Protein AF-A0A409Y4S3-F1 (afdb_monomer)

InterPro domains:
  IPR011989 Armadillo-like helical [G3DSA:1.25.10.10] (495-605)
  IPR016024 Armadillo-type fold [SSF48371] (482-605)

pLDDT: mean 70.08, std 18.21, range [23.53, 96.62]

Secondary structure (DSSP, 8-state):
--PPPPP-BPP-HHHHSHHHHHHHHHHHHHTTHHHHHHHHH----HHHHHHHHHHHHHHHHHHHHHHHHHHHHHH--SSSSS-PPBHHHHHHHHHHHHHHTHHHHHHHHHHHHHHHHS-TTTPPPSSHHHHHHHHHHHHHHHHHGGG----S---S-HHHHHHHHHHHHTHHHHHHHHHHHHHHHHHHHHHH-TTSSBB--TT---EEEETTEEEETT-HHHHHHHHHHHHHHSSTTGGGHHHHHHHHHHHHHHHHHHHH-HHHHHHHHHHHHHHHTS-GGGG---HHHHHHHHHHHHHHHHHTTS------------------------------S-HHHHHHHHHHHHHHHHHHHHHHHHHHHHHHHHHHGGGB-GGGGS--HHHHHHHHHTHHHHHHHHHHHHHHHHHHHHHHHHHHHHHHHHHHHHHHHHHHHHHHT--TT--HHHHHHTT--TTS---S---TT-TT--SHHHHHHHS--HHHHHHHHHHHH------HHHHHHHHHHHHHHHGGGG-SSHHHHHHHHHHHHHTTT-GGGHHHHHHHHHHHHHGGG-SSHHHHHHHHHHHHHHHTSGGGHHHHHHHHHHHHHHTT-TT--

Structure (mmCIF, N/CA/C/O backbone):
data_AF-A0A409Y4S3-F1
#
_entry.id   AF-A0A409Y4S3-F1
#
loop_
_atom_site.group_PDB
_atom_site.id
_atom_site.type_symbol
_atom_site.label_atom_id
_atom_site.label_alt_id
_atom_site.label_comp_id
_atom_site.label_asym_id
_atom_site.label_entity_id
_atom_site.label_seq_id
_atom_site.pdbx_PDB_ins_code
_atom_site.Cartn_x
_atom_site.Cartn_y
_atom_site.Cartn_z
_atom_site.occupancy
_atom_site.B_iso_or_equiv
_atom_site.auth_seq_id
_atom_site.auth_comp_id
_atom_site.auth_asym_id
_atom_site.auth_atom_id
_atom_site.pdbx_PDB_model_num
ATOM 1 N N . MET A 1 1 ? 7.681 -22.645 -48.894 1.00 35.81 1 MET A N 1
ATOM 2 C CA . MET A 1 1 ? 8.563 -22.390 -47.735 1.00 35.81 1 MET A CA 1
ATOM 3 C C . MET A 1 1 ? 7.949 -21.251 -46.939 1.00 35.81 1 MET A C 1
ATOM 5 O O . MET A 1 1 ? 7.991 -20.121 -47.401 1.00 35.81 1 MET A O 1
ATOM 9 N N . ASN A 1 2 ? 7.295 -21.546 -45.814 1.00 39.19 2 ASN A N 1
ATOM 10 C CA . ASN A 1 2 ? 6.763 -20.513 -44.924 1.00 39.19 2 ASN A CA 1
ATOM 11 C C . ASN A 1 2 ? 7.921 -20.021 -44.053 1.00 39.19 2 ASN A C 1
ATOM 13 O O . ASN A 1 2 ? 8.399 -20.776 -43.209 1.00 39.19 2 ASN A O 1
ATOM 17 N N . GLN A 1 3 ? 8.404 -18.802 -44.299 1.00 40.09 3 GLN A N 1
ATOM 18 C CA . GLN A 1 3 ? 9.392 -18.156 -43.438 1.00 40.09 3 GLN A CA 1
ATOM 19 C C . GLN A 1 3 ? 8.814 -18.060 -42.019 1.00 40.09 3 GLN A C 1
ATOM 21 O O . GLN A 1 3 ? 7.764 -17.452 -41.798 1.00 40.09 3 GLN A O 1
ATOM 26 N N . LEU A 1 4 ? 9.471 -18.722 -41.064 1.00 46.25 4 LEU A N 1
ATOM 27 C CA . LEU A 1 4 ? 9.274 -18.463 -39.640 1.00 46.25 4 LEU A CA 1
ATOM 28 C C . LEU A 1 4 ? 9.536 -16.965 -39.406 1.00 46.25 4 LEU A C 1
ATOM 30 O O . LEU A 1 4 ? 10.495 -16.446 -39.975 1.00 46.25 4 LEU A O 1
ATOM 34 N N . PRO A 1 5 ? 8.711 -16.254 -38.619 1.00 50.94 5 PRO A N 1
ATOM 35 C CA . PRO A 1 5 ? 9.008 -14.869 -38.276 1.00 50.94 5 PRO A CA 1
ATOM 36 C C . PRO A 1 5 ? 10.350 -14.844 -37.543 1.00 50.94 5 PRO A C 1
ATOM 38 O O . PRO A 1 5 ? 10.497 -15.498 -36.510 1.00 50.94 5 PRO A O 1
ATOM 41 N N . GLU A 1 6 ? 11.332 -14.152 -38.114 1.00 60.25 6 GLU A N 1
ATOM 42 C CA . GLU A 1 6 ? 12.651 -14.002 -37.508 1.00 60.25 6 GLU A CA 1
ATOM 43 C C . GLU A 1 6 ? 12.510 -13.297 -36.157 1.00 60.25 6 GLU A C 1
ATOM 45 O O . GLU A 1 6 ? 11.963 -12.197 -36.056 1.00 60.25 6 GLU A O 1
ATOM 50 N N . ALA A 1 7 ? 12.989 -13.952 -35.101 1.00 70.31 7 ALA A N 1
ATOM 51 C CA . ALA A 1 7 ? 13.151 -13.327 -33.801 1.00 70.31 7 ALA A CA 1
ATOM 52 C C . ALA A 1 7 ? 14.138 -12.156 -33.934 1.00 70.31 7 ALA A C 1
ATOM 54 O O . ALA A 1 7 ? 15.277 -12.344 -34.353 1.00 70.31 7 ALA A O 1
ATOM 55 N N . CYS A 1 8 ? 13.687 -10.951 -33.590 1.00 81.88 8 CYS A N 1
ATOM 56 C CA . CYS A 1 8 ? 14.401 -9.696 -33.825 1.00 81.88 8 CYS A CA 1
ATOM 57 C C . CYS A 1 8 ? 14.795 -8.949 -32.544 1.00 81.88 8 CYS A C 1
ATOM 59 O O . CYS A 1 8 ? 15.581 -8.005 -32.598 1.00 81.88 8 CYS A O 1
ATOM 61 N N . ILE A 1 9 ? 14.275 -9.369 -31.388 1.00 85.12 9 ILE A N 1
ATOM 62 C CA . ILE A 1 9 ? 14.655 -8.847 -30.074 1.00 85.12 9 ILE A CA 1
ATOM 63 C C . ILE A 1 9 ? 15.713 -9.791 -29.480 1.00 85.12 9 ILE A C 1
ATOM 65 O O . ILE A 1 9 ? 15.405 -10.975 -29.295 1.00 85.12 9 ILE A O 1
ATOM 69 N N . PRO A 1 10 ? 16.934 -9.303 -29.183 1.00 85.06 10 PRO A N 1
ATOM 70 C CA . PRO A 1 10 ? 17.995 -10.130 -28.611 1.00 85.06 10 PRO A CA 1
ATOM 71 C C . PRO A 1 10 ? 17.575 -10.666 -27.240 1.00 85.06 10 PRO A C 1
ATOM 73 O O . PRO A 1 10 ? 16.847 -9.989 -26.528 1.00 85.06 10 PRO A O 1
ATOM 76 N N . ALA A 1 11 ? 18.021 -11.859 -26.856 1.00 83.75 11 ALA A N 1
ATOM 77 C CA . ALA A 1 11 ? 17.741 -12.379 -25.519 1.00 83.75 11 ALA A CA 1
ATOM 78 C C . ALA A 1 11 ? 18.590 -11.656 -24.460 1.00 83.75 11 ALA A C 1
ATOM 80 O O . ALA A 1 11 ? 19.796 -11.485 -24.645 1.00 83.75 11 ALA A O 1
ATOM 81 N N . ASN A 1 12 ? 17.979 -11.268 -23.341 1.00 85.88 12 ASN A N 1
ATOM 82 C CA . ASN A 1 12 ? 18.677 -10.816 -22.140 1.00 85.88 12 ASN A CA 1
ATOM 83 C C . ASN A 1 12 ? 17.963 -11.332 -20.870 1.00 85.88 12 ASN A C 1
ATOM 85 O O . ASN A 1 12 ? 17.307 -10.572 -20.141 1.00 85.88 12 ASN A O 1
ATOM 89 N N . PRO A 1 13 ? 18.111 -12.639 -20.569 1.00 84.00 13 PRO A N 1
ATOM 90 C CA . PRO A 1 13 ? 17.452 -13.271 -19.431 1.00 84.00 13 PRO A CA 1
ATOM 91 C C . PRO A 1 13 ? 17.896 -12.699 -18.078 1.00 84.00 13 PRO A C 1
ATOM 93 O O . PRO A 1 13 ? 17.181 -12.846 -17.092 1.00 84.00 13 PRO A O 1
ATOM 96 N N . ASP A 1 14 ? 19.046 -12.033 -17.990 1.00 82.25 14 ASP A N 1
ATOM 97 C CA . ASP A 1 14 ? 19.515 -11.402 -16.751 1.00 82.25 14 ASP A CA 1
ATOM 98 C C . ASP A 1 14 ? 18.777 -10.102 -16.407 1.00 82.25 14 ASP A C 1
ATOM 100 O O . ASP A 1 14 ? 18.976 -9.556 -15.322 1.00 82.25 14 ASP A O 1
ATOM 104 N N . ILE A 1 15 ? 17.906 -9.622 -17.300 1.00 82.44 15 ILE A N 1
ATOM 105 C CA . ILE A 1 15 ? 17.145 -8.381 -17.130 1.00 82.44 15 ILE A CA 1
ATOM 106 C C . ILE A 1 15 ? 15.640 -8.643 -17.171 1.00 82.44 15 ILE A C 1
ATOM 108 O O . ILE A 1 15 ? 14.934 -8.326 -16.216 1.00 82.44 15 ILE A O 1
ATOM 112 N N . SER A 1 16 ? 15.131 -9.237 -18.252 1.00 85.81 16 SER A N 1
ATOM 113 C CA . SER A 1 16 ? 13.698 -9.539 -18.422 1.00 85.81 16 SER A CA 1
ATOM 114 C C . SER A 1 16 ? 13.309 -10.946 -17.968 1.00 85.81 16 SER A C 1
ATOM 116 O O . SER A 1 16 ? 12.122 -11.313 -17.983 1.00 85.81 16 SER A O 1
ATOM 118 N N . GLY A 1 17 ? 14.288 -11.725 -17.505 1.00 86.75 17 GLY A N 1
ATOM 119 C CA . GLY A 1 17 ? 14.078 -13.074 -17.012 1.00 86.75 17 GLY A CA 1
ATOM 120 C C . GLY A 1 17 ? 13.077 -13.147 -15.868 1.00 86.75 17 GLY A C 1
ATOM 121 O O . GLY A 1 17 ? 12.823 -12.198 -15.118 1.00 86.75 17 GLY A O 1
ATOM 122 N N . ILE A 1 18 ? 12.475 -14.325 -15.737 1.00 88.88 18 ILE A N 1
ATOM 123 C CA . ILE A 1 18 ? 11.407 -14.559 -14.770 1.00 88.88 18 ILE A CA 1
ATOM 124 C C . ILE A 1 18 ? 11.893 -14.396 -13.324 1.00 88.88 18 ILE A C 1
ATOM 126 O O . ILE A 1 18 ? 11.143 -13.883 -12.497 1.00 88.88 18 ILE A O 1
ATOM 130 N N . GLY A 1 19 ? 13.145 -14.761 -13.021 1.00 86.75 19 GLY A N 1
ATOM 131 C CA . GLY A 1 19 ? 13.717 -14.611 -11.681 1.00 86.75 19 GLY A CA 1
ATOM 132 C C . GLY A 1 19 ? 13.828 -13.151 -11.237 1.00 86.75 19 GLY A C 1
ATOM 133 O O . GLY A 1 19 ? 13.405 -12.823 -10.130 1.00 86.75 19 GLY A O 1
ATOM 134 N N . VAL A 1 20 ? 14.306 -12.261 -12.118 1.00 86.62 20 VAL A N 1
ATOM 135 C CA . VAL A 1 20 ? 14.404 -10.815 -11.839 1.00 86.62 20 VAL A CA 1
ATOM 136 C C . VAL A 1 20 ? 13.019 -10.217 -11.617 1.00 86.62 20 VAL A C 1
ATOM 138 O O . VAL A 1 20 ? 12.789 -9.545 -10.614 1.00 86.62 20 VAL A O 1
ATOM 141 N N . ARG A 1 21 ? 12.063 -10.524 -12.500 1.00 90.44 21 ARG A N 1
ATOM 142 C CA . ARG A 1 21 ? 10.682 -10.042 -12.366 1.00 90.44 21 ARG A CA 1
ATOM 143 C C . ARG A 1 21 ? 10.023 -10.503 -11.072 1.00 90.44 21 ARG A C 1
ATOM 145 O O . ARG A 1 21 ? 9.497 -9.673 -10.340 1.00 90.44 21 ARG A O 1
ATOM 152 N N . ILE A 1 22 ? 10.097 -11.798 -10.749 1.00 89.69 22 ILE A N 1
ATOM 153 C CA . ILE A 1 22 ? 9.554 -12.337 -9.492 1.00 89.69 22 ILE A CA 1
ATOM 154 C C . ILE A 1 22 ? 10.196 -11.649 -8.290 1.00 89.69 22 ILE A C 1
ATOM 156 O O . ILE A 1 22 ? 9.475 -11.278 -7.365 1.00 89.69 22 ILE A O 1
ATOM 160 N N . ALA A 1 23 ? 11.521 -11.466 -8.302 1.00 87.81 23 ALA A N 1
ATOM 161 C CA . ALA A 1 23 ? 12.227 -10.805 -7.215 1.00 87.81 23 ALA A CA 1
ATOM 162 C C . ALA A 1 23 ? 11.682 -9.396 -6.982 1.00 87.81 23 ALA A C 1
ATOM 164 O O . ALA A 1 23 ? 11.282 -9.104 -5.861 1.00 87.81 23 ALA A O 1
ATOM 165 N N . ILE A 1 24 ? 11.585 -8.581 -8.036 1.00 88.00 24 ILE A N 1
ATOM 166 C CA . ILE A 1 24 ? 11.121 -7.190 -7.965 1.00 88.00 24 ILE A CA 1
ATOM 167 C C . ILE A 1 24 ? 9.625 -7.113 -7.600 1.00 88.00 24 ILE A C 1
ATOM 169 O O . ILE A 1 24 ? 9.241 -6.300 -6.761 1.00 88.00 24 ILE A O 1
ATOM 173 N N . TYR A 1 25 ? 8.767 -7.973 -8.163 1.00 90.31 25 TYR A N 1
ATOM 174 C CA . TYR A 1 25 ? 7.338 -8.016 -7.812 1.00 90.31 25 TYR A CA 1
ATOM 175 C C . TYR A 1 25 ? 7.118 -8.396 -6.349 1.00 90.31 25 TYR A C 1
ATOM 177 O O . TYR A 1 25 ? 6.343 -7.747 -5.649 1.00 90.31 25 TYR A O 1
ATOM 185 N N . ALA A 1 26 ? 7.803 -9.440 -5.876 1.00 87.69 26 ALA A N 1
ATOM 186 C CA . ALA A 1 26 ? 7.700 -9.876 -4.491 1.00 87.69 26 ALA A CA 1
ATOM 187 C C . ALA A 1 26 ? 8.212 -8.787 -3.547 1.00 87.69 26 ALA A C 1
ATOM 189 O O . ALA A 1 26 ? 7.554 -8.456 -2.571 1.00 87.69 26 ALA A O 1
ATOM 190 N N . GLN A 1 27 ? 9.350 -8.190 -3.870 1.00 85.25 27 GLN A N 1
ATOM 191 C CA . GLN A 1 27 ? 9.952 -7.097 -3.124 1.00 85.25 27 GLN A CA 1
ATOM 192 C C . GLN A 1 27 ? 9.034 -5.871 -2.973 1.00 85.25 27 GLN A C 1
ATOM 194 O O . GLN A 1 27 ? 8.827 -5.405 -1.850 1.00 85.25 27 GLN A O 1
ATOM 199 N N . ASN A 1 28 ? 8.432 -5.397 -4.070 1.00 86.06 28 ASN A N 1
ATOM 200 C CA . ASN A 1 28 ? 7.483 -4.281 -4.028 1.00 86.06 28 ASN A CA 1
ATOM 201 C C . ASN A 1 28 ? 6.193 -4.663 -3.289 1.00 86.06 28 ASN A C 1
ATOM 203 O O . ASN A 1 28 ? 5.679 -3.870 -2.513 1.00 86.06 28 ASN A O 1
ATOM 207 N N . LEU A 1 29 ? 5.710 -5.905 -3.390 1.00 83.81 29 LEU A N 1
ATOM 208 C CA . LEU A 1 29 ? 4.558 -6.331 -2.588 1.00 83.81 29 LEU A CA 1
ATOM 209 C C . LEU A 1 29 ? 4.882 -6.412 -1.084 1.00 83.81 29 LEU A C 1
ATOM 211 O O . LEU A 1 29 ? 4.081 -6.006 -0.243 1.00 83.81 29 LEU A O 1
ATOM 215 N N . LEU A 1 30 ? 6.062 -6.926 -0.731 1.00 81.81 30 LEU A N 1
ATOM 216 C CA . LEU A 1 30 ? 6.504 -7.058 0.656 1.00 81.81 30 LEU A CA 1
ATOM 217 C C . LEU A 1 30 ? 6.728 -5.693 1.323 1.00 81.81 30 LEU A C 1
ATOM 219 O O . LEU A 1 30 ? 6.653 -5.619 2.548 1.00 81.81 30 LEU A O 1
ATOM 223 N N . CYS A 1 31 ? 6.972 -4.615 0.565 1.00 79.06 31 CYS A N 1
ATOM 224 C CA . CYS A 1 31 ? 7.155 -3.265 1.124 1.00 79.06 31 CYS A CA 1
ATOM 225 C C . CYS A 1 31 ? 5.892 -2.693 1.778 1.00 79.06 31 CYS A C 1
ATOM 227 O O . CYS A 1 31 ? 5.966 -1.826 2.648 1.00 79.06 31 CYS A O 1
ATOM 229 N N . PHE A 1 32 ? 4.732 -3.252 1.440 1.00 78.75 32 PHE A N 1
ATOM 230 C CA . PHE A 1 32 ? 3.459 -2.884 2.041 1.00 78.75 32 PHE A CA 1
ATOM 231 C C . PHE A 1 32 ? 3.193 -3.576 3.381 1.00 78.75 32 PHE A C 1
ATOM 233 O O . PHE A 1 32 ? 2.356 -3.110 4.153 1.00 78.75 32 PHE A O 1
ATOM 240 N N . ALA A 1 33 ? 3.889 -4.671 3.690 1.00 73.00 33 ALA A N 1
ATOM 241 C CA . ALA A 1 33 ? 3.590 -5.478 4.866 1.00 73.00 33 ALA A CA 1
ATOM 242 C C . ALA A 1 33 ? 3.772 -4.749 6.208 1.00 73.00 33 ALA A C 1
ATOM 244 O O . ALA A 1 33 ? 2.867 -4.855 7.041 1.00 73.00 33 ALA A O 1
ATOM 245 N N . PRO A 1 34 ? 4.847 -3.966 6.436 1.00 67.88 34 PRO A N 1
ATOM 246 C CA . PRO A 1 34 ? 4.951 -3.180 7.659 1.00 67.88 34 PRO A CA 1
ATOM 247 C C . PRO A 1 34 ? 3.785 -2.198 7.794 1.00 67.88 34 PRO A C 1
ATOM 249 O O . PRO A 1 34 ? 3.237 -2.046 8.875 1.00 67.88 34 PRO A O 1
ATOM 252 N N . VAL A 1 35 ? 3.348 -1.569 6.695 1.00 70.88 35 VAL A N 1
ATOM 253 C CA . VAL A 1 35 ? 2.233 -0.601 6.690 1.00 70.88 35 VAL A CA 1
ATOM 254 C C . VAL A 1 35 ? 0.909 -1.250 7.083 1.00 70.88 35 VAL A C 1
ATOM 256 O O . VAL A 1 35 ? 0.110 -0.633 7.780 1.00 70.88 35 VAL A O 1
ATOM 259 N N . VAL A 1 36 ? 0.676 -2.500 6.679 1.00 67.12 36 VAL A N 1
ATOM 260 C CA . VAL A 1 36 ? -0.498 -3.266 7.126 1.00 67.12 36 VAL A CA 1
ATOM 261 C C . VAL A 1 36 ? -0.454 -3.495 8.639 1.00 67.12 36 VAL A C 1
ATOM 263 O O . VAL A 1 36 ? -1.490 -3.378 9.287 1.00 67.12 36 VAL A O 1
ATOM 266 N N . ALA A 1 37 ? 0.728 -3.756 9.206 1.00 63.66 37 ALA A N 1
ATOM 267 C CA . ALA A 1 37 ? 0.901 -3.863 10.655 1.00 63.66 37 ALA A CA 1
ATOM 268 C C . ALA A 1 37 ? 0.594 -2.528 11.368 1.00 63.66 37 ALA A C 1
ATOM 270 O O . ALA A 1 37 ? -0.224 -2.514 12.283 1.00 63.66 37 ALA A O 1
ATOM 271 N N . HIS A 1 38 ? 1.126 -1.406 10.862 1.00 63.03 38 HIS A N 1
ATOM 272 C CA . HIS A 1 38 ? 0.845 -0.041 11.360 1.00 63.03 38 HIS A CA 1
ATOM 273 C C . HIS A 1 38 ? -0.642 0.339 11.320 1.00 63.03 38 HIS A C 1
ATOM 275 O O . HIS A 1 38 ? -1.156 1.084 12.154 1.00 63.03 38 HIS A O 1
ATOM 281 N N . LEU A 1 39 ? -1.353 -0.084 10.273 1.00 63.53 39 LEU A N 1
ATOM 282 C CA . LEU A 1 39 ? -2.779 0.211 10.135 1.00 63.53 39 LEU A CA 1
ATOM 283 C C . LEU A 1 39 ? -3.625 -0.558 11.157 1.00 63.53 39 LEU A C 1
ATOM 285 O O . LEU A 1 39 ? -4.747 -0.135 11.437 1.00 63.53 39 LEU A O 1
ATOM 289 N N . TRP A 1 40 ? -3.095 -1.653 11.705 1.00 61.53 40 TRP A N 1
ATOM 290 C CA . TRP A 1 40 ? -3.786 -2.504 12.666 1.00 61.53 40 TRP A CA 1
ATOM 291 C C . TRP A 1 40 ? -3.734 -1.948 14.094 1.00 61.53 40 TRP A C 1
ATOM 293 O O . TRP A 1 40 ? -4.755 -1.932 14.777 1.00 61.53 40 TRP A O 1
ATOM 303 N N . ASP A 1 41 ? -2.576 -1.460 14.544 1.00 58.97 41 ASP A N 1
ATOM 304 C CA . ASP A 1 41 ? -2.411 -0.882 15.887 1.00 58.97 41 ASP A CA 1
ATOM 305 C C . ASP A 1 41 ? -2.757 0.622 15.946 1.00 58.97 41 ASP A C 1
ATOM 307 O O . ASP A 1 41 ? -3.030 1.186 17.011 1.00 58.97 41 ASP A O 1
ATOM 311 N N . GLY A 1 42 ? -2.800 1.280 14.781 1.00 56.62 42 GLY A N 1
ATOM 312 C CA . GLY A 1 42 ? -3.144 2.684 14.630 1.00 56.62 42 GLY A CA 1
ATOM 313 C C . GLY A 1 42 ? -2.111 3.640 15.229 1.00 56.62 42 GLY A C 1
ATOM 314 O O . GLY A 1 42 ? -2.434 4.824 15.404 1.00 56.62 42 GLY A O 1
ATOM 315 N N . VAL A 1 43 ? -0.895 3.190 15.556 1.00 56.34 43 VAL A N 1
ATOM 316 C CA . VAL A 1 43 ? 0.160 4.005 16.178 1.00 56.34 43 VAL A CA 1
ATOM 317 C C . VAL A 1 43 ? 1.491 3.766 15.475 1.00 56.34 43 VAL A C 1
ATOM 319 O O . VAL A 1 43 ? 2.119 2.744 15.650 1.00 56.34 43 VAL A O 1
ATOM 322 N N . VAL A 1 44 ? 1.992 4.782 14.768 1.00 58.16 44 VAL A N 1
ATOM 323 C CA . VAL A 1 44 ? 3.309 4.705 14.122 1.00 58.16 44 VAL A CA 1
ATOM 324 C C . VAL A 1 44 ? 4.414 4.791 15.177 1.00 58.16 44 VAL A C 1
ATOM 326 O O . VAL A 1 44 ? 4.717 5.881 15.676 1.00 58.16 44 VAL A O 1
ATOM 329 N N . THR A 1 45 ? 5.044 3.666 15.504 1.00 62.66 45 THR A N 1
ATOM 330 C CA . THR A 1 45 ? 6.203 3.629 16.400 1.00 62.66 45 THR A CA 1
ATOM 331 C C . THR A 1 45 ? 7.510 3.893 15.644 1.00 62.66 45 THR A C 1
ATOM 333 O O . THR A 1 45 ? 7.659 3.633 14.445 1.00 62.66 45 THR A O 1
ATOM 336 N N . SER A 1 46 ? 8.529 4.385 16.355 1.00 65.25 46 SER A N 1
ATOM 337 C CA . SER A 1 46 ? 9.862 4.615 15.776 1.00 65.25 46 SER A CA 1
ATOM 338 C C . SER A 1 46 ? 10.521 3.332 15.255 1.00 65.25 46 SER A C 1
ATOM 340 O O . SER A 1 46 ? 11.323 3.396 14.324 1.00 65.25 46 SER A O 1
ATOM 342 N N . LYS A 1 47 ? 10.196 2.169 15.842 1.00 63.88 47 LYS A N 1
ATOM 343 C CA . LYS A 1 47 ? 10.726 0.865 15.411 1.00 63.88 47 LYS A CA 1
ATOM 344 C C . LYS A 1 47 ? 10.190 0.480 14.039 1.00 63.88 47 LYS A C 1
ATOM 346 O O . LYS A 1 47 ? 10.953 0.051 13.182 1.00 63.88 47 LYS A O 1
ATOM 351 N N . GLU A 1 48 ? 8.906 0.695 13.808 1.00 64.81 48 GLU A N 1
ATOM 352 C CA . GLU A 1 48 ? 8.280 0.334 12.545 1.00 64.81 48 GLU A CA 1
ATOM 353 C C . GLU A 1 48 ? 8.609 1.340 11.429 1.00 64.81 48 GLU A C 1
ATOM 355 O O . GLU A 1 48 ? 8.774 0.950 10.274 1.00 64.81 48 GLU A O 1
ATOM 360 N N . MET A 1 49 ? 8.784 2.628 11.759 1.00 66.81 49 MET A N 1
ATOM 361 C CA . MET A 1 49 ? 9.326 3.617 10.814 1.00 66.81 49 MET A CA 1
ATOM 362 C C . MET A 1 49 ? 10.751 3.244 10.381 1.00 66.81 49 MET A C 1
ATOM 364 O O . MET A 1 49 ? 11.095 3.354 9.205 1.00 66.81 49 MET A O 1
ATOM 368 N N . LYS A 1 50 ? 11.571 2.756 11.322 1.00 71.50 50 LYS A N 1
ATOM 369 C CA . LYS A 1 50 ? 12.906 2.230 11.024 1.00 71.50 50 LYS A CA 1
ATOM 370 C C . LYS A 1 50 ? 12.839 0.969 10.153 1.00 71.50 50 LYS A C 1
ATOM 372 O O . LYS A 1 50 ? 13.588 0.885 9.192 1.00 71.50 50 LYS A O 1
ATOM 377 N N . GLY A 1 51 ? 11.909 0.049 10.417 1.00 70.38 51 GLY A N 1
ATOM 378 C CA . GLY A 1 51 ? 11.701 -1.139 9.577 1.00 70.38 51 GLY A CA 1
ATOM 379 C C . GLY A 1 51 ? 11.348 -0.795 8.124 1.00 70.38 51 GLY A C 1
ATOM 380 O O . GLY A 1 51 ? 11.954 -1.328 7.198 1.00 70.38 51 GLY A O 1
ATOM 381 N N . ILE A 1 52 ? 10.438 0.165 7.913 1.00 71.44 52 ILE A N 1
ATOM 382 C CA . ILE A 1 52 ? 10.098 0.672 6.569 1.00 71.44 52 ILE A CA 1
ATOM 383 C C . ILE A 1 52 ? 11.311 1.318 5.898 1.00 71.44 52 ILE A C 1
ATOM 385 O O . ILE A 1 52 ? 11.529 1.142 4.697 1.00 71.44 52 ILE A O 1
ATOM 389 N N . MET A 1 53 ? 12.100 2.068 6.667 1.00 74.56 53 MET A N 1
ATOM 390 C CA . MET A 1 53 ? 13.314 2.711 6.179 1.00 74.56 53 MET A CA 1
ATOM 391 C C . MET A 1 53 ? 14.340 1.673 5.709 1.00 74.56 53 MET A C 1
ATOM 393 O O . MET A 1 53 ? 14.791 1.754 4.569 1.00 74.56 53 MET A O 1
ATOM 397 N N . ASP A 1 54 ? 14.657 0.685 6.545 1.00 74.88 54 ASP A N 1
ATOM 398 C CA . ASP A 1 54 ? 15.642 -0.359 6.250 1.00 74.88 54 ASP A CA 1
ATOM 399 C C . ASP A 1 54 ? 15.221 -1.179 5.014 1.00 74.88 54 ASP A C 1
ATOM 401 O O . ASP A 1 54 ? 16.027 -1.416 4.109 1.00 74.88 54 ASP A O 1
ATOM 405 N N . GLN A 1 55 ? 13.930 -1.513 4.906 1.00 76.75 55 GLN A N 1
ATOM 406 C CA . GLN A 1 55 ? 13.381 -2.200 3.737 1.00 76.75 55 GLN A CA 1
ATOM 407 C C . GLN A 1 55 ? 13.468 -1.351 2.459 1.00 76.75 55 GLN A C 1
ATOM 409 O O . GLN A 1 55 ? 13.886 -1.849 1.412 1.00 76.75 55 GLN A O 1
ATOM 414 N N . SER A 1 56 ? 13.115 -0.065 2.534 1.00 79.88 56 SER A N 1
ATOM 415 C CA . SER A 1 56 ? 13.175 0.854 1.387 1.00 79.88 56 SER A CA 1
ATOM 416 C C . SER A 1 56 ? 14.614 1.082 0.911 1.00 79.88 56 SER A C 1
ATOM 418 O O . SER A 1 56 ? 14.863 1.170 -0.290 1.00 79.88 56 SER A O 1
ATOM 420 N N . VAL A 1 57 ? 15.584 1.129 1.831 1.00 81.62 57 VAL A N 1
ATOM 421 C CA . VAL A 1 57 ? 17.017 1.204 1.494 1.00 81.62 57 VAL A CA 1
ATOM 422 C C . VAL A 1 57 ? 17.464 -0.049 0.740 1.00 81.62 57 VAL A C 1
ATOM 424 O O . VAL A 1 57 ? 18.152 0.072 -0.276 1.00 81.62 57 VAL A O 1
ATOM 427 N N . GLY A 1 58 ? 17.053 -1.239 1.191 1.00 79.56 58 GLY A N 1
ATOM 428 C CA . GLY A 1 58 ? 17.337 -2.496 0.492 1.00 79.56 58 GLY A CA 1
ATOM 429 C C . GLY A 1 58 ? 16.785 -2.498 -0.936 1.00 79.56 58 GLY A C 1
ATOM 430 O O . GLY A 1 58 ? 17.519 -2.788 -1.882 1.00 79.56 58 GLY A O 1
ATOM 431 N N . MET A 1 59 ? 15.529 -2.074 -1.098 1.00 82.44 59 MET A N 1
ATOM 432 C CA . MET A 1 59 ? 14.863 -1.937 -2.397 1.00 82.44 59 MET A CA 1
ATOM 433 C C . MET A 1 59 ? 15.591 -0.996 -3.352 1.00 82.44 59 MET A C 1
ATOM 435 O O . MET A 1 59 ? 15.923 -1.369 -4.479 1.00 82.44 59 MET A O 1
ATOM 439 N N . LEU A 1 60 ? 15.878 0.219 -2.888 1.00 85.56 60 LEU A N 1
ATOM 440 C CA . LEU A 1 60 ? 16.561 1.227 -3.690 1.00 85.56 60 LEU A CA 1
ATOM 441 C C . LEU A 1 60 ? 17.974 0.779 -4.069 1.00 85.56 60 LEU A C 1
ATOM 443 O O . LEU A 1 60 ? 18.406 1.036 -5.187 1.00 85.56 60 LEU A O 1
ATOM 447 N N . SER A 1 61 ? 18.674 0.060 -3.189 1.00 81.81 61 SER A N 1
ATOM 448 C CA . SER A 1 61 ? 20.020 -0.455 -3.469 1.00 81.81 61 SER A CA 1
ATOM 449 C C . SER A 1 61 ? 20.032 -1.432 -4.649 1.00 81.81 61 SER A C 1
ATOM 451 O O . SER A 1 61 ? 20.880 -1.322 -5.535 1.00 81.81 61 SER A O 1
ATOM 453 N N . ILE A 1 62 ? 19.065 -2.354 -4.704 1.00 82.81 62 ILE A N 1
ATOM 454 C CA . ILE A 1 62 ? 18.913 -3.290 -5.829 1.00 82.81 62 ILE A CA 1
ATOM 455 C C . ILE A 1 62 ? 18.545 -2.525 -7.103 1.00 82.81 62 ILE A C 1
ATOM 457 O O . ILE A 1 62 ? 19.121 -2.762 -8.164 1.00 82.81 62 ILE A O 1
ATOM 461 N N . ALA A 1 63 ? 17.631 -1.562 -6.990 1.00 88.50 63 ALA A N 1
ATOM 462 C CA . ALA A 1 63 ? 17.208 -0.734 -8.112 1.00 88.50 63 ALA A CA 1
ATOM 463 C C . ALA A 1 63 ? 18.379 0.074 -8.713 1.00 88.50 63 ALA A C 1
ATOM 465 O O . ALA A 1 63 ? 18.552 0.105 -9.932 1.00 88.50 63 ALA A O 1
ATOM 466 N N . PHE A 1 64 ? 19.258 0.636 -7.874 1.00 88.56 64 PHE A N 1
ATOM 467 C CA . PHE A 1 64 ? 20.500 1.277 -8.315 1.00 88.56 64 PHE A CA 1
ATOM 468 C C . PHE A 1 64 ? 21.422 0.323 -9.063 1.00 88.56 64 PHE A C 1
ATOM 470 O O . PHE A 1 64 ? 21.953 0.695 -10.109 1.00 88.56 64 PHE A O 1
ATOM 477 N N . ALA A 1 65 ? 21.611 -0.896 -8.552 1.00 85.50 65 ALA A N 1
ATOM 478 C CA . ALA A 1 65 ? 22.451 -1.887 -9.213 1.00 85.50 65 ALA A CA 1
ATOM 479 C C . ALA A 1 65 ? 21.933 -2.203 -10.627 1.00 85.50 65 ALA A C 1
ATOM 481 O O . ALA A 1 65 ? 22.724 -2.273 -11.569 1.00 85.50 65 ALA A O 1
ATOM 482 N N . ILE A 1 66 ? 20.610 -2.302 -10.798 1.00 87.94 66 ILE A N 1
ATOM 483 C CA . ILE A 1 66 ? 19.975 -2.511 -12.106 1.00 87.94 66 ILE A CA 1
ATOM 484 C C . ILE A 1 66 ? 20.225 -1.313 -13.037 1.00 87.94 66 ILE A C 1
ATOM 486 O O . ILE A 1 66 ? 20.627 -1.510 -14.184 1.00 87.94 66 ILE A O 1
ATOM 490 N N . LEU A 1 67 ? 20.056 -0.073 -12.566 1.00 91.88 67 LEU A N 1
ATOM 491 C CA . LEU A 1 67 ? 20.300 1.121 -13.388 1.00 91.88 67 LEU A CA 1
ATOM 492 C C . LEU A 1 67 ? 21.778 1.302 -13.765 1.00 91.88 67 LEU A C 1
ATOM 494 O O . LEU A 1 67 ? 22.090 1.661 -14.898 1.00 91.88 67 LEU A O 1
ATOM 498 N N . ILE A 1 68 ? 22.706 1.020 -12.850 1.00 88.56 68 ILE A N 1
ATOM 499 C CA . ILE A 1 68 ? 24.146 1.061 -13.145 1.00 88.56 68 ILE A CA 1
ATOM 500 C C . ILE A 1 68 ? 24.495 -0.017 -14.177 1.00 88.56 68 ILE A C 1
ATOM 502 O O . ILE A 1 68 ? 25.168 0.271 -15.166 1.00 88.56 68 ILE A O 1
ATOM 506 N N . SER A 1 69 ? 23.979 -1.236 -13.996 1.00 85.94 69 SER A N 1
ATOM 507 C CA . SER A 1 69 ? 24.143 -2.332 -14.957 1.00 85.94 69 SER A CA 1
ATOM 508 C C . SER A 1 69 ? 23.594 -1.963 -16.339 1.00 85.94 69 SER A C 1
ATOM 510 O O . SER A 1 69 ? 24.236 -2.225 -17.353 1.00 85.94 69 SER A O 1
ATOM 512 N N . THR A 1 70 ? 22.462 -1.256 -16.381 1.00 88.62 70 THR A N 1
ATOM 513 C CA . THR A 1 70 ? 21.852 -0.727 -17.612 1.00 88.62 70 THR A CA 1
ATOM 514 C C . THR A 1 70 ? 22.800 0.210 -18.351 1.00 88.62 70 THR A C 1
ATOM 516 O O . THR A 1 70 ? 22.992 0.058 -19.554 1.00 88.62 70 THR A O 1
ATOM 519 N N . ILE A 1 71 ? 23.434 1.150 -17.643 1.00 88.81 71 ILE A N 1
ATOM 520 C CA . ILE A 1 71 ? 24.399 2.084 -18.240 1.00 88.81 71 ILE A CA 1
ATOM 521 C C . ILE A 1 71 ? 25.612 1.329 -18.784 1.00 88.81 71 ILE A C 1
ATOM 523 O O . ILE A 1 71 ? 26.021 1.566 -19.921 1.00 88.81 71 ILE A O 1
ATOM 527 N N . ILE A 1 72 ? 26.168 0.401 -18.003 1.00 85.50 72 ILE A N 1
ATOM 528 C CA . ILE A 1 72 ? 27.345 -0.380 -18.407 1.00 85.50 72 ILE A CA 1
ATOM 529 C C . ILE A 1 72 ? 27.028 -1.218 -19.654 1.00 85.50 72 ILE A C 1
ATOM 531 O O . ILE A 1 72 ? 27.779 -1.177 -20.624 1.00 85.50 72 ILE A O 1
ATOM 535 N N . GLN A 1 73 ? 25.894 -1.920 -19.677 1.00 84.94 73 GLN A N 1
ATOM 536 C CA . GLN A 1 73 ? 25.504 -2.771 -20.808 1.00 84.94 73 GLN A CA 1
ATOM 537 C C . GLN A 1 73 ? 25.063 -1.980 -22.049 1.00 84.94 73 GLN A C 1
ATOM 539 O O . GLN A 1 73 ? 25.214 -2.466 -23.169 1.00 84.94 73 GLN A O 1
ATOM 544 N N . ALA A 1 74 ? 24.517 -0.772 -21.877 1.00 84.31 74 ALA A N 1
ATOM 545 C CA . ALA A 1 74 ? 24.149 0.100 -22.992 1.00 84.31 74 ALA A CA 1
ATOM 546 C C . ALA A 1 74 ? 25.366 0.823 -23.602 1.00 84.31 74 ALA A C 1
ATOM 548 O O . ALA A 1 74 ? 25.363 1.107 -24.798 1.00 84.31 74 ALA A O 1
ATOM 549 N N . THR A 1 75 ? 26.408 1.113 -22.810 1.00 82.69 75 THR A N 1
ATOM 550 C CA . THR A 1 75 ? 27.647 1.767 -23.283 1.00 82.69 75 THR A CA 1
ATOM 551 C C . THR A 1 75 ? 28.706 0.779 -23.778 1.00 82.69 75 THR A C 1
ATOM 553 O O . THR A 1 75 ? 29.416 1.078 -24.734 1.00 82.69 75 THR A O 1
ATOM 556 N N . GLY A 1 76 ? 28.798 -0.414 -23.184 1.00 70.25 76 GLY A N 1
ATOM 557 C CA . GLY A 1 76 ? 29.806 -1.442 -23.473 1.00 70.25 76 GLY A CA 1
ATOM 558 C C . GLY A 1 76 ? 29.625 -2.213 -24.785 1.00 70.25 76 GLY A C 1
ATOM 559 O O . GLY A 1 76 ? 30.109 -3.335 -24.898 1.00 70.25 76 GLY A O 1
ATOM 560 N N . SER A 1 77 ? 28.948 -1.646 -25.787 1.00 55.75 77 SER A N 1
ATOM 561 C CA . SER A 1 77 ? 28.590 -2.310 -27.052 1.00 55.75 77 SER A CA 1
ATOM 562 C C . SER A 1 77 ? 29.780 -2.647 -27.984 1.00 55.75 77 SER A C 1
ATOM 564 O O . SER A 1 77 ? 29.565 -2.892 -29.171 1.00 55.75 77 SER A O 1
ATOM 566 N N . SER A 1 78 ? 31.025 -2.699 -27.493 1.00 46.88 78 SER A N 1
ATOM 567 C CA . SER A 1 78 ? 32.195 -3.110 -28.281 1.00 46.88 78 SER A CA 1
ATOM 568 C C . SER A 1 78 ? 32.914 -4.341 -27.696 1.00 46.88 78 SER A C 1
ATOM 570 O O . SER A 1 78 ? 33.709 -4.236 -26.767 1.00 46.88 78 SER A O 1
ATOM 572 N N . ASN A 1 79 ? 32.691 -5.482 -28.358 1.00 46.59 79 ASN A N 1
ATOM 573 C CA . ASN A 1 79 ? 33.665 -6.537 -28.691 1.00 46.59 79 ASN A CA 1
ATOM 574 C C . ASN A 1 79 ? 34.089 -7.661 -27.725 1.00 46.59 79 ASN A C 1
ATOM 576 O O . ASN A 1 79 ? 34.855 -8.502 -28.190 1.00 46.59 79 ASN A O 1
ATOM 580 N N . THR A 1 80 ? 33.601 -7.813 -26.488 1.00 46.59 80 THR A N 1
ATOM 581 C CA . THR A 1 80 ? 34.127 -8.930 -25.648 1.00 46.59 80 THR A CA 1
ATOM 582 C C . THR A 1 80 ? 33.124 -9.823 -24.927 1.00 46.59 80 THR A C 1
ATOM 584 O O . THR A 1 80 ? 33.495 -10.930 -24.548 1.00 46.59 80 THR A O 1
ATOM 587 N N . THR A 1 81 ? 31.850 -9.452 -24.817 1.00 43.09 81 THR A N 1
ATOM 588 C CA . THR A 1 81 ? 30.810 -10.342 -24.269 1.00 43.09 81 THR A CA 1
ATOM 589 C C . THR A 1 81 ? 29.520 -10.123 -25.048 1.00 43.09 81 THR A C 1
ATOM 591 O O . THR A 1 81 ? 28.928 -9.050 -24.970 1.00 43.09 81 THR A O 1
ATOM 594 N N . GLY A 1 82 ? 29.126 -11.092 -25.875 1.00 46.53 82 GLY A N 1
ATOM 595 C CA . GLY A 1 82 ? 27.962 -10.971 -26.753 1.00 46.53 82 GLY A CA 1
ATOM 596 C C . GLY A 1 82 ? 26.682 -10.630 -25.983 1.00 46.53 82 GLY A C 1
ATOM 597 O O . GLY A 1 82 ? 26.258 -11.407 -25.136 1.00 46.53 82 GLY A O 1
ATOM 598 N N . GLY A 1 83 ? 26.081 -9.479 -26.308 1.00 55.97 83 GLY A N 1
ATOM 599 C CA . GLY A 1 83 ? 24.744 -9.073 -25.860 1.00 55.97 83 GLY A CA 1
ATOM 600 C C . GLY A 1 83 ? 24.682 -7.673 -25.240 1.00 55.97 83 GLY A C 1
ATOM 601 O O . GLY A 1 83 ? 24.503 -7.544 -24.036 1.00 55.97 83 GLY A O 1
ATOM 602 N N . GLY A 1 84 ? 24.810 -6.607 -26.040 1.00 71.31 84 GLY A N 1
ATOM 603 C CA . GLY A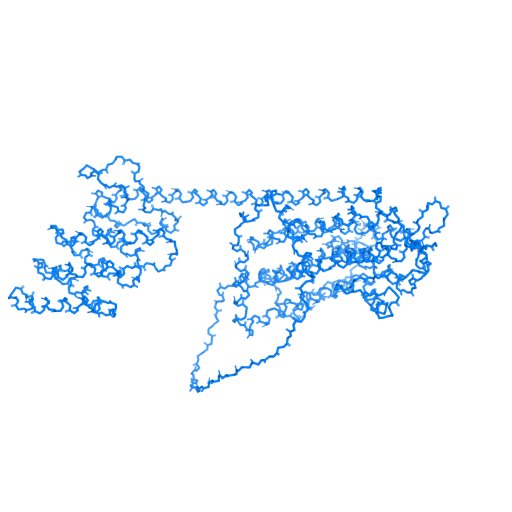 1 84 ? 24.535 -5.244 -25.560 1.00 71.31 84 GLY A CA 1
ATOM 604 C C . GLY A 1 84 ? 23.041 -5.017 -25.280 1.00 71.31 84 GLY A C 1
ATOM 605 O O . GLY A 1 84 ? 22.175 -5.659 -25.883 1.00 71.31 84 GLY A O 1
ATOM 606 N N . LEU A 1 85 ? 22.721 -4.085 -24.380 1.00 86.06 85 LEU A N 1
ATOM 607 C CA . LEU A 1 85 ? 21.340 -3.814 -23.967 1.00 86.06 85 LEU A CA 1
ATOM 608 C C . LEU A 1 85 ? 20.519 -3.173 -25.096 1.00 86.06 85 LEU A C 1
ATOM 610 O O . LEU A 1 85 ? 20.872 -2.101 -25.573 1.00 86.06 85 LEU A O 1
ATOM 614 N N . SER A 1 86 ? 19.393 -3.767 -25.494 1.00 88.62 86 SER A N 1
ATOM 615 C CA . SER A 1 86 ? 18.510 -3.146 -26.498 1.00 88.62 86 SER A CA 1
ATOM 616 C C . SER A 1 86 ? 17.614 -2.068 -25.879 1.00 88.62 86 SER A C 1
ATOM 618 O O . SER A 1 86 ? 17.240 -2.181 -24.708 1.00 88.62 86 SER A O 1
ATOM 620 N N . SER A 1 87 ? 17.094 -1.155 -26.698 1.00 89.50 87 SER A N 1
ATOM 621 C CA . SER A 1 87 ? 16.066 -0.182 -26.290 1.00 89.50 87 SER A CA 1
ATOM 622 C C . SER A 1 87 ? 14.799 -0.805 -25.671 1.00 89.50 87 SER A C 1
ATOM 624 O O . SER A 1 87 ? 14.221 -0.222 -24.755 1.00 89.50 87 SER A O 1
ATOM 626 N N . PHE A 1 88 ? 14.409 -2.019 -26.085 1.00 90.19 88 PHE A N 1
ATOM 627 C CA . PHE A 1 88 ? 13.294 -2.772 -25.487 1.00 90.19 88 PHE A CA 1
ATOM 628 C C . PHE A 1 88 ? 13.550 -3.155 -24.017 1.00 90.19 88 PHE A C 1
ATOM 630 O O . PHE A 1 88 ? 12.747 -2.831 -23.144 1.00 90.19 88 PHE A O 1
ATOM 637 N N . HIS A 1 89 ? 14.685 -3.797 -23.727 1.00 90.25 89 HIS A N 1
ATOM 638 C CA . HIS A 1 89 ? 15.090 -4.148 -22.359 1.00 90.25 89 HIS A CA 1
ATOM 639 C C . HIS A 1 89 ? 15.256 -2.915 -21.464 1.00 90.25 89 HIS A C 1
ATOM 641 O O . HIS A 1 89 ? 14.851 -2.943 -20.305 1.00 90.25 89 HIS A O 1
ATOM 647 N N . ALA A 1 90 ? 15.789 -1.815 -22.001 1.00 92.00 90 ALA A N 1
ATOM 648 C CA . ALA A 1 90 ? 15.908 -0.562 -21.260 1.00 92.00 90 ALA A CA 1
ATOM 649 C C . ALA A 1 90 ? 14.543 0.015 -20.855 1.00 92.00 90 ALA A C 1
ATOM 651 O O . ALA A 1 90 ? 14.395 0.498 -19.736 1.00 92.00 90 ALA A O 1
ATOM 652 N N . ALA A 1 91 ? 13.532 -0.078 -21.723 1.00 92.12 91 ALA A N 1
ATOM 653 C CA . ALA A 1 91 ? 12.173 0.340 -21.385 1.00 92.12 91 ALA A CA 1
ATOM 654 C C . ALA A 1 91 ? 11.575 -0.506 -20.249 1.00 92.12 91 ALA A C 1
ATOM 656 O O . ALA A 1 91 ? 11.025 0.054 -19.306 1.00 92.12 91 ALA A O 1
ATOM 657 N N . ILE A 1 92 ? 11.772 -1.830 -20.278 1.00 91.88 92 ILE A N 1
ATOM 658 C CA . ILE A 1 92 ? 11.348 -2.720 -19.182 1.00 91.88 92 ILE A CA 1
ATOM 659 C C . ILE A 1 92 ? 12.035 -2.335 -17.870 1.00 91.88 92 ILE A C 1
ATOM 661 O O . ILE A 1 92 ? 11.384 -2.281 -16.830 1.00 91.88 92 ILE A O 1
ATOM 665 N N . ILE A 1 93 ? 13.339 -2.052 -17.903 1.00 93.06 93 ILE A N 1
ATOM 666 C CA . ILE A 1 93 ? 14.073 -1.609 -16.713 1.00 93.06 93 ILE A CA 1
ATOM 667 C C . ILE A 1 93 ? 13.489 -0.308 -16.167 1.00 93.06 93 ILE A C 1
ATOM 669 O O . ILE A 1 93 ? 13.294 -0.200 -14.961 1.00 93.06 93 ILE A O 1
ATOM 673 N N . LEU A 1 94 ? 13.177 0.662 -17.030 1.00 93.50 94 LEU A N 1
ATOM 674 C CA . LEU A 1 94 ? 12.553 1.912 -16.603 1.00 93.50 94 LEU A CA 1
ATOM 675 C C . LEU A 1 94 ? 11.179 1.673 -15.955 1.00 93.50 94 LEU A C 1
ATOM 677 O O . LEU A 1 94 ? 10.899 2.277 -14.921 1.00 93.50 94 LEU A O 1
ATOM 681 N N . ASP A 1 95 ? 10.356 0.769 -16.490 1.00 91.12 95 ASP A N 1
ATOM 682 C CA . ASP A 1 95 ? 9.069 0.399 -15.881 1.00 91.12 95 ASP A CA 1
ATOM 683 C C . ASP A 1 95 ? 9.257 -0.290 -14.515 1.00 91.12 95 ASP A C 1
ATOM 685 O O . ASP A 1 95 ? 8.584 0.042 -13.538 1.00 91.12 95 ASP A O 1
ATOM 689 N N . LEU A 1 96 ? 10.229 -1.201 -14.398 1.00 91.06 96 LEU A N 1
ATOM 690 C CA . LEU A 1 96 ? 10.577 -1.845 -13.125 1.00 91.06 96 LEU A CA 1
ATOM 691 C C . LEU A 1 96 ? 11.127 -0.835 -12.101 1.00 91.06 96 LEU A C 1
ATOM 693 O O . LEU A 1 96 ? 10.824 -0.926 -10.911 1.00 91.06 96 LEU A O 1
ATOM 697 N N . SER A 1 97 ? 11.898 0.158 -12.549 1.00 91.88 97 SER A N 1
ATOM 698 C CA . SER A 1 97 ? 12.428 1.232 -11.705 1.00 91.88 97 SER A CA 1
ATOM 699 C C . SER A 1 97 ? 11.345 2.187 -11.202 1.00 91.88 97 SER A C 1
ATOM 701 O O . SER A 1 97 ? 11.481 2.699 -10.090 1.00 91.88 97 SER A O 1
ATOM 703 N N . TRP A 1 98 ? 10.261 2.399 -11.958 1.00 89.88 98 TRP A N 1
ATOM 704 C CA . TRP A 1 98 ? 9.085 3.133 -11.473 1.00 89.88 98 TRP A CA 1
ATOM 705 C C . TRP A 1 98 ? 8.459 2.446 -10.267 1.00 89.88 98 TRP A C 1
ATOM 707 O O . TRP A 1 98 ? 8.225 3.091 -9.246 1.00 89.88 98 TRP A O 1
ATOM 717 N N . MET A 1 99 ? 8.272 1.134 -10.371 1.00 87.62 99 MET A N 1
ATOM 718 C CA . MET A 1 99 ? 7.718 0.313 -9.300 1.00 87.62 99 MET A CA 1
ATOM 719 C C . MET A 1 99 ? 8.630 0.317 -8.061 1.00 87.62 99 MET A C 1
ATOM 721 O O . MET A 1 99 ? 8.157 0.489 -6.950 1.00 87.62 99 MET A O 1
ATOM 725 N N . ASN A 1 100 ? 9.957 0.270 -8.227 1.00 87.69 100 ASN A N 1
ATOM 726 C CA . ASN A 1 100 ? 10.893 0.350 -7.092 1.00 87.69 100 ASN A CA 1
ATOM 727 C C . ASN A 1 100 ? 10.793 1.667 -6.293 1.00 87.69 100 ASN A C 1
ATOM 729 O O . ASN A 1 100 ? 11.096 1.699 -5.095 1.00 87.69 100 ASN A O 1
ATOM 733 N N . ASN A 1 101 ? 10.353 2.758 -6.932 1.00 86.75 101 ASN A N 1
ATOM 734 C CA . ASN A 1 101 ? 10.179 4.056 -6.281 1.00 86.75 101 ASN A CA 1
ATOM 735 C C . ASN A 1 101 ? 8.897 4.153 -5.432 1.00 86.75 101 ASN A C 1
ATOM 737 O O . ASN A 1 101 ? 8.797 5.080 -4.622 1.00 86.75 101 ASN A O 1
ATOM 741 N N . THR A 1 102 ? 7.943 3.219 -5.543 1.00 83.06 102 THR A N 1
ATOM 742 C CA . THR A 1 102 ? 6.702 3.271 -4.745 1.00 83.06 102 THR A CA 1
ATOM 743 C C . THR A 1 102 ? 6.964 3.086 -3.251 1.00 83.06 102 THR A C 1
ATOM 745 O O . THR A 1 102 ? 6.293 3.712 -2.430 1.00 83.06 102 THR A O 1
ATOM 748 N N . SER A 1 103 ? 8.038 2.382 -2.878 1.00 79.56 103 SER A N 1
ATOM 749 C CA . SER A 1 103 ? 8.543 2.319 -1.496 1.00 79.56 103 SER A CA 1
ATOM 750 C C . SER A 1 103 ? 8.849 3.706 -0.898 1.00 79.56 103 SER A C 1
ATOM 752 O O . SER A 1 103 ? 8.499 3.999 0.247 1.00 79.56 103 SER A O 1
ATOM 754 N N . THR A 1 104 ? 9.416 4.621 -1.693 1.00 83.00 104 THR A N 1
ATOM 755 C CA . THR A 1 104 ? 9.668 6.012 -1.270 1.00 83.00 104 THR A CA 1
ATOM 756 C C . THR A 1 104 ? 8.357 6.792 -1.124 1.00 83.00 104 THR A C 1
ATOM 758 O O . THR A 1 104 ? 8.234 7.670 -0.270 1.00 83.00 104 THR A O 1
ATOM 761 N N . TRP A 1 105 ? 7.337 6.457 -1.914 1.00 86.88 105 TRP A N 1
ATOM 762 C CA . TRP A 1 105 ? 6.017 7.084 -1.829 1.00 86.88 105 TRP A CA 1
ATOM 763 C C . TRP A 1 105 ? 5.236 6.662 -0.584 1.00 86.88 105 TRP A C 1
ATOM 765 O O . TRP A 1 105 ? 4.573 7.499 0.031 1.00 86.88 105 TRP A O 1
ATOM 775 N N . ILE A 1 106 ? 5.381 5.407 -0.149 1.00 84.25 106 ILE A N 1
ATOM 776 C CA . ILE A 1 106 ? 4.872 4.941 1.149 1.00 84.25 106 ILE A CA 1
ATOM 777 C C . ILE A 1 106 ? 5.447 5.798 2.282 1.00 84.25 106 ILE A C 1
ATOM 779 O O . ILE A 1 106 ? 4.711 6.224 3.176 1.00 84.25 106 ILE A O 1
ATOM 783 N N . TRP A 1 107 ? 6.744 6.116 2.223 1.00 81.31 107 TRP A N 1
ATOM 784 C CA . TRP A 1 107 ? 7.366 6.999 3.207 1.00 81.31 107 TRP A CA 1
ATOM 785 C C . TRP A 1 107 ? 6.715 8.391 3.217 1.00 81.31 107 TRP A C 1
ATOM 787 O O . TRP A 1 107 ? 6.437 8.909 4.29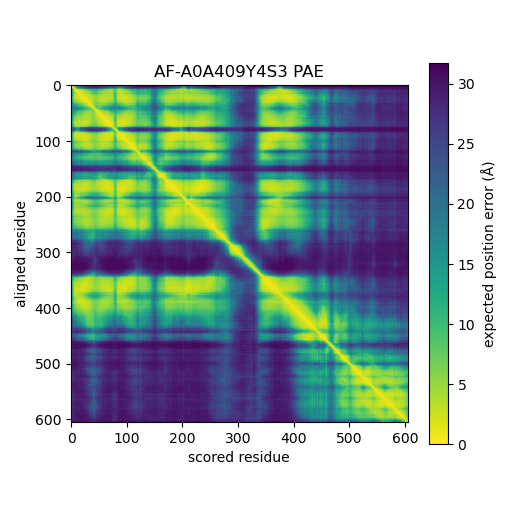6 1.00 81.31 107 TRP A O 1
ATOM 797 N N . PHE A 1 108 ? 6.391 8.983 2.058 1.00 83.94 108 PHE A N 1
ATOM 798 C CA . PHE A 1 108 ? 5.672 10.268 2.010 1.00 83.94 108 PHE A CA 1
ATOM 799 C C . PHE A 1 108 ? 4.285 10.190 2.645 1.00 83.94 108 PHE A C 1
ATOM 801 O O . PHE A 1 108 ? 3.926 11.065 3.436 1.00 83.94 108 PHE A O 1
ATOM 808 N N . LEU A 1 109 ? 3.529 9.135 2.339 1.00 84.00 109 LEU A N 1
ATOM 809 C CA . LEU A 1 109 ? 2.199 8.906 2.899 1.00 84.00 109 LEU A CA 1
ATOM 810 C C . LEU A 1 109 ? 2.243 8.866 4.437 1.00 84.00 109 LEU A C 1
ATOM 812 O O . LEU A 1 109 ? 1.471 9.556 5.110 1.00 84.00 109 LEU A O 1
ATOM 816 N N . LEU A 1 110 ? 3.188 8.103 4.992 1.00 79.31 110 LEU A N 1
ATOM 817 C CA . LEU A 1 110 ? 3.367 7.967 6.437 1.00 79.31 110 LEU A CA 1
ATOM 818 C C . LEU A 1 110 ? 3.965 9.217 7.080 1.00 79.31 110 LEU A C 1
ATOM 820 O O . LEU A 1 110 ? 3.583 9.569 8.196 1.00 79.31 110 LEU A O 1
ATOM 824 N N . HIS A 1 111 ? 4.861 9.919 6.388 1.00 78.75 111 HIS A N 1
ATOM 825 C CA . HIS A 1 111 ? 5.423 11.180 6.860 1.00 78.75 111 HIS A CA 1
ATOM 826 C C . HIS A 1 111 ? 4.333 12.243 7.019 1.00 78.75 111 HIS A C 1
ATOM 828 O O . HIS A 1 111 ? 4.248 12.893 8.065 1.00 78.75 111 HIS A O 1
ATOM 834 N N . ILE A 1 112 ? 3.468 12.384 6.008 1.00 80.75 112 ILE A N 1
ATOM 835 C CA . ILE A 1 112 ? 2.321 13.296 6.048 1.00 80.75 112 ILE A CA 1
ATOM 836 C C . ILE A 1 112 ? 1.394 12.912 7.203 1.00 80.75 112 ILE A C 1
ATOM 838 O O . ILE A 1 112 ? 1.044 13.765 8.017 1.00 80.75 112 ILE A O 1
ATOM 842 N N . HIS A 1 113 ? 1.064 11.626 7.341 1.00 78.38 113 HIS A N 1
ATOM 843 C CA . HIS A 1 113 ? 0.229 11.144 8.441 1.00 78.38 113 HIS A CA 1
ATOM 844 C C . HIS A 1 113 ? 0.833 11.433 9.826 1.00 78.38 113 HIS A C 1
ATOM 846 O O . HIS A 1 113 ? 0.156 11.985 10.695 1.00 78.38 113 HIS A O 1
ATOM 852 N N . SER A 1 114 ? 2.114 11.114 10.029 1.00 75.00 114 SER A N 1
ATOM 853 C CA . SER A 1 114 ? 2.821 11.310 11.299 1.00 75.00 114 SER A CA 1
ATOM 854 C C . SER A 1 114 ? 2.858 12.787 11.708 1.00 75.00 114 SER A C 1
ATOM 856 O O . SER A 1 114 ? 2.539 13.131 12.848 1.00 75.00 114 SER A O 1
ATOM 858 N N . ARG A 1 115 ? 3.156 13.690 10.764 1.00 75.75 115 ARG A N 1
ATOM 859 C CA . ARG A 1 115 ? 3.168 15.145 11.003 1.00 75.75 115 ARG A CA 1
ATOM 860 C C . ARG A 1 115 ? 1.776 15.729 11.240 1.00 75.75 115 ARG A C 1
ATOM 862 O O . ARG A 1 115 ? 1.651 16.691 11.998 1.00 75.75 115 ARG A O 1
ATOM 869 N N . SER A 1 116 ? 0.739 15.142 10.650 1.00 74.50 116 SER A N 1
ATOM 870 C CA . SER A 1 116 ? -0.649 15.539 10.906 1.00 74.50 116 SER A CA 1
ATOM 871 C C . SER A 1 116 ? -1.182 15.030 12.255 1.00 74.50 116 SER A C 1
ATOM 873 O O . SER A 1 116 ? -2.097 15.642 12.803 1.00 74.50 116 SER A O 1
ATOM 875 N N . LYS A 1 117 ? -0.615 13.950 12.821 1.00 69.50 117 LYS A N 1
ATOM 876 C CA . LYS A 1 117 ? -1.044 13.347 14.103 1.00 69.50 117 LYS A CA 1
ATOM 877 C C . LYS A 1 117 ? -0.208 13.771 15.322 1.00 69.50 117 LYS A C 1
ATOM 879 O O . LYS A 1 117 ? -0.626 13.510 16.445 1.00 69.50 117 LYS A O 1
ATOM 884 N N . GLY A 1 118 ? 0.944 14.415 15.121 1.00 60.88 118 GLY A N 1
ATOM 885 C CA . GLY A 1 118 ? 1.873 14.777 16.200 1.00 60.88 118 GLY A CA 1
ATOM 886 C C . GLY A 1 118 ? 1.252 15.570 17.364 1.00 60.88 118 GLY A C 1
ATOM 887 O O . GLY A 1 118 ? 0.163 16.148 17.237 1.00 60.88 118 GLY A O 1
ATOM 888 N N . ASP A 1 119 ? 1.969 15.603 18.495 1.00 57.53 119 ASP A N 1
ATOM 889 C CA . ASP A 1 119 ? 1.635 16.420 19.674 1.00 57.53 119 ASP A CA 1
ATOM 890 C C . ASP A 1 119 ? 1.375 17.880 19.280 1.00 57.53 119 ASP A C 1
ATOM 892 O O . ASP A 1 119 ? 1.904 18.353 18.270 1.00 57.53 119 ASP A O 1
ATOM 896 N N . GLU A 1 120 ? 0.594 18.617 20.076 1.00 52.84 120 GLU A N 1
ATOM 897 C CA . GLU A 1 120 ? 0.151 19.985 19.751 1.00 52.84 120 GLU A CA 1
ATOM 898 C C . GLU A 1 120 ? 1.291 20.935 19.329 1.00 52.84 120 GLU A C 1
ATOM 900 O O . GLU A 1 120 ? 1.070 21.809 18.495 1.00 52.84 120 GLU A O 1
ATOM 905 N N . GLY A 1 121 ? 2.527 20.715 19.801 1.00 57.16 121 GLY A N 1
ATOM 906 C CA . GLY A 1 121 ? 3.712 21.491 19.406 1.00 57.16 121 GLY A CA 1
ATOM 907 C C . GLY A 1 121 ? 4.379 21.110 18.070 1.00 57.16 121 GLY A C 1
ATOM 908 O O . GLY A 1 121 ? 5.190 21.878 17.561 1.00 57.16 121 GLY A O 1
ATOM 909 N N . ARG A 1 122 ? 4.080 19.940 17.485 1.00 62.78 122 ARG A N 1
ATOM 910 C CA . ARG A 1 122 ? 4.658 19.447 16.207 1.00 62.78 122 ARG A CA 1
ATOM 911 C C . ARG A 1 122 ? 3.620 19.170 15.114 1.00 62.78 122 ARG A C 1
ATOM 913 O O . ARG A 1 122 ? 4.002 18.807 13.999 1.00 62.78 122 ARG A O 1
ATOM 920 N N . ARG A 1 123 ? 2.331 19.332 15.423 1.00 74.75 123 ARG A N 1
ATOM 921 C CA . ARG A 1 123 ? 1.216 19.067 14.511 1.00 74.75 123 ARG A CA 1
ATOM 922 C C . ARG A 1 123 ? 1.133 20.103 13.392 1.00 74.75 123 ARG A C 1
ATOM 924 O O . ARG A 1 123 ? 1.065 21.303 13.647 1.00 74.75 123 ARG A O 1
ATOM 931 N N . VAL A 1 124 ? 1.040 19.633 12.152 1.00 79.00 124 VAL A N 1
ATOM 932 C CA . VAL A 1 124 ? 0.788 20.488 10.981 1.00 79.00 124 VAL A CA 1
ATOM 933 C C . VAL A 1 124 ? -0.678 20.355 10.581 1.00 79.00 124 VAL A C 1
ATOM 935 O O . VAL A 1 124 ? -1.175 19.247 10.384 1.00 79.00 124 VAL A O 1
ATOM 938 N N . ARG A 1 125 ? -1.401 21.476 10.476 1.00 78.12 125 ARG A N 1
ATOM 939 C CA . ARG A 1 125 ? -2.800 21.460 10.020 1.00 78.12 125 ARG A CA 1
ATOM 940 C C . ARG A 1 125 ? -2.863 21.052 8.538 1.00 78.12 125 ARG A C 1
ATOM 942 O O . ARG A 1 125 ? -1.943 21.382 7.789 1.00 78.12 125 ARG A O 1
ATOM 949 N N . PRO A 1 126 ? -3.942 20.391 8.078 1.00 80.62 126 PRO A N 1
ATOM 950 C CA . PRO A 1 126 ? -4.101 19.948 6.689 1.00 80.62 126 PRO A CA 1
ATOM 951 C C . PRO A 1 126 ? -4.458 21.115 5.750 1.00 80.62 126 PRO A C 1
ATOM 953 O O . PRO A 1 126 ? -5.467 21.088 5.055 1.00 80.62 126 PRO A O 1
ATOM 956 N N . ASN A 1 127 ? -3.631 22.161 5.749 1.00 83.38 127 ASN A N 1
ATOM 957 C CA . ASN A 1 127 ? -3.797 23.376 4.965 1.00 83.38 127 ASN A CA 1
ATOM 958 C C . ASN A 1 127 ? -2.512 23.654 4.180 1.00 83.38 127 ASN A C 1
ATOM 960 O O . ASN A 1 127 ? -1.411 23.552 4.726 1.00 83.38 127 ASN A O 1
ATOM 964 N N . TRP A 1 128 ? -2.647 24.121 2.936 1.00 82.62 128 TRP A N 1
ATOM 965 C CA . TRP A 1 128 ? -1.504 24.479 2.087 1.00 82.62 128 TRP A CA 1
ATOM 966 C C . TRP A 1 128 ? -0.547 25.477 2.749 1.00 82.62 128 TRP A C 1
ATOM 968 O O . TRP A 1 128 ? 0.665 25.294 2.695 1.00 82.62 128 TRP A O 1
ATOM 978 N N . LYS A 1 129 ? -1.072 26.504 3.432 1.00 83.94 129 LYS A N 1
ATOM 979 C CA . LYS A 1 129 ? -0.254 27.550 4.074 1.00 83.94 129 LYS A CA 1
ATOM 980 C C . LYS A 1 129 ? 0.707 26.996 5.131 1.00 83.94 129 LYS A C 1
ATOM 982 O O . LYS A 1 129 ? 1.836 27.469 5.224 1.00 83.94 129 LYS A O 1
ATOM 987 N N . ASP A 1 130 ? 0.266 26.020 5.919 1.00 82.25 130 ASP A N 1
ATOM 988 C CA . ASP A 1 130 ? 1.069 25.470 7.015 1.00 82.25 130 ASP A CA 1
ATOM 989 C C . ASP A 1 130 ? 2.091 24.456 6.491 1.00 82.25 130 ASP A C 1
ATOM 991 O O . ASP A 1 130 ? 3.251 24.482 6.898 1.00 82.25 130 ASP A O 1
ATOM 995 N N . TRP A 1 131 ? 1.711 23.649 5.499 1.00 83.19 131 TRP A N 1
ATOM 996 C CA . TRP A 1 131 ? 2.630 22.725 4.836 1.00 83.19 131 TRP A CA 1
ATOM 997 C C . TRP A 1 131 ? 3.713 23.424 4.010 1.00 83.19 131 TRP A C 1
ATOM 999 O O . TRP A 1 131 ? 4.867 23.001 4.045 1.00 83.19 131 TRP A O 1
ATOM 1009 N N . ILE A 1 132 ? 3.390 24.531 3.335 1.00 82.06 132 ILE A N 1
ATOM 1010 C CA . ILE A 1 132 ? 4.386 25.339 2.614 1.00 82.06 132 ILE A CA 1
ATOM 1011 C C . ILE A 1 132 ? 5.445 25.885 3.581 1.00 82.06 132 ILE A C 1
ATOM 1013 O O . ILE A 1 132 ? 6.632 25.847 3.265 1.00 82.06 132 ILE A O 1
ATOM 1017 N N . LYS A 1 133 ? 5.058 26.332 4.786 1.00 80.44 133 LYS A N 1
ATOM 1018 C CA . LYS A 1 133 ? 6.021 26.787 5.809 1.00 80.44 133 LYS A CA 1
ATOM 1019 C C . LYS A 1 133 ? 6.968 25.668 6.243 1.00 80.44 133 LYS A C 1
ATOM 1021 O O . LYS A 1 133 ? 8.168 25.899 6.355 1.00 80.44 133 LYS A O 1
ATOM 1026 N N . VAL A 1 134 ? 6.434 24.465 6.455 1.00 74.88 134 VAL A N 1
ATOM 1027 C CA . VAL A 1 134 ? 7.222 23.279 6.831 1.00 74.88 134 VAL A CA 1
ATOM 1028 C C . VAL A 1 134 ? 8.189 22.878 5.719 1.00 74.88 134 VAL A C 1
ATOM 1030 O O . VAL A 1 134 ? 9.322 22.509 6.004 1.00 74.88 134 VAL A O 1
ATOM 1033 N N . LEU A 1 135 ? 7.771 22.985 4.456 1.00 71.19 135 LEU A N 1
ATOM 1034 C CA . LEU A 1 135 ? 8.617 22.670 3.304 1.00 71.19 135 LEU A CA 1
ATOM 1035 C C . LEU A 1 135 ? 9.726 23.715 3.090 1.00 71.19 135 LEU A C 1
ATOM 1037 O O . LEU A 1 135 ? 10.819 23.380 2.644 1.00 71.19 135 LEU A O 1
ATOM 1041 N N . HIS A 1 136 ? 9.451 24.981 3.407 1.00 69.88 136 HIS A N 1
ATOM 1042 C CA . HIS A 1 136 ? 10.379 26.088 3.177 1.00 69.88 136 HIS A CA 1
ATOM 1043 C C . HIS A 1 136 ? 11.414 26.258 4.306 1.00 69.88 136 HIS A C 1
ATOM 1045 O O . HIS A 1 136 ? 12.463 26.870 4.089 1.00 69.88 136 HIS A O 1
ATOM 1051 N N . SER A 1 137 ? 11.164 25.710 5.503 1.00 67.00 137 SER A N 1
ATOM 1052 C CA . SER A 1 137 ? 12.070 25.862 6.653 1.00 67.00 137 SER A CA 1
ATOM 1053 C C . SER A 1 137 ? 13.465 25.248 6.435 1.00 67.00 137 SER A C 1
ATOM 1055 O O . SER A 1 137 ? 14.444 25.939 6.710 1.00 67.00 137 SER A O 1
ATOM 1057 N N . PRO A 1 138 ? 13.626 24.035 5.860 1.00 64.31 138 PRO A N 1
ATOM 1058 C CA . PRO A 1 138 ? 14.950 23.457 5.623 1.00 64.31 138 PRO A CA 1
ATOM 1059 C C . PRO A 1 138 ? 15.748 24.242 4.574 1.00 64.31 138 PRO A C 1
ATOM 1061 O O . PRO A 1 138 ? 16.965 24.371 4.685 1.00 64.31 138 PRO A O 1
ATOM 1064 N N . LEU A 1 139 ? 15.060 24.809 3.575 1.00 61.91 139 LEU A N 1
ATOM 1065 C CA . LEU A 1 139 ? 15.652 25.697 2.570 1.00 61.91 139 LEU A CA 1
ATOM 1066 C C . LEU A 1 139 ? 16.137 27.014 3.194 1.00 61.91 139 LEU A C 1
ATOM 1068 O O . LEU A 1 139 ? 17.211 27.515 2.852 1.00 61.91 139 LEU A O 1
ATOM 1072 N N . GLN A 1 140 ? 15.375 27.567 4.139 1.00 64.56 140 GLN A N 1
ATOM 1073 C CA . GLN A 1 140 ? 15.781 28.754 4.894 1.00 64.56 140 GLN A CA 1
ATOM 1074 C C . GLN A 1 140 ? 16.980 28.483 5.802 1.00 64.56 140 GLN A C 1
ATOM 1076 O O . GLN A 1 140 ? 17.882 29.313 5.866 1.00 64.56 140 GLN A O 1
ATOM 1081 N N . ASP A 1 141 ? 17.036 27.325 6.457 1.00 61.34 141 ASP A N 1
ATOM 1082 C CA . ASP A 1 141 ? 18.166 26.955 7.314 1.00 61.34 141 ASP A CA 1
ATOM 1083 C C . ASP A 1 141 ? 19.440 26.698 6.495 1.00 61.34 141 ASP A C 1
ATOM 1085 O O . ASP A 1 141 ? 20.529 27.141 6.872 1.00 61.34 141 ASP A O 1
ATOM 1089 N N . PHE A 1 142 ? 19.303 26.066 5.323 1.00 59.91 142 PHE A N 1
ATOM 1090 C CA . PHE A 1 142 ? 20.402 25.873 4.376 1.00 59.91 142 PHE A CA 1
ATOM 1091 C C . PHE A 1 142 ? 20.973 27.210 3.871 1.00 59.91 142 PHE A C 1
ATOM 1093 O O . PHE A 1 142 ? 22.191 27.370 3.787 1.00 59.91 142 PHE A O 1
ATOM 1100 N N . THR A 1 143 ? 20.112 28.197 3.596 1.00 59.16 143 THR A N 1
ATOM 1101 C CA . THR A 1 143 ? 20.519 29.528 3.106 1.00 59.16 143 THR A CA 1
ATOM 1102 C C . THR A 1 143 ? 21.016 30.467 4.215 1.00 59.16 143 THR A C 1
ATOM 1104 O O . THR A 1 143 ? 21.953 31.232 3.987 1.00 59.16 143 THR A O 1
ATOM 1107 N N . ARG A 1 144 ? 20.474 30.397 5.443 1.00 55.34 144 ARG A N 1
ATOM 1108 C CA . ARG A 1 144 ? 20.940 31.198 6.600 1.00 55.34 144 ARG A CA 1
ATOM 1109 C C . ARG A 1 144 ? 22.308 30.777 7.126 1.00 55.34 144 ARG A C 1
ATOM 1111 O O . ARG A 1 144 ? 23.042 31.618 7.646 1.00 55.34 144 ARG A O 1
ATOM 1118 N N . GLY A 1 145 ? 22.669 29.503 6.992 1.00 51.53 145 GLY A N 1
ATOM 1119 C CA . GLY A 1 145 ? 23.909 28.945 7.533 1.00 51.53 145 GLY A CA 1
ATOM 1120 C C . GLY A 1 145 ? 25.210 29.467 6.904 1.00 51.53 145 GLY A C 1
ATOM 1121 O O . GLY A 1 145 ? 26.280 29.014 7.306 1.00 51.53 145 GLY A O 1
ATOM 1122 N N . TYR A 1 146 ? 25.168 30.376 5.927 1.00 47.84 146 TYR A N 1
ATOM 1123 C CA . TYR A 1 146 ? 26.364 30.974 5.312 1.00 47.84 146 TYR A CA 1
ATOM 1124 C C . TYR A 1 146 ? 27.070 32.019 6.200 1.00 47.84 146 TYR A C 1
ATOM 1126 O O . TYR A 1 146 ? 28.149 32.485 5.847 1.00 47.84 146 TYR A O 1
ATOM 1134 N N . LYS A 1 147 ? 26.480 32.400 7.344 1.00 48.66 147 LYS A N 1
ATOM 1135 C CA . LYS A 1 147 ? 26.986 33.487 8.205 1.00 48.66 147 LYS A CA 1
ATOM 1136 C C . LYS A 1 147 ? 27.841 33.070 9.409 1.00 48.66 147 LYS A C 1
ATOM 1138 O O . LYS A 1 147 ? 28.319 33.955 10.109 1.00 48.66 147 LYS A O 1
ATOM 1143 N N . THR A 1 148 ? 28.068 31.783 9.671 1.00 46.38 148 THR A N 1
ATOM 1144 C CA . THR A 1 148 ? 28.891 31.341 10.814 1.00 46.38 148 THR A CA 1
ATOM 1145 C C . THR A 1 148 ? 30.241 30.780 10.371 1.00 46.38 148 THR A C 1
ATOM 1147 O O . THR A 1 148 ? 30.315 29.781 9.659 1.00 46.38 148 THR A O 1
ATOM 1150 N N . GLN A 1 149 ? 31.308 31.455 10.808 1.00 40.31 149 GLN A N 1
ATOM 1151 C CA . GLN A 1 149 ? 32.710 31.059 10.656 1.00 40.31 149 GLN A CA 1
ATOM 1152 C C . GLN A 1 149 ? 32.963 29.708 11.359 1.00 40.31 149 GLN A C 1
ATOM 1154 O O . GLN A 1 149 ? 32.523 29.543 12.499 1.00 40.31 149 GLN A O 1
ATOM 1159 N N . PRO A 1 150 ? 33.654 28.741 10.730 1.00 42.22 150 PRO A N 1
ATOM 1160 C CA . PRO A 1 150 ? 33.981 27.477 11.379 1.00 42.22 150 PRO A CA 1
ATOM 1161 C C . PRO A 1 150 ? 35.131 27.663 12.380 1.00 42.22 150 PRO A C 1
ATOM 1163 O O . PRO A 1 150 ? 36.201 28.157 12.024 1.00 42.22 150 PRO A O 1
ATOM 1166 N N . SER A 1 151 ? 34.929 27.242 13.631 1.00 37.88 151 SER A N 1
ATOM 1167 C CA . SER A 1 151 ? 36.006 27.087 14.609 1.00 37.88 151 SER A CA 1
ATOM 1168 C C . SER A 1 151 ? 36.693 25.733 14.416 1.00 37.88 151 SER A C 1
ATOM 1170 O O . SER A 1 151 ? 36.082 24.693 14.637 1.00 37.88 151 SER A O 1
ATOM 1172 N N . PHE A 1 152 ? 37.947 25.815 13.974 1.00 37.09 152 PHE A N 1
ATOM 1173 C CA . PHE A 1 152 ? 39.083 24.900 14.138 1.00 37.09 152 PHE A CA 1
ATOM 1174 C C . PHE A 1 152 ? 38.818 23.390 14.329 1.00 37.09 152 PHE A C 1
ATOM 1176 O O . PHE A 1 152 ? 38.369 22.959 15.387 1.00 37.09 152 PHE A O 1
ATOM 1183 N N . GLY A 1 153 ? 39.288 22.591 13.359 1.00 49.12 153 GLY A N 1
ATOM 1184 C CA . GLY A 1 153 ? 39.815 21.254 13.652 1.00 49.12 153 GLY A CA 1
ATOM 1185 C C . GLY A 1 153 ? 39.144 20.043 13.003 1.00 49.12 153 GLY A C 1
ATOM 1186 O O . GLY A 1 153 ? 39.018 19.042 13.683 1.00 49.12 153 GLY A O 1
ATOM 1187 N N . GLU A 1 154 ? 38.757 20.080 11.724 1.00 46.81 154 GLU A N 1
ATOM 1188 C CA . GLU A 1 154 ? 38.615 18.874 10.882 1.00 46.81 154 GLU A CA 1
ATOM 1189 C C . GLU A 1 154 ? 38.618 19.299 9.399 1.00 46.81 154 GLU A C 1
ATOM 1191 O O . GLU A 1 154 ? 37.856 20.174 8.993 1.00 46.81 154 GLU A O 1
ATOM 1196 N N . ASN A 1 155 ? 39.510 18.724 8.583 1.00 51.72 155 ASN A N 1
ATOM 1197 C CA . ASN A 1 155 ? 39.747 19.074 7.168 1.00 51.72 155 ASN A CA 1
ATOM 1198 C C . ASN A 1 155 ? 38.627 18.591 6.217 1.00 51.72 155 ASN A C 1
ATOM 1200 O O . ASN A 1 155 ? 38.893 18.094 5.123 1.00 51.72 155 ASN A O 1
ATOM 1204 N N . VAL A 1 156 ? 37.361 18.717 6.613 1.00 59.88 156 VAL A N 1
ATOM 1205 C CA . VAL A 1 156 ? 36.214 18.390 5.760 1.00 59.88 156 VAL A CA 1
ATOM 1206 C C . VAL A 1 156 ? 35.548 19.694 5.342 1.00 59.88 156 VAL A C 1
ATOM 1208 O O . VAL A 1 156 ? 35.229 20.534 6.179 1.00 59.88 156 VAL A O 1
ATOM 1211 N N . ASN A 1 157 ? 35.354 19.895 4.034 1.00 74.56 157 ASN A N 1
ATOM 1212 C CA . ASN A 1 157 ? 34.689 21.091 3.514 1.00 74.56 157 ASN A CA 1
ATOM 1213 C C . ASN A 1 157 ? 33.329 21.267 4.237 1.00 74.56 157 ASN A C 1
ATOM 1215 O O . ASN A 1 157 ? 32.499 20.355 4.159 1.00 74.56 157 ASN A O 1
ATOM 1219 N N . PRO A 1 158 ? 33.063 22.410 4.905 1.00 68.62 158 PRO A N 1
ATOM 1220 C CA . PRO A 1 158 ? 31.832 22.638 5.669 1.00 68.62 158 PRO A CA 1
ATOM 1221 C C . PRO A 1 158 ? 30.557 22.406 4.849 1.00 68.62 158 PRO A C 1
ATOM 1223 O O . PRO A 1 158 ? 29.524 21.993 5.380 1.00 68.62 158 PRO A O 1
ATOM 1226 N N . PHE A 1 159 ? 30.636 22.637 3.535 1.00 66.56 159 PHE A N 1
ATOM 1227 C CA . PHE A 1 159 ? 29.571 22.329 2.589 1.00 66.56 159 PHE A CA 1
ATOM 1228 C C . PHE A 1 159 ? 29.338 20.819 2.450 1.00 66.56 159 PHE A C 1
ATOM 1230 O O . PHE A 1 159 ? 28.200 20.368 2.562 1.00 66.56 159 PHE A O 1
ATOM 1237 N N . LEU A 1 160 ? 30.402 20.030 2.265 1.00 66.69 160 LEU A N 1
ATOM 1238 C CA . LEU A 1 160 ? 30.316 18.570 2.157 1.00 66.69 160 LEU A CA 1
ATOM 1239 C C . LEU A 1 160 ? 29.831 17.941 3.461 1.00 66.69 160 LEU A C 1
ATOM 1241 O O . LEU A 1 160 ? 29.024 17.023 3.418 1.00 66.69 160 LEU A O 1
ATOM 1245 N N . GLN A 1 161 ? 30.247 18.465 4.614 1.00 68.19 161 GLN A N 1
ATOM 1246 C CA . GLN A 1 161 ? 29.789 17.967 5.910 1.00 68.19 161 GLN A CA 1
ATOM 1247 C C . GLN A 1 161 ? 28.301 18.274 6.145 1.00 68.19 161 GLN A C 1
ATOM 1249 O O . GLN A 1 161 ? 27.566 17.434 6.659 1.00 68.19 161 GLN A O 1
ATOM 1254 N N . ARG A 1 162 ? 27.804 19.437 5.699 1.00 65.31 162 ARG A N 1
ATOM 1255 C CA . ARG A 1 162 ? 26.362 19.743 5.711 1.00 65.31 162 ARG A CA 1
ATOM 1256 C C . ARG A 1 162 ? 25.576 18.900 4.716 1.00 65.31 162 ARG A C 1
ATOM 1258 O O . ARG A 1 162 ? 24.507 18.416 5.075 1.00 65.31 162 ARG A O 1
ATOM 1265 N N . LEU A 1 163 ? 26.099 18.703 3.508 1.00 64.12 163 LEU A N 1
ATOM 1266 C CA . LEU A 1 163 ? 25.491 17.840 2.499 1.00 64.12 163 LEU A CA 1
ATOM 1267 C C . LEU A 1 163 ? 25.408 16.398 3.008 1.00 64.12 163 LEU A C 1
ATOM 1269 O O . LEU A 1 163 ? 24.353 15.783 2.923 1.00 64.12 163 LEU A O 1
ATOM 1273 N N . TRP A 1 164 ? 26.483 15.901 3.621 1.00 65.62 164 TRP A N 1
ATOM 1274 C CA . TRP A 1 164 ? 26.543 14.593 4.265 1.00 65.62 164 TRP A CA 1
ATOM 1275 C C . TRP A 1 164 ? 25.547 14.476 5.420 1.00 65.62 164 TRP A C 1
ATOM 1277 O O . TRP A 1 164 ? 24.811 13.496 5.504 1.00 65.62 164 TRP A O 1
ATOM 1287 N N . ASN A 1 165 ? 25.448 15.491 6.279 1.00 65.62 165 ASN A N 1
ATOM 1288 C CA . ASN A 1 165 ? 24.475 15.521 7.372 1.00 65.62 165 ASN A CA 1
ATOM 1289 C C . ASN A 1 165 ? 23.024 15.576 6.865 1.00 65.62 165 ASN A C 1
ATOM 1291 O O . ASN A 1 165 ? 22.143 14.975 7.473 1.00 65.62 165 ASN A O 1
ATOM 1295 N N . LEU A 1 166 ? 22.752 16.266 5.755 1.00 61.81 166 LEU A N 1
ATOM 1296 C CA . LEU A 1 166 ? 21.427 16.295 5.129 1.00 61.81 166 LEU A CA 1
ATOM 1297 C C . LEU A 1 166 ? 21.094 14.942 4.478 1.00 61.81 166 LEU A C 1
ATOM 1299 O O . LEU A 1 166 ? 19.996 14.418 4.665 1.00 61.81 166 LEU A O 1
ATOM 1303 N N . ALA A 1 167 ? 22.069 14.367 3.768 1.00 63.53 167 ALA A N 1
ATOM 1304 C CA . ALA A 1 167 ? 21.966 13.094 3.068 1.00 63.53 167 ALA A CA 1
ATOM 1305 C C . ALA A 1 167 ? 21.747 11.917 4.031 1.00 63.53 167 ALA A C 1
ATOM 1307 O O . ALA A 1 167 ? 20.870 11.085 3.797 1.00 63.53 167 ALA A O 1
ATOM 1308 N N . SER A 1 168 ? 22.505 11.881 5.131 1.00 61.41 168 SER A N 1
ATOM 1309 C CA . SER A 1 168 ? 22.436 10.838 6.164 1.00 61.41 168 SER A CA 1
ATOM 1310 C C . SER A 1 168 ? 21.200 10.951 7.057 1.00 61.41 168 SER A C 1
ATOM 1312 O O . SER A 1 168 ? 20.689 9.930 7.511 1.00 61.41 168 SER A O 1
ATOM 1314 N N . ARG A 1 169 ? 20.665 12.163 7.278 1.00 65.94 169 ARG A N 1
ATOM 1315 C CA . ARG A 1 169 ? 19.449 12.366 8.088 1.00 65.94 169 ARG A CA 1
ATOM 1316 C C . ARG A 1 169 ? 18.190 11.767 7.465 1.00 65.94 169 ARG A C 1
ATOM 1318 O O . ARG A 1 169 ? 17.312 11.348 8.208 1.00 65.94 169 ARG A O 1
ATOM 1325 N N . ASN A 1 170 ? 18.095 11.733 6.135 1.00 73.69 170 ASN A N 1
ATOM 1326 C CA . ASN A 1 170 ? 16.947 11.182 5.408 1.00 73.69 170 ASN A CA 1
ATOM 1327 C C . ASN A 1 170 ? 17.419 10.256 4.280 1.00 73.69 170 ASN A C 1
ATOM 1329 O O . ASN A 1 170 ? 17.158 10.512 3.105 1.00 73.69 170 ASN A O 1
ATOM 1333 N N . LEU A 1 171 ? 18.128 9.183 4.642 1.00 79.88 171 LEU A N 1
ATOM 1334 C CA . LEU A 1 171 ? 18.784 8.284 3.689 1.00 79.88 171 LEU A CA 1
ATOM 1335 C C . LEU A 1 171 ? 17.836 7.763 2.594 1.00 79.88 171 LEU A C 1
ATOM 1337 O O . LEU A 1 171 ? 18.203 7.778 1.425 1.00 79.88 171 LEU A O 1
ATOM 1341 N N . VAL A 1 172 ? 16.603 7.380 2.946 1.00 82.56 172 VAL A N 1
ATOM 1342 C CA . VAL A 1 172 ? 15.589 6.903 1.981 1.00 82.56 172 VAL A CA 1
ATOM 1343 C C . VAL A 1 172 ? 15.241 7.966 0.945 1.00 82.56 172 VAL A C 1
ATOM 1345 O O . VAL A 1 172 ? 15.177 7.661 -0.240 1.00 82.56 172 VAL A O 1
ATOM 1348 N N . LEU A 1 173 ? 15.064 9.222 1.363 1.00 83.56 173 LEU A N 1
ATOM 1349 C CA . LEU A 1 173 ? 14.755 10.315 0.441 1.00 83.56 173 LEU A CA 1
ATOM 1350 C C . LEU A 1 173 ? 15.940 10.643 -0.458 1.00 83.56 173 LEU A C 1
ATOM 1352 O O . LEU A 1 173 ? 15.765 10.854 -1.654 1.00 83.56 173 LEU A O 1
ATOM 1356 N N . THR A 1 174 ? 17.146 10.659 0.101 1.00 84.94 174 THR A N 1
ATOM 1357 C CA . THR A 1 174 ? 18.364 10.910 -0.669 1.00 84.94 174 THR A CA 1
ATOM 1358 C C . THR A 1 174 ? 18.576 9.821 -1.717 1.00 84.94 174 THR A C 1
ATOM 1360 O O . THR A 1 174 ? 18.784 10.130 -2.888 1.00 84.94 174 THR A O 1
ATOM 1363 N N . LEU A 1 175 ? 18.470 8.549 -1.319 1.00 87.56 175 LEU A N 1
ATOM 1364 C CA . LEU A 1 175 ? 18.593 7.413 -2.229 1.00 87.56 175 LEU A CA 1
ATOM 1365 C C . LEU A 1 175 ? 17.468 7.404 -3.269 1.00 87.56 175 LEU A C 1
ATOM 1367 O O . LEU A 1 175 ? 17.757 7.262 -4.451 1.00 87.56 175 LEU A O 1
ATOM 1371 N N . GLY A 1 176 ? 16.216 7.633 -2.866 1.00 89.38 176 GLY A N 1
ATOM 1372 C CA . GLY A 1 176 ? 15.074 7.700 -3.782 1.00 89.38 176 GLY A CA 1
ATOM 1373 C C . GLY A 1 176 ? 15.214 8.829 -4.803 1.00 89.38 176 GLY A C 1
ATOM 1374 O O . GLY A 1 176 ? 15.012 8.624 -5.996 1.00 89.38 176 GLY A O 1
ATOM 1375 N N . SER A 1 177 ? 15.661 10.006 -4.361 1.00 91.31 177 SER A N 1
ATOM 1376 C CA . SER A 1 177 ? 15.963 11.139 -5.235 1.00 91.31 177 SER A CA 1
ATOM 1377 C C . SER A 1 177 ? 17.089 10.827 -6.217 1.00 91.31 177 SER A C 1
ATOM 1379 O O . SER A 1 177 ? 16.978 11.155 -7.395 1.00 91.31 177 SER A O 1
ATOM 1381 N N . LEU A 1 178 ? 18.203 10.269 -5.747 1.00 91.94 178 LEU A N 1
ATOM 1382 C CA . LEU A 1 178 ? 19.335 9.937 -6.610 1.00 91.94 178 LEU A CA 1
ATOM 1383 C C . LEU A 1 178 ? 18.948 8.850 -7.623 1.00 91.94 178 LEU A C 1
ATOM 1385 O O . LEU A 1 178 ? 19.351 8.924 -8.783 1.00 91.94 178 LEU A O 1
ATOM 1389 N N . HIS A 1 179 ? 18.120 7.888 -7.211 1.00 93.38 179 HIS A N 1
ATOM 1390 C CA . HIS A 1 179 ? 17.618 6.823 -8.070 1.00 93.38 179 HIS A CA 1
ATOM 1391 C C . HIS A 1 179 ? 16.700 7.388 -9.156 1.00 93.38 179 HIS A C 1
ATOM 1393 O O . HIS A 1 179 ? 16.923 7.118 -10.333 1.00 93.38 179 HIS A O 1
ATOM 1399 N N . LEU A 1 180 ? 15.735 8.242 -8.791 1.00 93.69 180 LEU A N 1
ATOM 1400 C CA . LEU A 1 180 ? 14.868 8.951 -9.740 1.00 93.69 180 LEU A CA 1
ATOM 1401 C C . LEU A 1 180 ? 15.670 9.781 -10.747 1.00 93.69 180 LEU A C 1
ATOM 1403 O O . LEU A 1 180 ? 15.355 9.767 -11.933 1.00 93.69 180 LEU A O 1
ATOM 1407 N N . SER A 1 181 ? 16.726 10.462 -10.304 1.00 94.94 181 SER A N 1
ATOM 1408 C CA . SER A 1 181 ? 17.607 11.226 -11.190 1.00 94.94 181 SER A CA 1
ATOM 1409 C C . SER A 1 181 ? 18.363 10.339 -12.173 1.00 94.94 181 SER A C 1
ATOM 1411 O O . SER A 1 181 ? 18.409 10.644 -13.363 1.00 94.94 181 SER A O 1
ATOM 1413 N N . LEU A 1 182 ? 18.934 9.230 -11.695 1.00 95.44 182 LEU A N 1
ATOM 1414 C CA . LEU A 1 182 ? 19.649 8.273 -12.539 1.00 95.44 182 LEU A CA 1
ATOM 1415 C C . LEU A 1 182 ? 18.707 7.625 -13.560 1.00 95.44 182 LEU A C 1
ATOM 1417 O O . LEU A 1 182 ? 19.011 7.548 -14.749 1.00 95.44 182 LEU A O 1
ATOM 1421 N N . MET A 1 183 ? 17.529 7.221 -13.093 1.00 95.69 183 MET A N 1
ATOM 1422 C CA . MET A 1 183 ? 16.450 6.686 -13.907 1.00 95.69 183 MET A CA 1
ATOM 1423 C C . MET A 1 183 ? 16.011 7.687 -14.979 1.00 95.69 183 MET A C 1
ATOM 1425 O O . MET A 1 183 ? 15.859 7.320 -16.142 1.00 95.69 183 MET A O 1
ATOM 1429 N N . ALA A 1 184 ? 15.849 8.957 -14.609 1.00 96.56 184 ALA A N 1
ATOM 1430 C CA . ALA A 1 184 ? 15.487 10.020 -15.530 1.00 96.56 184 ALA A CA 1
ATOM 1431 C C . ALA A 1 184 ? 16.580 10.311 -16.559 1.00 96.56 184 ALA A C 1
ATOM 1433 O O . ALA A 1 184 ? 16.264 10.514 -17.727 1.00 96.56 184 ALA A O 1
ATOM 1434 N N . ALA A 1 185 ? 17.855 10.264 -16.173 1.00 96.62 185 ALA A N 1
ATOM 1435 C CA . ALA A 1 185 ? 18.962 10.395 -17.114 1.00 96.62 185 ALA A CA 1
ATOM 1436 C C . ALA A 1 185 ? 18.954 9.265 -18.162 1.00 96.62 185 ALA A C 1
ATOM 1438 O O . ALA A 1 185 ? 19.070 9.536 -19.357 1.00 96.62 185 ALA A O 1
ATOM 1439 N N . ILE A 1 186 ? 18.739 8.015 -17.735 1.00 95.19 186 ILE A N 1
ATOM 1440 C CA . ILE A 1 186 ? 18.598 6.865 -18.645 1.00 95.19 186 ILE A CA 1
ATOM 1441 C C . ILE A 1 186 ? 17.350 7.016 -19.522 1.00 95.19 186 ILE A C 1
ATOM 1443 O O . ILE A 1 186 ? 17.415 6.773 -20.725 1.00 95.19 186 ILE A O 1
ATOM 1447 N N . GLY A 1 187 ? 16.229 7.466 -18.953 1.00 95.56 187 GLY A N 1
ATOM 1448 C CA . GLY A 1 187 ? 15.000 7.748 -19.691 1.00 95.56 187 GLY A CA 1
ATOM 1449 C C . GLY A 1 187 ? 15.200 8.808 -20.775 1.00 95.56 187 GLY A C 1
ATOM 1450 O O . GLY A 1 187 ? 14.834 8.588 -21.927 1.00 95.56 187 GLY A O 1
ATOM 1451 N N . LEU A 1 188 ? 15.842 9.930 -20.451 1.00 96.19 188 LEU A N 1
ATOM 1452 C CA . LEU A 1 188 ? 16.189 10.964 -21.428 1.00 96.19 188 LEU A CA 1
ATOM 1453 C C . LEU A 1 188 ? 17.121 10.423 -22.513 1.00 96.19 188 LEU A C 1
ATOM 1455 O O . LEU A 1 188 ? 16.909 10.713 -23.689 1.00 96.19 188 LEU A O 1
ATOM 1459 N N . TRP A 1 189 ? 18.112 9.609 -22.147 1.00 94.38 189 TRP A N 1
ATOM 1460 C CA . TRP A 1 189 ? 19.016 8.984 -23.109 1.00 94.38 189 TRP A CA 1
ATOM 1461 C C . TRP A 1 189 ? 18.270 8.048 -24.073 1.00 94.38 189 TRP A C 1
ATOM 1463 O O . TRP A 1 189 ? 18.411 8.189 -25.289 1.00 94.38 189 TRP A O 1
ATOM 1473 N N . LEU A 1 190 ? 17.417 7.164 -23.549 1.00 93.38 190 LEU A N 1
ATOM 1474 C CA . LEU A 1 190 ? 16.597 6.241 -24.335 1.00 93.38 190 LEU A CA 1
ATOM 1475 C C . LEU A 1 190 ? 15.636 6.982 -25.270 1.00 93.38 190 LEU A C 1
ATOM 1477 O O . LEU A 1 190 ? 15.593 6.709 -26.467 1.00 93.38 190 LEU A O 1
ATOM 1481 N N . TRP A 1 191 ? 14.864 7.931 -24.741 1.00 94.31 191 TRP A N 1
ATOM 1482 C CA . TRP A 1 191 ? 13.798 8.594 -25.494 1.00 94.31 191 TRP A CA 1
ATOM 1483 C C . TRP A 1 191 ? 14.297 9.740 -26.384 1.00 94.31 191 TRP A C 1
ATOM 1485 O O . TRP A 1 191 ? 13.589 10.148 -27.309 1.00 94.31 191 TRP A O 1
ATOM 1495 N N . SER A 1 192 ? 15.523 10.232 -26.178 1.00 93.94 192 SER A N 1
ATOM 1496 C CA . SER A 1 192 ? 16.160 11.193 -27.086 1.00 93.94 192 SER A CA 1
ATOM 1497 C C . SER A 1 192 ? 16.396 10.577 -28.462 1.00 93.94 192 SER A C 1
ATOM 1499 O O . SER A 1 192 ? 16.065 11.203 -29.466 1.00 93.94 192 SER A O 1
ATOM 1501 N N . ASN A 1 193 ? 16.870 9.331 -28.535 1.00 88.31 193 ASN A N 1
ATOM 1502 C CA . ASN A 1 193 ? 16.966 8.593 -29.792 1.00 88.31 193 ASN A CA 1
ATOM 1503 C C . ASN A 1 193 ? 16.845 7.075 -29.550 1.00 88.31 193 ASN A C 1
ATOM 1505 O O . ASN A 1 193 ? 17.859 6.394 -29.379 1.00 88.31 193 ASN A O 1
ATOM 1509 N N . PRO A 1 194 ? 15.616 6.521 -29.581 1.00 86.62 194 PRO A N 1
ATOM 1510 C CA . PRO A 1 194 ? 15.390 5.118 -29.234 1.00 86.62 194 PRO A CA 1
ATOM 1511 C C . PRO A 1 194 ? 16.068 4.122 -30.180 1.00 86.62 194 PRO A C 1
ATOM 1513 O O . PRO A 1 194 ? 16.376 3.003 -29.777 1.00 86.62 194 PRO A O 1
ATOM 1516 N N . SER A 1 195 ? 16.308 4.516 -31.435 1.00 83.00 195 SER A N 1
ATOM 1517 C CA . SER A 1 195 ? 16.986 3.671 -32.424 1.00 83.00 195 SER A CA 1
ATOM 1518 C C . SER A 1 195 ? 18.490 3.560 -32.205 1.00 83.00 195 SER A C 1
ATOM 1520 O O . SER A 1 195 ? 19.062 2.553 -32.595 1.00 83.00 195 SER A O 1
ATOM 1522 N N . SER A 1 196 ? 19.134 4.558 -31.592 1.00 82.50 196 SER A N 1
ATOM 1523 C CA . SER A 1 196 ? 20.583 4.539 -31.335 1.00 82.50 196 SER A CA 1
ATOM 1524 C C . SER A 1 196 ? 20.940 4.081 -29.921 1.00 82.50 196 SER A C 1
ATOM 1526 O O . SER A 1 196 ? 22.104 4.149 -29.535 1.00 82.50 196 SER A O 1
ATOM 1528 N N . PHE A 1 197 ? 19.950 3.706 -29.110 1.00 85.50 197 PHE A N 1
ATOM 1529 C CA . PHE A 1 197 ? 20.185 3.282 -27.739 1.00 85.50 197 PHE A CA 1
ATOM 1530 C C . PHE A 1 197 ? 20.657 1.826 -27.704 1.00 85.50 197 PHE A C 1
ATOM 1532 O O . PHE A 1 197 ? 19.895 0.919 -28.047 1.00 85.50 197 PHE A O 1
ATOM 1539 N N . GLY A 1 198 ? 21.894 1.617 -27.244 1.00 82.75 198 GLY A N 1
ATOM 1540 C CA . GLY A 1 198 ? 22.492 0.295 -27.079 1.00 82.75 198 GLY A CA 1
ATOM 1541 C C . GLY A 1 198 ? 22.446 -0.534 -28.367 1.00 82.75 198 GLY A C 1
ATOM 1542 O O . GLY A 1 198 ? 22.940 -0.087 -29.402 1.00 82.75 198 GLY A O 1
ATOM 1543 N N . THR A 1 199 ? 21.863 -1.736 -28.321 1.00 82.50 199 THR A N 1
ATOM 1544 C CA . THR A 1 199 ? 21.728 -2.594 -29.510 1.00 82.50 199 THR A CA 1
ATOM 1545 C C . THR A 1 199 ? 20.514 -2.226 -30.365 1.00 82.50 199 THR A C 1
ATOM 1547 O O . THR A 1 199 ? 19.367 -2.203 -29.909 1.00 82.50 199 THR A O 1
ATOM 1550 N N . THR A 1 200 ? 20.776 -1.962 -31.646 1.00 75.75 200 THR A N 1
ATOM 1551 C CA . THR A 1 200 ? 19.773 -1.609 -32.657 1.00 75.75 200 THR A CA 1
ATOM 1552 C C . THR A 1 200 ? 18.853 -2.790 -32.968 1.00 75.75 200 THR A C 1
ATOM 1554 O O . THR A 1 200 ? 19.316 -3.866 -33.348 1.00 75.75 200 THR A O 1
ATOM 1557 N N . LEU A 1 201 ? 17.541 -2.573 -32.874 1.00 78.62 201 LEU A N 1
ATOM 1558 C CA . LEU A 1 201 ? 16.524 -3.544 -33.278 1.00 78.62 201 LEU A CA 1
ATOM 1559 C C . LEU A 1 201 ? 16.262 -3.425 -34.790 1.00 78.62 201 LEU A C 1
ATOM 1561 O O . LEU A 1 201 ? 15.514 -2.552 -35.232 1.00 78.62 201 LEU A O 1
ATOM 1565 N N . ASN A 1 202 ? 16.877 -4.290 -35.598 1.00 66.94 202 ASN A N 1
ATOM 1566 C CA . ASN A 1 202 ? 16.684 -4.281 -37.052 1.00 66.94 202 ASN A CA 1
ATOM 1567 C C . ASN A 1 202 ? 15.267 -4.769 -37.415 1.00 66.94 202 ASN A C 1
ATOM 1569 O O . ASN A 1 202 ? 14.870 -5.867 -37.035 1.00 66.94 202 ASN A O 1
ATOM 1573 N N . HIS A 1 203 ? 14.502 -3.948 -38.149 1.00 68.50 203 HIS A N 1
ATOM 1574 C CA . HIS A 1 203 ? 13.163 -4.261 -38.692 1.00 68.50 203 HIS A CA 1
ATOM 1575 C C . HIS A 1 203 ? 12.093 -4.716 -37.674 1.00 68.50 203 HIS A C 1
ATOM 1577 O O . HIS A 1 203 ? 11.096 -5.334 -38.044 1.00 68.50 203 HIS A O 1
ATOM 1583 N N . CYS A 1 204 ? 12.257 -4.358 -36.398 1.00 76.25 204 CYS A N 1
ATOM 1584 C CA . CYS A 1 204 ? 11.412 -4.807 -35.293 1.00 76.25 204 CYS A CA 1
ATOM 1585 C C . CYS A 1 204 ? 10.823 -3.599 -34.556 1.00 76.25 204 CYS A C 1
ATOM 1587 O O . CYS A 1 204 ? 11.570 -2.796 -33.997 1.00 76.25 204 CYS A O 1
ATOM 1589 N N . VAL A 1 205 ? 9.494 -3.460 -34.522 1.00 82.31 205 VAL A N 1
ATOM 1590 C CA . VAL A 1 205 ? 8.827 -2.429 -33.707 1.00 82.31 205 VAL A CA 1
ATOM 1591 C C . VAL A 1 205 ? 8.164 -3.113 -32.512 1.00 82.31 205 VAL A C 1
ATOM 1593 O O . VAL A 1 205 ? 7.083 -3.684 -32.673 1.00 82.31 205 VAL A O 1
ATOM 1596 N N . PRO A 1 206 ? 8.789 -3.098 -31.321 1.00 86.19 206 PRO A N 1
ATOM 1597 C CA . PRO A 1 206 ? 8.171 -3.683 -30.145 1.00 86.19 206 PRO A CA 1
ATOM 1598 C C . PRO A 1 206 ? 6.932 -2.884 -29.721 1.00 86.19 206 PRO A C 1
ATOM 1600 O O . PRO A 1 206 ? 6.816 -1.684 -29.981 1.00 86.19 206 PRO A O 1
ATOM 1603 N N . SER A 1 207 ? 6.000 -3.552 -29.045 1.00 89.50 207 SER A N 1
ATOM 1604 C CA . SER A 1 207 ? 4.839 -2.907 -28.421 1.00 89.50 207 SER A CA 1
ATOM 1605 C C . SER A 1 207 ? 5.039 -2.813 -26.914 1.00 89.50 207 SER A C 1
ATOM 1607 O O . SER A 1 207 ? 5.200 -3.837 -26.258 1.00 89.50 207 SER A O 1
ATOM 1609 N N . LEU A 1 208 ? 4.952 -1.615 -26.350 1.00 90.69 208 LEU A N 1
ATOM 1610 C CA . LEU A 1 208 ? 4.825 -1.417 -24.907 1.00 90.69 208 LEU A CA 1
ATOM 1611 C C . LEU A 1 208 ? 3.355 -1.484 -24.492 1.00 90.69 208 LEU A C 1
ATOM 1613 O O . LEU A 1 208 ? 2.457 -1.373 -25.331 1.00 90.69 208 LEU A O 1
ATOM 1617 N N . SER A 1 209 ? 3.111 -1.701 -23.207 1.00 91.19 209 SER A N 1
ATOM 1618 C CA . SER A 1 209 ? 1.777 -1.663 -22.615 1.00 91.19 209 SER A CA 1
ATOM 1619 C C . SER A 1 209 ? 1.703 -0.505 -21.637 1.00 91.19 209 SER A C 1
ATOM 1621 O O . SER A 1 209 ? 2.587 -0.367 -20.802 1.00 91.19 209 SER A O 1
ATOM 1623 N N . VAL A 1 210 ? 0.669 0.322 -21.763 1.00 87.50 210 VAL A N 1
ATOM 1624 C CA . VAL A 1 210 ? 0.404 1.437 -20.851 1.00 87.50 210 VAL A CA 1
ATOM 1625 C C . VAL A 1 210 ? -1.064 1.368 -20.460 1.00 87.50 210 VAL A C 1
ATOM 1627 O O . VAL A 1 210 ? -1.942 1.459 -21.322 1.00 87.50 210 VAL A O 1
ATOM 1630 N N . VAL A 1 211 ? -1.336 1.159 -19.172 1.00 88.44 211 VAL A N 1
ATOM 1631 C CA . VAL A 1 211 ? -2.681 0.953 -18.610 1.00 88.44 211 VAL A CA 1
ATOM 1632 C C . VAL A 1 211 ? -3.431 -0.155 -19.369 1.00 88.44 211 VAL A C 1
ATOM 1634 O O . VAL A 1 211 ? -4.574 -0.017 -19.805 1.00 88.44 211 VAL A O 1
ATOM 1637 N N . GLY A 1 212 ? -2.738 -1.263 -19.621 1.00 84.00 212 GLY A N 1
ATOM 1638 C CA . GLY A 1 212 ? -3.221 -2.427 -20.358 1.00 84.00 212 GLY A CA 1
ATOM 1639 C C . GLY A 1 212 ? -3.317 -2.247 -21.878 1.00 84.00 212 GLY A C 1
ATOM 1640 O O . GLY A 1 212 ? -3.424 -3.243 -22.603 1.00 84.00 212 GLY A O 1
ATOM 1641 N N . GLY A 1 213 ? -3.242 -1.024 -22.407 1.00 87.44 213 GLY A N 1
ATOM 1642 C CA . GLY A 1 213 ? -3.335 -0.730 -23.841 1.00 87.44 213 GLY A CA 1
ATOM 1643 C C . GLY A 1 213 ? -2.007 -0.951 -24.578 1.00 87.44 213 GLY A C 1
ATOM 1644 O O . GLY A 1 213 ? -0.964 -0.617 -24.024 1.00 87.44 213 GLY A O 1
ATOM 1645 N N . PRO A 1 214 ? -1.987 -1.535 -25.794 1.00 91.19 214 PRO A N 1
ATOM 1646 C CA . PRO A 1 214 ? -0.762 -1.663 -26.582 1.00 91.19 214 PRO A CA 1
ATOM 1647 C C . PRO A 1 214 ? -0.402 -0.331 -27.250 1.00 91.19 214 PRO A C 1
ATOM 1649 O O . PRO A 1 214 ? -1.229 0.266 -27.938 1.00 91.19 214 PRO A O 1
ATOM 1652 N N . LEU A 1 215 ? 0.844 0.106 -27.092 1.00 90.06 215 LEU A N 1
ATOM 1653 C CA . LEU A 1 215 ? 1.410 1.264 -27.777 1.00 90.06 215 LEU A CA 1
ATOM 1654 C C . LEU A 1 215 ? 2.688 0.855 -28.519 1.00 90.06 215 LEU A C 1
ATOM 1656 O O . LEU A 1 215 ? 3.565 0.228 -27.918 1.00 90.06 215 LEU A O 1
ATOM 1660 N N . PRO A 1 216 ? 2.834 1.194 -29.812 1.00 88.12 216 PRO A N 1
ATOM 1661 C CA . PRO A 1 216 ? 4.066 0.909 -30.531 1.00 88.12 216 PRO A CA 1
ATOM 1662 C C . PRO A 1 216 ? 5.206 1.751 -29.951 1.00 88.12 216 PRO A C 1
ATOM 1664 O O . PRO A 1 216 ? 5.030 2.931 -29.655 1.00 88.12 216 PRO A O 1
ATOM 1667 N N . PHE A 1 217 ? 6.394 1.162 -29.826 1.00 85.69 217 PHE A N 1
ATOM 1668 C CA . PHE A 1 217 ? 7.575 1.836 -29.276 1.00 85.69 217 PHE A CA 1
ATOM 1669 C C . PHE A 1 217 ? 7.991 3.081 -30.079 1.00 85.69 217 PHE A C 1
ATOM 1671 O O . PHE A 1 217 ? 8.569 4.019 -29.538 1.00 85.69 217 PHE A O 1
ATOM 1678 N N . SER A 1 218 ? 7.645 3.120 -31.369 1.00 84.75 218 SER A N 1
ATOM 1679 C CA . SER A 1 218 ? 7.863 4.258 -32.267 1.00 84.75 218 SER A CA 1
ATOM 1680 C C . SER A 1 218 ? 6.831 5.386 -32.122 1.00 84.75 218 SER A C 1
ATOM 1682 O O . SER A 1 218 ? 6.929 6.385 -32.836 1.00 84.75 218 SER A O 1
ATOM 1684 N N . ALA A 1 219 ? 5.838 5.258 -31.232 1.00 89.56 219 ALA A N 1
ATOM 1685 C CA . ALA A 1 219 ? 4.789 6.258 -31.073 1.00 89.56 219 ALA A CA 1
ATOM 1686 C C . ALA A 1 219 ? 5.374 7.630 -30.669 1.00 89.56 219 ALA A C 1
ATOM 1688 O O . ALA A 1 219 ? 5.987 7.750 -29.603 1.00 89.56 219 ALA A O 1
ATOM 1689 N N . PRO A 1 220 ? 5.132 8.702 -31.450 1.00 89.44 220 PRO A N 1
ATOM 1690 C CA . PRO A 1 220 ? 5.672 10.025 -31.141 1.00 89.44 220 PRO A CA 1
ATOM 1691 C C . PRO A 1 220 ? 5.099 10.591 -29.837 1.00 89.44 220 PRO A C 1
ATOM 1693 O O . PRO A 1 220 ? 5.828 11.216 -29.072 1.00 89.44 220 PRO A O 1
ATOM 1696 N N . GLY A 1 221 ? 3.823 10.312 -29.538 1.00 90.44 221 GLY A N 1
ATOM 1697 C CA . GLY A 1 221 ? 3.190 10.729 -28.284 1.00 90.44 221 GLY A CA 1
ATOM 1698 C C . GLY A 1 221 ? 3.865 10.131 -27.049 1.00 90.44 221 GLY A C 1
ATOM 1699 O O . GLY A 1 221 ? 4.109 10.849 -26.084 1.00 90.44 221 GLY A O 1
ATOM 1700 N N . LEU A 1 222 ? 4.244 8.849 -27.109 1.00 90.06 222 LEU A N 1
ATOM 1701 C CA . LEU A 1 222 ? 4.956 8.177 -26.021 1.00 90.06 222 LEU A CA 1
ATOM 1702 C C . LEU A 1 222 ? 6.334 8.807 -25.794 1.00 90.06 222 LEU A C 1
ATOM 1704 O O . LEU A 1 222 ? 6.695 9.108 -24.662 1.00 90.06 222 LEU A O 1
ATOM 1708 N N . ARG A 1 223 ? 7.076 9.076 -26.873 1.00 92.19 223 ARG A N 1
ATOM 1709 C CA . ARG A 1 223 ? 8.396 9.715 -26.797 1.00 92.19 223 ARG A CA 1
ATOM 1710 C C . ARG A 1 223 ? 8.325 11.117 -26.192 1.00 92.19 223 ARG A C 1
ATOM 1712 O O . ARG A 1 223 ? 9.108 11.427 -25.299 1.00 92.19 223 ARG A O 1
ATOM 1719 N N . ILE A 1 224 ? 7.397 11.954 -26.662 1.00 93.62 224 ILE A N 1
ATOM 1720 C CA . ILE A 1 224 ? 7.216 13.323 -26.153 1.00 93.62 224 ILE A CA 1
ATOM 1721 C C . ILE A 1 224 ? 6.841 13.288 -24.669 1.00 93.62 224 ILE A C 1
ATOM 1723 O O . ILE A 1 224 ? 7.454 13.995 -23.870 1.00 93.62 224 ILE A O 1
ATOM 1727 N N . PHE A 1 225 ? 5.882 12.437 -24.294 1.00 93.81 225 PHE A N 1
ATOM 1728 C CA . PHE A 1 225 ? 5.463 12.278 -22.904 1.00 93.81 225 PHE A CA 1
ATOM 1729 C C . PHE A 1 225 ? 6.633 11.864 -22.004 1.00 93.81 225 PHE A C 1
ATOM 1731 O O . PHE A 1 225 ? 6.893 12.522 -20.997 1.00 93.81 225 PHE A O 1
ATOM 1738 N N . SER A 1 226 ? 7.383 10.834 -22.399 1.00 93.94 226 SER A N 1
ATOM 1739 C CA . SER A 1 226 ? 8.542 10.359 -21.646 1.00 93.94 226 SER A CA 1
ATOM 1740 C C . SER A 1 226 ? 9.623 11.432 -21.500 1.00 93.94 226 SER A C 1
ATOM 1742 O O . SER A 1 226 ? 10.141 11.622 -20.405 1.00 93.94 226 SER A O 1
ATOM 1744 N N . LEU A 1 227 ? 9.942 12.183 -22.561 1.00 96.19 227 LEU A N 1
ATOM 1745 C CA . LEU A 1 227 ? 10.939 13.260 -22.503 1.00 96.19 227 LEU A CA 1
ATOM 1746 C C . LEU A 1 227 ? 10.533 14.381 -21.541 1.00 96.19 227 LEU A C 1
ATOM 1748 O O . LEU A 1 227 ? 11.365 14.827 -20.751 1.00 96.19 227 LEU A O 1
ATOM 1752 N N . ILE A 1 228 ? 9.270 14.817 -21.573 1.00 94.88 228 ILE A N 1
ATOM 1753 C CA . ILE A 1 228 ? 8.753 15.827 -20.636 1.00 94.88 228 ILE A CA 1
ATOM 1754 C C . ILE A 1 228 ? 8.863 15.302 -19.206 1.00 94.88 228 ILE A C 1
ATOM 1756 O O . ILE A 1 228 ? 9.420 15.966 -18.333 1.00 94.88 228 ILE A O 1
ATOM 1760 N N . MET A 1 229 ? 8.363 14.091 -18.981 1.00 93.31 229 MET A N 1
ATOM 1761 C CA . MET A 1 229 ? 8.290 13.493 -17.660 1.00 93.31 229 MET A CA 1
ATOM 1762 C C . MET A 1 229 ? 9.690 13.287 -17.054 1.00 93.31 229 MET A C 1
ATOM 1764 O O . MET A 1 229 ? 9.942 13.742 -15.940 1.00 93.31 229 MET A O 1
ATOM 1768 N N . TYR A 1 230 ? 10.641 12.709 -17.795 1.00 95.69 230 TYR A N 1
ATOM 1769 C CA . TYR A 1 230 ? 12.002 12.513 -17.291 1.00 95.69 230 TYR A CA 1
ATOM 1770 C C . TYR A 1 230 ? 12.780 13.829 -17.137 1.00 95.69 230 TYR A C 1
ATOM 1772 O O . TYR A 1 230 ? 13.581 13.952 -16.211 1.00 95.69 230 TYR A O 1
ATOM 1780 N N . SER A 1 231 ? 12.504 14.854 -17.951 1.00 95.50 231 SER A N 1
ATOM 1781 C CA . SER A 1 231 ? 13.106 16.186 -17.762 1.00 95.50 231 SER A CA 1
ATOM 1782 C C . SER A 1 231 ? 12.721 16.807 -16.415 1.00 95.50 231 SER A C 1
ATOM 1784 O O . SER A 1 231 ? 13.548 17.460 -15.781 1.00 95.50 231 SER A O 1
ATOM 1786 N N . LEU A 1 232 ? 11.494 16.568 -15.937 1.00 91.75 232 LEU A N 1
ATOM 1787 C CA . LEU A 1 232 ? 11.028 17.048 -14.629 1.00 91.75 232 LEU A CA 1
ATOM 1788 C C . LEU A 1 232 ? 11.689 16.319 -13.446 1.00 91.75 232 LEU A C 1
ATOM 1790 O O . LEU A 1 232 ? 11.697 16.845 -12.334 1.00 91.75 232 LEU A O 1
ATOM 1794 N N . LEU A 1 233 ? 12.240 15.121 -13.667 1.00 92.94 233 LEU A N 1
ATOM 1795 C CA . LEU A 1 233 ? 12.725 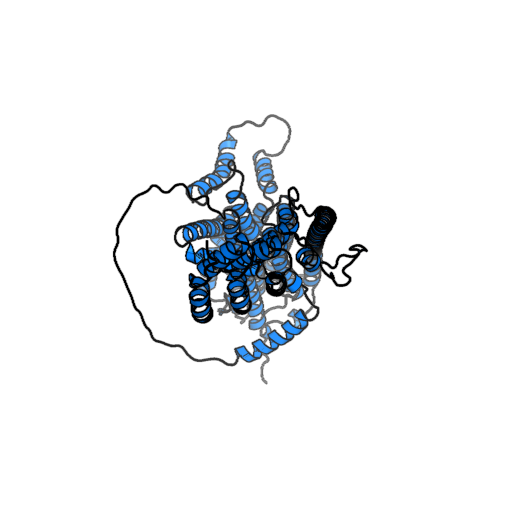14.229 -12.605 1.00 92.94 233 LEU A CA 1
ATOM 1796 C C . LEU A 1 233 ? 14.248 14.062 -12.562 1.00 92.94 233 LEU A C 1
ATOM 1798 O O . LEU A 1 233 ? 14.772 13.425 -11.646 1.00 92.94 233 LEU A O 1
ATOM 1802 N N . VAL A 1 234 ? 14.975 14.635 -13.522 1.00 95.00 234 VAL A N 1
ATOM 1803 C CA . VAL A 1 234 ? 16.433 14.477 -13.603 1.00 95.00 234 VAL A CA 1
ATOM 1804 C C . VAL A 1 234 ? 17.164 15.189 -12.466 1.00 95.00 234 VAL A C 1
ATOM 1806 O O . VAL A 1 234 ? 18.186 14.695 -11.995 1.00 95.00 234 VAL A O 1
ATOM 1809 N N . ILE A 1 235 ? 16.636 16.310 -11.965 1.00 90.69 235 ILE A N 1
ATOM 1810 C CA . ILE A 1 235 ? 17.315 17.109 -10.939 1.00 90.69 235 ILE A CA 1
ATOM 1811 C C . ILE A 1 235 ? 17.069 16.504 -9.544 1.00 90.69 235 ILE A C 1
ATOM 1813 O O . ILE A 1 235 ? 15.916 16.485 -9.095 1.00 90.69 235 ILE A O 1
ATOM 1817 N N . PRO A 1 236 ? 18.122 16.052 -8.828 1.00 87.94 236 PRO A N 1
ATOM 1818 C CA . PRO A 1 236 ? 17.970 15.496 -7.488 1.00 87.94 236 PRO A CA 1
ATOM 1819 C C . PRO A 1 236 ? 17.324 16.500 -6.523 1.00 87.94 236 PRO A C 1
ATOM 1821 O O . PRO A 1 236 ? 17.598 17.700 -6.566 1.00 87.94 236 PRO A O 1
ATOM 1824 N N . GLY A 1 237 ? 16.456 16.016 -5.640 1.00 82.00 237 GLY A N 1
ATOM 1825 C CA . GLY A 1 237 ? 15.721 16.785 -4.642 1.00 82.00 237 GLY A CA 1
ATOM 1826 C C . GLY A 1 237 ? 14.461 17.423 -5.219 1.00 82.00 237 GLY A C 1
ATOM 1827 O O . GLY A 1 237 ? 13.379 17.242 -4.664 1.00 82.00 237 GLY A O 1
ATOM 1828 N N . ILE A 1 238 ? 14.574 18.105 -6.365 1.00 85.81 238 ILE A N 1
ATOM 1829 C CA . ILE A 1 238 ? 13.416 18.666 -7.084 1.00 85.81 238 ILE A CA 1
ATOM 1830 C C . ILE A 1 238 ? 12.491 17.545 -7.566 1.00 85.81 238 ILE A C 1
ATOM 1832 O O . ILE A 1 238 ? 11.272 17.674 -7.490 1.00 85.81 238 ILE A O 1
ATOM 1836 N N . ASN A 1 239 ? 13.054 16.412 -7.977 1.00 89.12 239 ASN A N 1
ATOM 1837 C CA . ASN A 1 239 ? 12.296 15.252 -8.439 1.00 89.12 239 ASN A CA 1
ATOM 1838 C C . ASN A 1 239 ? 11.402 14.579 -7.379 1.00 89.12 239 ASN A C 1
ATOM 1840 O O . ASN A 1 239 ? 10.514 13.807 -7.734 1.00 89.12 239 ASN A O 1
ATOM 1844 N N . LEU A 1 240 ? 11.576 14.902 -6.093 1.00 88.00 240 LEU A N 1
ATOM 1845 C CA . LEU A 1 240 ? 10.689 14.462 -5.013 1.00 88.00 240 LEU A CA 1
ATOM 1846 C C . LEU A 1 240 ? 9.494 15.399 -4.794 1.00 88.00 240 LEU A C 1
ATOM 1848 O O . LEU A 1 240 ? 8.528 15.020 -4.131 1.00 88.00 240 LEU A O 1
ATOM 1852 N N . VAL A 1 241 ? 9.533 16.612 -5.349 1.00 85.31 241 VAL A N 1
ATOM 1853 C CA . VAL A 1 241 ? 8.473 17.611 -5.175 1.00 85.31 241 VAL A CA 1
ATOM 1854 C C . VAL A 1 241 ? 7.152 17.155 -5.809 1.00 85.31 241 VAL A C 1
ATOM 1856 O O . VAL A 1 241 ? 6.144 17.202 -5.103 1.00 85.31 241 VAL A O 1
ATOM 1859 N N . PRO A 1 242 ? 7.104 16.659 -7.066 1.00 86.50 242 PRO A N 1
ATOM 1860 C CA . PRO A 1 242 ? 5.850 16.201 -7.665 1.00 86.50 242 PRO A CA 1
ATOM 1861 C C . PRO A 1 242 ? 5.121 15.106 -6.862 1.00 86.50 242 PRO A C 1
ATOM 1863 O O . PRO A 1 242 ? 3.948 15.317 -6.538 1.00 86.50 242 PRO A O 1
ATOM 1866 N N . PRO A 1 243 ? 5.758 13.976 -6.472 1.00 84.44 243 PRO A N 1
ATOM 1867 C CA . PRO A 1 243 ? 5.064 12.950 -5.695 1.00 84.44 243 PRO A CA 1
ATOM 1868 C C . PRO A 1 243 ? 4.662 13.454 -4.304 1.00 84.44 243 PRO A C 1
ATOM 1870 O O . PRO A 1 243 ? 3.567 13.147 -3.837 1.00 84.44 243 PRO A O 1
ATOM 1873 N N . PHE A 1 244 ? 5.484 14.282 -3.652 1.00 85.75 244 PHE A N 1
ATOM 1874 C CA . PHE A 1 244 ? 5.126 14.855 -2.354 1.00 85.75 244 PHE A CA 1
ATOM 1875 C C . PHE A 1 244 ? 3.896 15.773 -2.439 1.00 85.75 244 PHE A C 1
ATOM 1877 O O . PHE A 1 244 ? 2.972 15.645 -1.634 1.00 85.75 244 PHE A O 1
ATOM 1884 N N . ILE A 1 245 ? 3.846 16.661 -3.441 1.00 86.56 245 ILE A N 1
ATOM 1885 C CA . ILE A 1 245 ? 2.691 17.532 -3.710 1.00 86.56 245 ILE A CA 1
ATOM 1886 C C . ILE A 1 245 ? 1.440 16.698 -3.983 1.00 86.56 245 ILE A C 1
ATOM 1888 O O . ILE A 1 245 ? 0.372 17.046 -3.484 1.00 86.56 245 ILE A O 1
ATOM 1892 N N . PHE A 1 246 ? 1.560 15.596 -4.725 1.00 87.56 246 PHE A N 1
ATOM 1893 C CA . PHE A 1 246 ? 0.440 14.700 -5.007 1.00 87.56 246 PHE A CA 1
ATOM 1894 C C . PHE A 1 246 ? -0.166 14.105 -3.726 1.00 87.56 246 PHE A C 1
ATOM 1896 O O . PHE A 1 246 ? -1.370 14.241 -3.500 1.00 87.56 246 PHE A O 1
ATOM 1903 N N . PHE A 1 247 ? 0.646 13.509 -2.844 1.00 86.44 247 PHE A N 1
ATOM 1904 C CA . PHE A 1 247 ? 0.135 12.946 -1.584 1.00 86.44 247 PHE A CA 1
ATOM 1905 C C . PHE A 1 247 ? -0.373 14.020 -0.622 1.00 86.44 247 PHE A C 1
ATOM 1907 O O . PHE A 1 247 ? -1.342 13.790 0.105 1.00 86.44 247 PHE A O 1
ATOM 1914 N N . LEU A 1 248 ? 0.240 15.205 -0.632 1.00 86.44 248 LEU A N 1
ATOM 1915 C CA . LEU A 1 248 ? -0.227 16.335 0.158 1.00 86.44 248 LEU A CA 1
ATOM 1916 C C . LEU A 1 248 ? -1.583 16.849 -0.340 1.00 86.44 248 LEU A C 1
ATOM 1918 O O . LEU A 1 248 ? -2.483 17.080 0.466 1.00 86.44 248 LEU A O 1
ATOM 1922 N N . PHE A 1 249 ? -1.753 16.985 -1.655 1.00 87.69 249 PHE A N 1
ATOM 1923 C CA . PHE A 1 249 ? -3.032 17.332 -2.265 1.00 87.69 249 PHE A CA 1
ATOM 1924 C C . PHE A 1 249 ? -4.093 16.295 -1.898 1.00 87.69 249 PHE A C 1
ATOM 1926 O O . PHE A 1 249 ? -5.133 16.670 -1.368 1.00 87.69 249 PHE A O 1
ATOM 1933 N N . LEU A 1 250 ? -3.794 15.000 -2.056 1.00 84.50 250 LEU A N 1
ATOM 1934 C CA . LEU A 1 250 ? -4.691 13.913 -1.661 1.00 84.50 250 LEU A CA 1
ATOM 1935 C C . LEU A 1 250 ? -5.112 14.030 -0.185 1.00 84.50 250 LEU A C 1
ATOM 1937 O O . LEU A 1 250 ? -6.288 13.870 0.136 1.00 84.50 250 LEU A O 1
ATOM 1941 N N . HIS A 1 251 ? -4.176 14.361 0.711 1.00 84.62 251 HIS A N 1
ATOM 1942 C CA . HIS A 1 251 ? -4.455 14.557 2.135 1.00 84.62 251 HIS A CA 1
ATOM 1943 C C . HIS A 1 251 ? -5.381 15.746 2.401 1.00 84.62 251 HIS A C 1
ATOM 1945 O O . HIS A 1 251 ? -6.318 15.646 3.196 1.00 84.62 251 HIS A O 1
ATOM 1951 N N . ILE A 1 252 ? -5.115 16.884 1.761 1.00 85.75 252 ILE A N 1
ATOM 1952 C CA . ILE A 1 252 ? -5.905 18.106 1.933 1.00 85.75 252 ILE A CA 1
ATOM 1953 C C . ILE A 1 252 ? -7.305 17.903 1.348 1.00 85.75 252 ILE A C 1
ATOM 1955 O O . ILE A 1 252 ? -8.287 18.147 2.044 1.00 85.75 252 ILE A O 1
ATOM 1959 N N . SER A 1 253 ? -7.404 17.380 0.125 1.00 84.00 253 SER A N 1
ATOM 1960 C CA . SER A 1 253 ? -8.672 17.077 -0.542 1.00 84.00 253 SER A CA 1
ATOM 1961 C C . SER A 1 253 ? -9.509 16.074 0.243 1.00 84.00 253 SER A C 1
ATOM 1963 O O . SER A 1 253 ? -10.710 16.269 0.381 1.00 84.00 253 SER A O 1
ATOM 1965 N N . TYR A 1 254 ? -8.893 15.038 0.819 1.00 81.88 254 TYR A N 1
ATOM 1966 C CA . TYR A 1 254 ? -9.600 14.094 1.685 1.00 81.88 254 TYR A CA 1
ATOM 1967 C C . TYR A 1 254 ? -10.195 14.781 2.926 1.00 81.88 254 TYR A C 1
ATOM 1969 O O . TYR A 1 254 ? -11.350 14.543 3.280 1.00 81.88 254 TYR A O 1
ATOM 1977 N N . ASN A 1 255 ? -9.430 15.658 3.583 1.00 79.81 255 ASN A N 1
ATOM 1978 C CA . ASN A 1 255 ? -9.916 16.388 4.755 1.00 79.81 255 ASN A CA 1
ATOM 1979 C C . ASN A 1 255 ? -10.999 17.417 4.407 1.00 79.81 255 ASN A C 1
ATOM 1981 O O . ASN A 1 255 ? -11.914 17.618 5.203 1.00 79.81 255 ASN A O 1
ATOM 1985 N N . ASP A 1 256 ? -10.904 18.065 3.247 1.00 81.94 256 ASP A N 1
ATOM 1986 C CA . ASP A 1 256 ? -11.928 18.988 2.754 1.00 81.94 256 ASP A CA 1
ATOM 1987 C C . ASP A 1 256 ? -13.230 18.244 2.422 1.00 81.94 256 ASP A C 1
ATOM 1989 O O . ASP A 1 256 ? -14.301 18.595 2.918 1.00 81.94 256 ASP A O 1
ATOM 1993 N N . LEU A 1 257 ? -13.122 17.120 1.709 1.00 80.19 257 LEU A N 1
ATOM 1994 C CA . LEU A 1 257 ? -14.251 16.248 1.394 1.00 80.19 257 LEU A CA 1
ATOM 1995 C C . LEU A 1 257 ? -14.944 15.728 2.661 1.00 80.19 257 LEU A C 1
ATOM 1997 O O . LEU A 1 257 ? -16.171 15.690 2.717 1.00 80.19 257 LEU A O 1
ATOM 2001 N N . ARG A 1 258 ? -14.174 15.396 3.707 1.00 73.25 258 ARG A N 1
ATOM 2002 C CA . ARG A 1 258 ? -14.715 14.995 5.016 1.00 73.25 258 ARG A CA 1
ATOM 2003 C C . ARG A 1 258 ? -15.538 16.093 5.676 1.00 73.25 258 ARG A C 1
ATOM 2005 O O . ARG A 1 258 ? -16.573 15.787 6.262 1.00 73.25 258 ARG A O 1
ATOM 2012 N N . LYS A 1 259 ? -15.079 17.344 5.617 1.00 76.56 259 LYS A N 1
ATOM 2013 C CA . LYS A 1 259 ? -15.798 18.480 6.209 1.00 76.56 259 LYS A CA 1
ATOM 2014 C C . LYS A 1 259 ? -17.084 18.787 5.448 1.00 76.56 259 LYS A C 1
ATOM 2016 O O . LYS A 1 259 ? -18.104 19.044 6.075 1.00 76.56 259 LYS A O 1
ATOM 2021 N N . ASN A 1 260 ? -17.028 18.725 4.120 1.00 80.00 260 ASN A N 1
ATOM 2022 C CA . ASN A 1 260 ? -18.126 19.152 3.257 1.00 80.00 260 ASN A CA 1
ATOM 2023 C C . ASN A 1 260 ? -19.178 18.047 3.031 1.00 80.00 260 ASN A C 1
ATOM 2025 O O . ASN A 1 260 ? -20.347 18.352 2.815 1.00 80.00 260 ASN A O 1
ATOM 2029 N N . HIS A 1 261 ? -18.798 16.764 3.119 1.00 78.12 261 HIS A N 1
ATOM 2030 C CA . HIS A 1 261 ? -19.688 15.621 2.862 1.00 78.12 261 HIS A CA 1
ATOM 2031 C C . HIS A 1 261 ? -19.568 14.509 3.929 1.00 78.12 261 HIS A C 1
ATOM 2033 O O . HIS A 1 261 ? -19.095 13.401 3.639 1.00 78.12 261 HIS A O 1
ATOM 2039 N N . PRO A 1 262 ? -20.057 14.737 5.164 1.00 71.50 262 PRO A N 1
ATOM 2040 C CA . PRO A 1 262 ? -19.920 13.785 6.272 1.00 71.50 262 PRO A CA 1
ATOM 2041 C C . PRO A 1 262 ? -20.590 12.426 6.001 1.00 71.50 262 PRO A C 1
ATOM 2043 O O . PRO A 1 262 ? -20.048 11.384 6.374 1.00 71.50 262 PRO A O 1
ATOM 2046 N N . HIS A 1 263 ? -21.719 12.400 5.283 1.00 71.19 263 HIS A N 1
ATOM 2047 C CA . HIS A 1 263 ? -22.416 11.157 4.924 1.00 71.19 263 HIS A CA 1
ATOM 2048 C C . HIS A 1 263 ? -21.618 10.275 3.950 1.00 71.19 263 HIS A C 1
ATOM 2050 O O . HIS A 1 263 ? -21.630 9.049 4.072 1.00 71.19 263 HIS A O 1
ATOM 2056 N N . PHE A 1 264 ? -20.890 10.880 3.007 1.00 70.75 264 PHE A N 1
ATOM 2057 C CA . PHE A 1 264 ? -20.024 10.152 2.076 1.00 70.75 264 PHE A CA 1
ATOM 2058 C C . PHE A 1 264 ? -18.840 9.515 2.815 1.00 70.75 264 PHE A C 1
ATOM 2060 O O . PHE A 1 264 ? -18.562 8.325 2.656 1.00 70.75 264 PHE A O 1
ATOM 2067 N N . CYS A 1 265 ? -18.196 10.274 3.704 1.00 65.38 265 CYS A N 1
ATOM 2068 C CA . CYS A 1 265 ? -17.085 9.772 4.509 1.00 65.38 265 CYS A CA 1
ATOM 2069 C C . CYS A 1 265 ? -17.514 8.726 5.546 1.00 65.38 265 CYS A C 1
ATOM 2071 O O . CYS A 1 265 ? -16.752 7.798 5.801 1.00 65.38 265 CYS A O 1
ATOM 2073 N N . SER A 1 266 ? -18.732 8.812 6.090 1.00 65.06 266 SER A N 1
ATOM 2074 C CA . SER A 1 266 ? -19.294 7.772 6.962 1.00 65.06 266 SER A CA 1
ATOM 2075 C C . SER A 1 266 ? -19.431 6.430 6.230 1.00 65.06 266 SER A C 1
ATOM 2077 O O . SER A 1 266 ? -19.004 5.401 6.752 1.00 65.06 266 SER A O 1
ATOM 2079 N N . ARG A 1 267 ? -19.899 6.432 4.971 1.00 68.94 267 ARG A N 1
ATOM 2080 C CA . ARG A 1 267 ? -19.952 5.215 4.138 1.00 68.94 267 ARG A CA 1
ATOM 2081 C C . ARG A 1 267 ? -18.566 4.637 3.853 1.00 68.94 267 ARG A C 1
ATOM 2083 O O . ARG A 1 267 ? -18.380 3.429 3.967 1.00 68.94 267 ARG A O 1
ATOM 2090 N N . ILE A 1 268 ? -17.585 5.484 3.538 1.00 64.56 268 ILE A N 1
ATOM 2091 C CA . ILE A 1 268 ? -16.190 5.046 3.366 1.00 64.56 268 ILE A CA 1
ATOM 2092 C C . ILE A 1 268 ? -15.641 4.455 4.671 1.00 64.56 268 ILE A C 1
ATOM 2094 O O . ILE A 1 268 ? -15.023 3.395 4.646 1.00 64.56 268 ILE A O 1
ATOM 2098 N N . SER A 1 269 ? -15.907 5.087 5.814 1.00 60.03 269 SER A N 1
ATOM 2099 C CA . SER A 1 269 ? -15.484 4.590 7.124 1.00 60.03 269 SER A CA 1
ATOM 2100 C C . SER A 1 269 ? -16.122 3.244 7.480 1.00 60.03 269 SER A C 1
ATOM 2102 O O . SER A 1 269 ? -15.458 2.406 8.082 1.00 60.03 269 SER A O 1
ATOM 2104 N N . LEU A 1 270 ? -17.378 3.004 7.092 1.00 62.50 270 LEU A N 1
ATOM 2105 C CA . LEU A 1 270 ? -18.052 1.712 7.263 1.00 62.50 270 LEU A CA 1
ATOM 2106 C C . LEU A 1 270 ? -17.425 0.617 6.395 1.00 62.50 270 LEU A C 1
ATOM 2108 O O . LEU A 1 270 ? -17.197 -0.488 6.882 1.00 62.50 270 LEU A O 1
ATOM 2112 N N . ILE A 1 271 ? -17.078 0.926 5.142 1.00 63.12 271 ILE A N 1
ATOM 2113 C CA . ILE A 1 271 ? -16.346 0.004 4.257 1.00 63.12 271 ILE A CA 1
ATOM 2114 C C . ILE A 1 271 ? -14.964 -0.308 4.846 1.00 63.12 271 ILE A C 1
ATOM 2116 O O . ILE A 1 271 ? -14.567 -1.466 4.916 1.00 63.12 271 ILE A O 1
ATOM 2120 N N . ILE A 1 272 ? -14.250 0.710 5.328 1.00 58.81 272 ILE A N 1
ATOM 2121 C CA . ILE A 1 272 ? -12.932 0.564 5.957 1.00 58.81 272 ILE A CA 1
ATOM 2122 C C . ILE A 1 272 ? -13.015 -0.268 7.242 1.00 58.81 272 ILE A C 1
ATOM 2124 O O . ILE A 1 272 ? -12.215 -1.180 7.424 1.00 58.81 272 ILE A O 1
ATOM 2128 N N . SER A 1 273 ? -13.999 -0.003 8.103 1.00 55.34 273 SER A N 1
ATOM 2129 C CA . SER A 1 273 ? -14.258 -0.795 9.310 1.00 55.34 273 SER A CA 1
ATOM 2130 C C . SER A 1 273 ? -14.605 -2.242 8.957 1.00 55.34 273 SER A C 1
ATOM 2132 O O . SER A 1 273 ? -14.115 -3.170 9.590 1.00 55.34 273 SER A O 1
ATOM 2134 N N . SER A 1 274 ? -15.356 -2.463 7.875 1.00 57.25 274 SER A N 1
ATOM 2135 C CA . SER A 1 274 ? -15.660 -3.805 7.359 1.00 57.25 274 SER A CA 1
ATOM 2136 C C . SER A 1 274 ? -14.415 -4.535 6.840 1.00 57.25 274 SER A C 1
ATOM 2138 O O . SER A 1 274 ? -14.335 -5.748 6.965 1.00 57.25 274 SER A O 1
ATOM 2140 N N . ILE A 1 275 ? -13.431 -3.816 6.286 1.00 52.91 275 ILE A N 1
ATOM 2141 C CA . ILE A 1 275 ? -12.145 -4.380 5.839 1.00 52.91 275 ILE A CA 1
ATOM 2142 C C . ILE A 1 275 ? -11.227 -4.682 7.035 1.00 52.91 275 ILE A C 1
ATOM 2144 O O . ILE A 1 275 ? -10.612 -5.744 7.080 1.00 52.91 275 ILE A O 1
ATOM 2148 N N . LEU A 1 276 ? -11.147 -3.772 8.011 1.00 51.41 276 LEU A N 1
ATOM 2149 C CA . LEU A 1 276 ? -10.332 -3.922 9.226 1.00 51.41 276 LEU A CA 1
ATOM 2150 C C . LEU A 1 276 ? -10.903 -4.959 10.206 1.00 51.41 276 LEU A C 1
ATOM 2152 O O . LEU A 1 276 ? -10.149 -5.577 10.948 1.00 51.41 276 LEU A O 1
ATOM 2156 N N . SER A 1 277 ? -12.222 -5.169 10.201 1.00 49.75 277 SER A N 1
ATOM 2157 C CA . SER A 1 277 ? -12.904 -6.163 11.041 1.00 49.75 277 SER A CA 1
ATOM 2158 C C . SER A 1 277 ? -12.834 -7.584 10.491 1.00 49.75 277 SER A C 1
ATOM 2160 O O . SER A 1 277 ? -13.275 -8.501 11.181 1.00 49.75 277 SER A O 1
ATOM 2162 N N . ILE A 1 278 ? -12.258 -7.803 9.299 1.00 50.72 278 ILE A N 1
ATOM 2163 C CA . ILE A 1 278 ? -11.983 -9.152 8.794 1.00 50.72 278 ILE A CA 1
ATOM 2164 C C . ILE A 1 278 ? -10.971 -9.801 9.749 1.00 50.72 278 ILE A C 1
ATOM 2166 O O . ILE A 1 278 ? -9.804 -9.399 9.769 1.00 50.72 278 ILE A O 1
ATOM 2170 N N . PRO A 1 279 ? -11.368 -10.812 10.545 1.00 42.12 279 PRO A N 1
ATOM 2171 C CA . PRO A 1 279 ? -10.449 -11.436 11.476 1.00 42.12 279 PRO A CA 1
ATOM 2172 C C . PRO A 1 279 ? -9.318 -12.103 10.691 1.00 42.12 279 PRO A C 1
ATOM 2174 O O . PRO A 1 279 ? -9.540 -12.797 9.695 1.00 42.12 279 PRO A O 1
ATOM 2177 N N . MET A 1 280 ? -8.087 -11.934 11.179 1.00 39.94 280 MET A N 1
ATOM 2178 C CA . MET A 1 280 ? -6.846 -12.478 10.604 1.00 39.94 280 MET A CA 1
ATOM 2179 C C . MET A 1 280 ? -6.891 -14.010 10.370 1.00 39.94 280 MET A C 1
ATOM 2181 O O . MET A 1 280 ? -6.048 -14.570 9.672 1.00 39.94 280 MET A O 1
ATOM 2185 N N . THR A 1 281 ? -7.903 -14.706 10.905 1.00 40.78 281 THR A N 1
ATOM 2186 C CA . THR A 1 281 ? -8.225 -16.113 10.626 1.00 40.78 281 THR A CA 1
ATOM 2187 C C . THR A 1 281 ? -8.535 -16.387 9.149 1.00 40.78 281 THR A C 1
ATOM 2189 O O . THR A 1 281 ? -8.235 -17.487 8.682 1.00 40.78 281 THR A O 1
ATOM 2192 N N . LEU A 1 282 ? -9.039 -15.402 8.394 1.00 38.88 282 LEU A N 1
ATOM 2193 C CA . LEU A 1 282 ? -9.224 -15.482 6.935 1.00 38.88 282 LEU A CA 1
ATOM 2194 C C . LEU A 1 282 ? -7.906 -15.348 6.145 1.00 38.88 282 LEU A C 1
ATOM 2196 O O . LEU A 1 282 ? -7.844 -15.777 4.995 1.00 38.88 282 LEU A O 1
ATOM 2200 N N . TRP A 1 283 ? -6.835 -14.850 6.777 1.00 39.00 283 TRP A N 1
ATOM 2201 C CA . TRP A 1 283 ? -5.457 -14.838 6.259 1.00 39.00 283 TRP A CA 1
ATOM 2202 C C . TRP A 1 283 ? -4.607 -16.009 6.781 1.00 39.00 283 TRP A C 1
ATOM 2204 O O . TRP A 1 283 ? -3.380 -16.010 6.670 1.00 39.00 283 TRP A O 1
ATOM 2214 N N . ARG A 1 284 ? -5.241 -17.082 7.278 1.00 37.03 284 ARG A N 1
ATOM 2215 C CA . ARG A 1 284 ? -4.620 -18.410 7.217 1.00 37.03 284 ARG A CA 1
ATOM 2216 C C . ARG A 1 284 ? -4.478 -18.765 5.741 1.00 37.03 284 ARG A C 1
ATOM 2218 O O . ARG A 1 284 ? -5.384 -19.388 5.206 1.00 37.03 284 ARG A O 1
ATOM 2225 N N . LEU A 1 285 ? -3.387 -18.372 5.076 1.00 38.28 285 LEU A N 1
ATOM 2226 C CA . LEU A 1 285 ? -3.053 -18.865 3.736 1.00 38.28 285 LEU A CA 1
ATOM 2227 C C . LEU A 1 285 ? -3.029 -20.400 3.796 1.00 38.28 285 LEU A C 1
ATOM 2229 O O . LEU A 1 285 ? -2.077 -20.975 4.331 1.00 38.28 285 LEU A O 1
ATOM 2233 N N . PRO A 1 286 ? -4.050 -21.106 3.280 1.00 41.47 286 PRO A N 1
ATOM 2234 C CA . PRO A 1 286 ? -3.985 -22.545 3.194 1.00 41.47 286 PRO A CA 1
ATOM 2235 C C . PRO A 1 286 ? -3.132 -22.850 1.959 1.00 41.47 286 PRO A C 1
ATOM 2237 O O . PRO A 1 286 ? -3.209 -22.138 0.953 1.00 41.47 286 PRO A O 1
ATOM 2240 N N . ARG A 1 287 ? -2.410 -23.973 1.948 1.00 44.69 287 ARG A N 1
ATOM 2241 C CA . ARG A 1 287 ? -1.836 -24.555 0.711 1.00 44.69 287 ARG A CA 1
ATOM 2242 C C . ARG A 1 287 ? -2.836 -24.572 -0.470 1.00 44.69 287 ARG A C 1
ATOM 2244 O O . ARG A 1 287 ? -2.434 -24.560 -1.628 1.00 44.69 287 ARG A O 1
ATOM 2251 N N . ASN A 1 288 ? -4.136 -24.513 -0.176 1.00 39.84 288 ASN A N 1
ATOM 2252 C CA . ASN A 1 288 ? -5.247 -24.499 -1.122 1.00 39.84 288 ASN A CA 1
ATOM 2253 C C . ASN A 1 288 ? -5.494 -23.147 -1.831 1.00 39.84 288 ASN A C 1
ATOM 2255 O O . ASN A 1 288 ? -6.168 -23.150 -2.860 1.00 39.84 288 ASN A O 1
ATOM 2259 N N . PHE A 1 289 ? -4.974 -22.005 -1.349 1.00 42.91 289 PHE A N 1
ATOM 2260 C CA . PHE A 1 289 ? -5.152 -20.702 -2.025 1.00 42.91 289 PHE A CA 1
ATOM 2261 C C . PHE A 1 289 ? -4.409 -20.659 -3.364 1.00 42.91 289 PHE A C 1
ATOM 2263 O O . PHE A 1 289 ? -4.993 -20.282 -4.375 1.00 42.91 289 PHE A O 1
ATOM 2270 N N . PHE A 1 290 ? -3.175 -21.169 -3.417 1.00 41.06 290 PHE A N 1
ATOM 2271 C CA . PHE A 1 290 ? -2.425 -21.294 -4.672 1.00 41.06 290 PHE A CA 1
ATOM 2272 C C . PHE A 1 290 ? -3.090 -22.265 -5.666 1.00 41.06 290 PHE A C 1
ATOM 2274 O O . PHE A 1 290 ? -3.063 -22.027 -6.873 1.00 41.06 290 PHE A O 1
ATOM 2281 N N . ALA A 1 291 ? -3.764 -23.314 -5.181 1.00 43.56 291 ALA A N 1
ATOM 2282 C CA . ALA A 1 291 ? -4.522 -24.243 -6.025 1.00 43.56 291 ALA A CA 1
ATOM 2283 C C . ALA A 1 291 ? -5.834 -23.629 -6.559 1.00 43.56 291 ALA A C 1
ATOM 2285 O O . ALA A 1 291 ? -6.155 -23.786 -7.739 1.00 43.56 291 ALA A O 1
ATOM 2286 N N . LYS A 1 292 ? -6.569 -22.873 -5.728 1.00 41.72 292 LYS A N 1
ATOM 2287 C CA . LYS A 1 292 ? -7.785 -22.150 -6.143 1.00 41.72 292 LYS A CA 1
ATOM 2288 C C . LYS A 1 292 ? -7.484 -20.956 -7.044 1.00 41.72 292 LYS A C 1
ATOM 2290 O O . LYS A 1 292 ? -8.240 -20.733 -7.979 1.00 41.72 292 LYS A O 1
ATOM 2295 N N . LEU A 1 293 ? -6.376 -20.243 -6.841 1.00 34.84 293 LEU A N 1
ATOM 2296 C CA . LEU A 1 293 ? -5.934 -19.164 -7.729 1.00 34.84 293 LEU A CA 1
ATOM 2297 C C . LEU A 1 293 ? -5.578 -19.709 -9.123 1.00 34.84 293 LEU A C 1
ATOM 2299 O O . LEU A 1 293 ? -5.950 -19.114 -10.129 1.00 34.84 293 LEU A O 1
ATOM 2303 N N . ARG A 1 294 ? -4.965 -20.899 -9.202 1.00 42.38 294 ARG A N 1
ATOM 2304 C CA . ARG A 1 294 ? -4.705 -21.608 -10.470 1.00 42.38 294 ARG A CA 1
ATOM 2305 C C . ARG A 1 294 ? -5.997 -21.988 -11.212 1.00 42.38 294 ARG A C 1
ATOM 2307 O O . ARG A 1 294 ? -6.047 -21.881 -12.436 1.00 42.38 294 ARG A O 1
ATOM 2314 N N . SER A 1 295 ? -7.034 -22.380 -10.468 1.00 47.19 295 SER A N 1
ATOM 2315 C CA . SER A 1 295 ? -8.384 -22.681 -10.979 1.00 47.19 295 SER A CA 1
ATOM 2316 C C . SER A 1 295 ? -9.164 -21.413 -11.382 1.00 47.19 295 SER A C 1
ATOM 2318 O O . SER A 1 295 ? -9.789 -21.357 -12.438 1.00 47.19 295 SER A O 1
ATOM 2320 N N . ALA A 1 296 ? -9.049 -20.331 -10.609 1.00 37.09 296 ALA A N 1
ATOM 2321 C CA . ALA A 1 296 ? -9.686 -19.049 -10.903 1.00 37.09 296 ALA A CA 1
ATOM 2322 C C . ALA A 1 296 ? -9.059 -18.357 -12.125 1.00 37.09 296 ALA A C 1
ATOM 2324 O O . ALA A 1 296 ? -9.777 -17.811 -12.957 1.00 37.09 296 ALA A O 1
ATOM 2325 N N . ILE A 1 297 ? -7.735 -18.448 -12.298 1.00 37.91 297 ILE A N 1
ATOM 2326 C CA . ILE A 1 297 ? -7.032 -17.946 -13.491 1.00 37.91 297 ILE A CA 1
ATOM 2327 C C . ILE A 1 297 ? -7.450 -18.726 -14.750 1.00 37.91 297 ILE A C 1
ATOM 2329 O O . ILE A 1 297 ? -7.538 -18.143 -15.831 1.00 37.91 297 ILE A O 1
ATOM 2333 N N . THR A 1 298 ? -7.774 -20.019 -14.626 1.00 43.72 298 THR A N 1
ATOM 2334 C CA . THR A 1 298 ? -8.313 -20.814 -15.743 1.00 43.72 298 THR A CA 1
ATOM 2335 C C . THR A 1 298 ? -9.781 -20.488 -16.037 1.00 43.72 298 THR A C 1
ATOM 2337 O O . THR A 1 298 ? -10.139 -20.405 -17.205 1.00 43.72 298 THR A O 1
ATOM 2340 N N . GLN A 1 299 ? -10.600 -20.168 -15.028 1.00 40.06 299 GLN A N 1
ATOM 2341 C CA . GLN A 1 299 ? -11.992 -19.723 -15.214 1.00 40.06 299 GLN A CA 1
ATOM 2342 C C . GLN A 1 299 ? -12.131 -18.291 -15.766 1.00 40.06 299 GLN A C 1
ATOM 2344 O O . GLN A 1 299 ? -13.055 -18.004 -16.528 1.00 40.06 299 GLN A O 1
ATOM 2349 N N . ILE A 1 300 ? -11.227 -17.379 -15.394 1.00 35.03 300 ILE A N 1
ATOM 2350 C CA . ILE A 1 300 ? -11.211 -15.996 -15.901 1.00 35.03 300 ILE A CA 1
ATOM 2351 C C . ILE A 1 300 ? -10.781 -15.972 -17.373 1.00 35.03 300 ILE A C 1
ATOM 2353 O O . ILE A 1 300 ? -11.349 -15.215 -18.158 1.00 35.03 300 ILE A O 1
ATOM 2357 N N . ARG A 1 301 ? -9.860 -16.858 -17.778 1.00 39.72 301 ARG A N 1
ATOM 2358 C CA . ARG A 1 301 ? -9.480 -17.052 -19.187 1.00 39.72 301 ARG A CA 1
ATOM 2359 C C . ARG A 1 301 ? -10.686 -17.384 -20.077 1.00 39.72 301 ARG A C 1
ATOM 2361 O O . ARG A 1 301 ? -10.751 -16.890 -21.199 1.00 39.72 301 ARG A O 1
ATOM 2368 N N . ASP A 1 302 ? -11.655 -18.134 -19.556 1.00 37.12 302 ASP A N 1
ATOM 2369 C CA . ASP A 1 302 ? -12.811 -18.595 -20.331 1.00 37.12 302 ASP A CA 1
ATOM 2370 C C . ASP A 1 302 ? -13.989 -17.595 -20.283 1.00 37.12 302 ASP A C 1
ATOM 2372 O O . ASP A 1 302 ? -14.746 -17.477 -21.245 1.00 37.12 302 ASP A O 1
ATOM 2376 N N . LYS A 1 303 ? -14.105 -16.783 -19.217 1.00 38.09 303 LYS A N 1
ATOM 2377 C CA . LYS A 1 303 ? -15.113 -15.703 -19.121 1.00 38.09 303 LYS A CA 1
ATOM 2378 C C . LYS A 1 303 ? -14.738 -14.429 -19.883 1.00 38.09 303 LYS A C 1
ATOM 2380 O O . LYS A 1 303 ? -15.629 -13.713 -20.334 1.00 38.09 303 LYS A O 1
ATOM 2385 N N . VAL A 1 304 ? -13.448 -14.155 -20.080 1.00 32.38 304 VAL A N 1
ATOM 2386 C CA . VAL A 1 304 ? -12.976 -12.968 -20.822 1.00 32.38 304 VAL A CA 1
ATOM 2387 C C . VAL A 1 304 ? -13.185 -13.100 -22.342 1.00 32.38 304 VAL A C 1
ATOM 2389 O O . VAL A 1 304 ? -13.238 -12.090 -23.040 1.00 32.38 304 VAL A O 1
ATOM 2392 N N . PHE A 1 305 ? -13.435 -14.306 -22.867 1.00 34.06 305 PHE A N 1
ATOM 2393 C CA . PHE A 1 305 ? -13.790 -14.506 -24.281 1.00 34.06 305 PHE A CA 1
ATOM 2394 C C . PHE A 1 305 ? -15.292 -14.387 -24.597 1.00 34.06 305 PHE A C 1
ATOM 2396 O O . PHE A 1 305 ? -15.666 -14.401 -25.770 1.00 34.06 305 PHE A O 1
ATOM 2403 N N . ALA A 1 306 ? -16.161 -14.206 -23.597 1.00 34.53 306 ALA A N 1
ATOM 2404 C CA . ALA A 1 306 ? -17.609 -14.235 -23.792 1.00 34.53 306 ALA A CA 1
ATOM 2405 C C . ALA A 1 306 ? -18.343 -13.063 -23.117 1.00 34.53 306 ALA A C 1
ATOM 2407 O O . ALA A 1 306 ? -19.155 -13.278 -22.223 1.00 34.53 306 ALA A O 1
ATOM 2408 N N . ARG A 1 307 ? -18.105 -11.820 -23.564 1.00 29.16 307 ARG A N 1
ATOM 2409 C CA . ARG A 1 307 ? -19.149 -10.766 -23.623 1.00 29.16 307 ARG A CA 1
ATOM 2410 C C . ARG A 1 307 ? -18.659 -9.497 -24.330 1.00 29.16 307 ARG A C 1
ATOM 2412 O O . ARG A 1 307 ? -18.106 -8.586 -23.726 1.00 29.16 307 ARG A O 1
ATOM 2419 N N . ARG A 1 308 ? -18.930 -9.430 -25.637 1.00 30.94 308 ARG A N 1
ATOM 2420 C CA . ARG A 1 308 ? -19.196 -8.179 -26.372 1.00 30.94 308 ARG A CA 1
ATOM 2421 C C . ARG A 1 308 ? -20.716 -7.939 -26.377 1.00 30.94 308 ARG A C 1
ATOM 2423 O O . ARG A 1 308 ? -21.448 -8.909 -26.560 1.00 30.94 308 ARG A O 1
ATOM 2430 N N . ARG A 1 309 ? -21.118 -6.653 -26.344 1.00 28.16 309 ARG A N 1
ATOM 2431 C CA . ARG A 1 309 ? -22.485 -6.046 -26.384 1.00 28.16 309 ARG A CA 1
ATOM 2432 C C . ARG A 1 309 ? -23.169 -5.972 -25.006 1.00 28.16 309 ARG A C 1
ATOM 2434 O O . ARG A 1 309 ? -23.105 -6.948 -24.274 1.00 28.16 309 ARG A O 1
ATOM 2441 N N . SER A 1 310 ? -23.840 -4.904 -24.563 1.00 25.36 310 SER A N 1
ATOM 2442 C CA . SER A 1 310 ? -24.238 -3.575 -25.084 1.00 25.36 310 SER A CA 1
ATOM 2443 C C . SER A 1 310 ? -24.833 -2.762 -23.899 1.00 25.36 310 SER A C 1
ATOM 2445 O O . SER A 1 310 ? -25.148 -3.347 -22.867 1.00 25.36 310 SER A O 1
ATOM 2447 N N . VAL A 1 311 ? -24.981 -1.440 -24.042 1.00 26.36 311 VAL A N 1
ATOM 2448 C CA . VAL A 1 311 ? -25.444 -0.412 -23.060 1.00 26.36 311 VAL A CA 1
ATOM 2449 C C . VAL A 1 311 ? -26.560 0.427 -23.764 1.00 26.36 311 VAL A C 1
ATOM 2451 O O . VAL A 1 311 ? -26.550 0.377 -24.998 1.00 26.36 311 VAL A O 1
ATOM 2454 N N . PRO A 1 312 ? -27.339 1.359 -23.143 1.00 40.16 312 PRO A N 1
ATOM 2455 C CA . PRO A 1 312 ? -28.450 1.388 -22.132 1.00 40.16 312 PRO A CA 1
ATOM 2456 C C . PRO A 1 312 ? -29.738 2.060 -22.763 1.00 40.16 312 PRO A C 1
ATOM 2458 O O . PRO A 1 312 ? -29.927 1.759 -23.942 1.00 40.16 312 PRO A O 1
ATOM 2461 N N . PRO A 1 313 ? -30.562 3.014 -22.198 1.00 42.47 313 PRO A N 1
ATOM 2462 C CA . PRO A 1 313 ? -30.883 3.544 -20.825 1.00 42.47 313 PRO A CA 1
ATOM 2463 C C . PRO A 1 313 ? -32.392 3.891 -20.530 1.00 42.47 313 PRO A C 1
ATOM 2465 O O . PRO A 1 313 ? -33.236 3.703 -21.401 1.00 42.47 313 PRO A O 1
ATOM 2468 N N . SER A 1 314 ? -32.703 4.428 -19.322 1.00 25.72 314 SER A N 1
ATOM 2469 C CA . SER A 1 314 ? -33.691 5.507 -18.927 1.00 25.72 314 SER A CA 1
ATOM 2470 C C . SER A 1 314 ? -34.200 5.287 -17.471 1.00 25.72 314 SER A C 1
ATOM 2472 O O . SER A 1 314 ? -34.452 4.144 -17.103 1.00 25.72 314 SER A O 1
ATOM 2474 N N . ASP A 1 315 ? -34.037 6.206 -16.501 1.00 26.23 315 ASP A N 1
ATOM 2475 C CA . ASP A 1 315 ? -34.743 7.468 -16.117 1.00 26.23 315 ASP A CA 1
ATOM 2476 C C . ASP A 1 315 ? -35.780 7.262 -14.984 1.00 26.23 315 ASP A C 1
ATOM 2478 O O . ASP A 1 315 ? -36.664 6.425 -15.128 1.00 26.23 315 ASP A O 1
ATOM 2482 N N . LEU A 1 316 ? -35.686 8.030 -13.877 1.00 28.44 316 LEU A N 1
ATOM 2483 C CA . LEU A 1 316 ? -36.763 8.903 -13.349 1.00 28.44 316 LEU A CA 1
ATOM 2484 C C . LEU A 1 316 ? -36.374 9.649 -12.048 1.00 28.44 316 LEU A C 1
ATOM 2486 O O . LEU A 1 316 ? -35.871 9.063 -11.090 1.00 28.44 316 LEU A O 1
ATOM 2490 N N . GLU A 1 317 ? -36.683 10.948 -12.036 1.00 25.31 317 GLU A N 1
ATOM 2491 C CA . GLU A 1 317 ? -36.677 11.893 -10.908 1.00 25.31 317 GLU A CA 1
ATOM 2492 C C . GLU A 1 317 ? -37.936 11.796 -10.020 1.00 25.31 317 GLU A C 1
ATOM 2494 O O . GLU A 1 317 ? -38.953 11.251 -10.444 1.00 25.31 317 GLU A O 1
ATOM 2499 N N . THR A 1 318 ? -37.866 12.394 -8.817 1.00 28.45 318 THR A N 1
ATOM 2500 C CA . THR A 1 318 ? -38.869 13.229 -8.078 1.00 28.45 318 THR A CA 1
ATOM 2501 C C . THR A 1 318 ? -38.482 13.210 -6.579 1.00 28.45 318 THR A C 1
ATOM 2503 O O . THR A 1 318 ? -38.162 12.153 -6.055 1.00 28.45 318 THR A O 1
ATOM 2506 N N . GLY A 1 319 ? -38.385 14.269 -5.764 1.00 23.53 319 GLY A N 1
ATOM 2507 C CA . GLY A 1 319 ? -38.771 15.679 -5.829 1.00 23.53 319 GLY A CA 1
ATOM 2508 C C . GLY A 1 319 ? -39.760 15.995 -4.696 1.00 23.53 319 GLY A C 1
ATOM 2509 O O . GLY A 1 319 ? -40.928 15.715 -4.893 1.00 23.53 319 GLY A O 1
ATOM 2510 N N . TYR A 1 320 ? -39.339 16.562 -3.549 1.00 24.16 320 TYR A N 1
ATOM 2511 C CA . TYR A 1 320 ? -40.227 17.285 -2.607 1.00 24.16 320 TYR A CA 1
ATOM 2512 C C . TYR A 1 320 ? -39.446 18.257 -1.693 1.00 24.16 320 TYR A C 1
ATOM 2514 O O . TYR A 1 320 ? -38.518 17.867 -0.988 1.00 24.16 320 TYR A O 1
ATOM 2522 N N . HIS A 1 321 ? -39.856 19.529 -1.718 1.00 24.41 321 HIS A N 1
ATOM 2523 C CA . HIS A 1 321 ? -39.416 20.644 -0.869 1.00 24.41 321 HIS A CA 1
ATOM 2524 C C . HIS A 1 321 ? -40.533 21.015 0.122 1.00 24.41 321 HIS A C 1
ATOM 2526 O O . HIS A 1 321 ? -41.687 21.105 -0.292 1.00 24.41 321 HIS A O 1
ATOM 2532 N N . SER A 1 322 ? -40.188 21.370 1.369 1.00 25.73 322 SER A N 1
ATOM 2533 C CA . SER A 1 322 ? -41.012 22.254 2.217 1.00 25.73 322 SER A CA 1
ATOM 2534 C C . SER A 1 322 ? -40.224 22.879 3.388 1.00 25.73 322 SER A C 1
ATOM 2536 O O . SER A 1 322 ? -39.842 22.187 4.323 1.00 25.73 322 SER A O 1
ATOM 2538 N N . ASN A 1 323 ? -39.994 24.191 3.268 1.00 25.94 323 ASN A N 1
ATOM 2539 C CA . ASN A 1 323 ? -40.089 25.313 4.226 1.00 25.94 323 ASN A CA 1
ATOM 2540 C C . ASN A 1 323 ? -39.591 25.243 5.698 1.00 25.94 323 ASN A C 1
ATOM 2542 O O . ASN A 1 323 ? -39.965 24.389 6.491 1.00 25.94 323 ASN A O 1
ATOM 2546 N N . LEU A 1 324 ? -38.818 26.293 6.022 1.00 24.23 324 LEU A N 1
ATOM 2547 C CA . LEU A 1 324 ? -38.156 26.753 7.263 1.00 24.23 324 LEU A CA 1
ATOM 2548 C C . LEU A 1 324 ? -39.118 27.105 8.438 1.00 24.23 324 LEU A C 1
ATOM 2550 O O . LEU A 1 324 ? -40.294 27.352 8.173 1.00 24.23 324 LEU A O 1
ATOM 2554 N N . PRO A 1 325 ? -38.642 27.240 9.707 1.00 27.00 325 PRO A N 1
ATOM 2555 C CA . PRO A 1 325 ? -37.991 28.489 10.141 1.00 27.00 325 PRO A CA 1
ATOM 2556 C C . PRO A 1 325 ? -36.785 28.365 11.093 1.00 27.00 325 PRO A C 1
ATOM 2558 O O . PRO A 1 325 ? -36.600 27.420 11.852 1.00 27.00 325 PRO A O 1
ATOM 2561 N N . SER A 1 326 ? -35.976 29.418 11.021 1.00 26.94 326 SER A N 1
ATOM 2562 C CA . SER A 1 326 ? -34.767 29.739 11.772 1.00 26.94 326 SER A CA 1
ATOM 2563 C C . SER A 1 326 ? -34.987 29.908 13.278 1.00 26.94 326 SER A C 1
ATOM 2565 O O . SER A 1 326 ? -35.801 30.735 13.688 1.00 26.94 326 SER A O 1
ATOM 2567 N N . HIS A 1 327 ? -34.146 29.264 14.088 1.00 28.08 327 HIS A N 1
ATOM 2568 C CA . HIS A 1 327 ? -33.820 29.736 15.432 1.00 28.08 327 HIS A CA 1
ATOM 2569 C C . HIS A 1 327 ? -32.316 29.579 15.664 1.00 28.08 327 HIS A C 1
ATOM 2571 O O . HIS A 1 327 ? -31.760 28.496 15.495 1.00 28.08 327 HIS A O 1
ATOM 2577 N N . GLY A 1 328 ? -31.656 30.694 15.973 1.00 30.94 328 GLY A N 1
ATOM 2578 C CA . GLY A 1 328 ? -30.234 30.735 16.276 1.00 30.94 328 GLY A CA 1
ATOM 2579 C C . GLY A 1 328 ? -29.952 30.242 17.688 1.00 30.94 328 GLY A C 1
ATOM 2580 O O . GLY A 1 328 ? -30.620 30.658 18.631 1.00 30.94 328 GLY A O 1
ATOM 2581 N N . THR A 1 329 ? -28.924 29.411 17.807 1.00 27.50 329 THR A N 1
ATOM 2582 C CA . THR A 1 329 ? -28.117 29.224 19.012 1.00 27.50 329 THR A CA 1
ATOM 2583 C C . THR A 1 329 ? -26.710 28.831 18.568 1.00 27.50 329 THR A C 1
ATOM 2585 O O . THR A 1 329 ? -26.529 28.014 17.665 1.00 27.50 329 THR A O 1
ATOM 2588 N N . ASP A 1 330 ? -25.717 29.495 19.157 1.00 26.73 330 ASP A N 1
ATOM 2589 C CA . ASP A 1 330 ? -24.289 29.303 18.912 1.00 26.73 330 ASP A CA 1
ATOM 2590 C C . ASP A 1 330 ? -23.887 27.818 18.879 1.00 26.73 330 ASP A C 1
ATOM 2592 O O . ASP A 1 330 ? -24.247 27.066 19.793 1.00 26.73 330 ASP A O 1
ATOM 2596 N N . PRO A 1 331 ? -23.083 27.368 17.897 1.00 29.77 331 PRO A N 1
ATOM 2597 C CA . PRO A 1 331 ? -22.507 26.040 17.960 1.00 29.77 331 PRO A CA 1
ATOM 2598 C C . PRO A 1 331 ? -21.432 26.027 19.050 1.00 29.77 331 PRO A C 1
ATOM 2600 O O . PRO A 1 331 ? -20.303 26.485 18.858 1.00 29.77 331 PRO A O 1
ATOM 2603 N N . GLN A 1 332 ? -21.777 25.443 20.199 1.00 28.53 332 GLN A N 1
ATOM 2604 C CA . GLN A 1 332 ? -20.776 24.855 21.080 1.00 28.53 332 GLN A CA 1
ATOM 2605 C C . GLN A 1 332 ? -19.850 23.953 20.244 1.00 28.53 332 GLN A C 1
ATOM 2607 O O . GLN A 1 332 ? -20.327 23.243 19.352 1.00 28.53 332 GLN A O 1
ATOM 2612 N N . PRO A 1 333 ? -18.529 23.960 20.496 1.00 28.45 333 PRO A N 1
ATOM 2613 C CA . PRO A 1 333 ? -17.596 23.157 19.724 1.00 28.45 333 PRO A CA 1
ATOM 2614 C C . PRO A 1 333 ? -17.918 21.677 19.936 1.00 28.45 333 PRO A C 1
ATOM 2616 O O . PRO A 1 333 ? -17.685 21.120 21.009 1.00 28.45 333 PRO A O 1
ATOM 2619 N N . LEU A 1 334 ? -18.468 21.057 18.891 1.00 31.64 334 LEU A N 1
ATOM 2620 C CA . LEU A 1 334 ? -18.721 19.628 18.797 1.00 31.64 334 LEU A CA 1
ATOM 2621 C C . LEU A 1 334 ? -17.409 18.896 19.124 1.00 31.64 334 LEU A C 1
ATOM 2623 O O . LEU A 1 334 ? -16.450 18.946 18.349 1.00 31.64 334 LEU A O 1
ATOM 2627 N N . LYS A 1 335 ? -17.335 18.252 20.295 1.00 33.78 335 LYS A N 1
ATOM 2628 C CA . LYS A 1 335 ? -16.252 17.316 20.615 1.00 33.78 335 LYS A CA 1
ATOM 2629 C C . LYS A 1 335 ? -16.364 16.158 19.62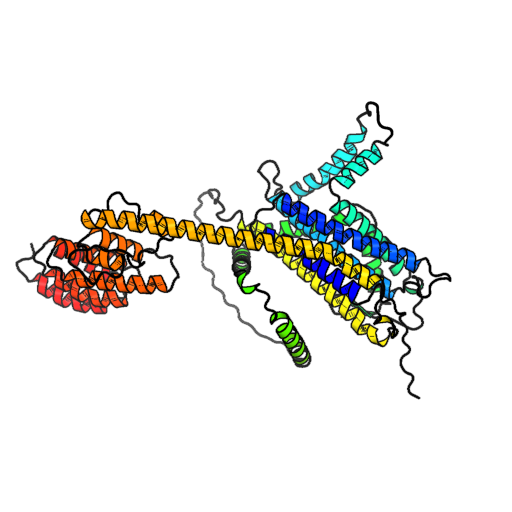7 1.00 33.78 335 LYS A C 1
ATOM 2631 O O . LYS A 1 335 ? -17.215 15.292 19.782 1.00 33.78 335 LYS A O 1
ATOM 2636 N N . ASP A 1 336 ? -15.529 16.205 18.594 1.00 31.91 336 ASP A N 1
ATOM 2637 C CA . ASP A 1 336 ? -15.423 15.214 17.524 1.00 31.91 336 ASP A CA 1
ATOM 2638 C C . ASP A 1 336 ? -15.203 13.822 18.168 1.00 31.91 336 ASP A C 1
ATOM 2640 O O . ASP A 1 336 ? -14.138 13.603 18.754 1.00 31.91 336 ASP A O 1
ATOM 2644 N N . PRO A 1 337 ? -16.169 12.878 18.131 1.00 34.81 337 PRO A N 1
ATOM 2645 C CA . PRO A 1 337 ? -16.051 11.606 18.856 1.00 34.81 337 PRO A CA 1
ATOM 2646 C C . PRO A 1 337 ? -15.048 10.640 18.207 1.00 34.81 337 PRO A C 1
ATOM 2648 O O . PRO A 1 337 ? -14.660 9.640 18.805 1.00 34.81 337 PRO A O 1
ATOM 2651 N N . PHE A 1 338 ? -14.578 10.945 16.990 1.00 41.19 338 PHE A N 1
ATOM 2652 C CA . PHE A 1 338 ? -13.721 10.053 16.206 1.00 41.19 338 PHE A CA 1
ATOM 2653 C C . PHE A 1 338 ? -12.457 10.720 15.620 1.00 41.19 338 PHE A C 1
ATOM 2655 O O . PHE A 1 338 ? -12.194 10.576 14.420 1.00 41.19 338 PHE A O 1
ATOM 2662 N N . PRO A 1 339 ? -11.595 11.396 16.412 1.00 46.56 339 PRO A N 1
ATOM 2663 C CA . PRO A 1 339 ? -10.375 12.009 15.876 1.00 46.56 339 PRO A CA 1
ATOM 2664 C C . PRO A 1 339 ? -9.391 10.960 15.334 1.00 46.56 339 PRO A C 1
ATOM 2666 O O . PRO A 1 339 ? -8.644 11.225 14.395 1.00 46.56 339 PRO A O 1
ATOM 2669 N N . LYS A 1 340 ? -9.391 9.746 15.907 1.00 49.69 340 LYS A N 1
ATOM 2670 C CA . LYS A 1 340 ? -8.457 8.669 15.538 1.00 49.69 340 LYS A CA 1
ATOM 2671 C C . LYS A 1 340 ? -8.831 7.970 14.222 1.00 49.69 340 LYS A C 1
ATOM 2673 O O . LYS A 1 340 ? -7.942 7.726 13.414 1.00 49.69 340 LYS A O 1
ATOM 2678 N N . ALA A 1 341 ? -10.116 7.704 13.967 1.00 49.97 341 ALA A N 1
ATOM 2679 C CA . ALA A 1 341 ? -10.560 6.912 12.809 1.00 49.97 341 ALA A CA 1
ATOM 2680 C C . ALA A 1 341 ? -10.360 7.633 11.461 1.00 49.97 341 ALA A C 1
ATOM 2682 O O . ALA A 1 341 ? -10.010 7.020 10.451 1.00 49.97 341 ALA A O 1
ATOM 2683 N N . ALA A 1 342 ? -10.525 8.956 11.439 1.00 51.84 342 ALA A N 1
ATOM 2684 C CA . ALA A 1 342 ? -10.496 9.721 10.198 1.00 51.84 342 ALA A CA 1
ATOM 2685 C C . ALA A 1 342 ? -9.095 9.892 9.591 1.00 51.84 342 ALA A C 1
ATOM 2687 O O . ALA A 1 342 ? -8.963 9.933 8.367 1.00 51.84 342 ALA A O 1
ATOM 2688 N N . HIS A 1 343 ? -8.051 9.977 10.422 1.00 62.03 343 HIS A N 1
ATOM 2689 C CA . HIS A 1 343 ? -6.668 10.083 9.948 1.00 62.03 343 HIS A CA 1
ATOM 2690 C C . HIS A 1 343 ? -6.123 8.750 9.425 1.00 62.03 343 HIS A C 1
ATOM 2692 O O . HIS A 1 343 ? -5.309 8.753 8.500 1.00 62.03 343 HIS A O 1
ATOM 2698 N N . THR A 1 344 ? -6.594 7.628 9.973 1.00 67.62 344 THR A N 1
ATOM 2699 C CA . THR A 1 344 ? -6.265 6.278 9.495 1.00 67.62 344 THR A CA 1
ATOM 2700 C C . THR A 1 344 ? -6.865 6.020 8.112 1.00 67.62 344 THR A C 1
ATOM 2702 O O . THR A 1 344 ? -6.199 5.467 7.243 1.00 67.62 344 THR A O 1
ATOM 2705 N N . ALA A 1 345 ? -8.077 6.512 7.846 1.00 71.38 345 ALA A N 1
ATOM 2706 C CA . ALA A 1 345 ? -8.737 6.334 6.554 1.00 71.38 345 ALA A CA 1
ATOM 2707 C C . ALA A 1 345 ? -7.996 6.993 5.367 1.00 71.38 345 ALA A C 1
ATOM 2709 O O . ALA A 1 345 ? -7.923 6.387 4.301 1.00 71.38 345 ALA A O 1
ATOM 2710 N N . PHE A 1 346 ? -7.364 8.163 5.546 1.00 80.06 346 PHE A N 1
ATOM 2711 C CA . PHE A 1 346 ? -6.482 8.747 4.517 1.00 80.06 346 PHE A CA 1
ATOM 2712 C C . PHE A 1 346 ? -5.323 7.808 4.154 1.00 80.06 346 PHE A C 1
ATOM 2714 O O . PHE A 1 346 ? -5.041 7.599 2.974 1.00 80.06 346 PHE A O 1
ATOM 2721 N N . VAL A 1 347 ? -4.664 7.236 5.168 1.00 79.44 347 VAL A N 1
ATOM 2722 C CA . VAL A 1 347 ? -3.539 6.313 4.961 1.00 79.44 347 VAL A CA 1
ATOM 2723 C C . VAL A 1 347 ? -4.018 5.070 4.229 1.00 79.44 347 VAL A C 1
ATOM 2725 O O . VAL A 1 347 ? -3.368 4.650 3.283 1.00 79.44 347 VAL A O 1
ATOM 2728 N N . ILE A 1 348 ? -5.185 4.534 4.589 1.00 77.94 348 ILE A N 1
ATOM 2729 C CA . ILE A 1 348 ? -5.773 3.371 3.912 1.00 77.94 348 ILE A CA 1
ATOM 2730 C C . ILE A 1 348 ? -6.060 3.677 2.440 1.00 77.94 348 ILE A C 1
ATOM 2732 O O . ILE A 1 348 ? -5.673 2.898 1.575 1.00 77.94 348 ILE A O 1
ATOM 2736 N N . VAL A 1 349 ? -6.685 4.816 2.130 1.00 79.94 349 VAL A N 1
ATOM 2737 C CA . VAL A 1 349 ? -6.982 5.203 0.739 1.00 79.94 349 VAL A CA 1
ATOM 2738 C C . VAL A 1 349 ? -5.698 5.398 -0.069 1.00 79.94 349 VAL A C 1
ATOM 2740 O O . VAL A 1 349 ? -5.590 4.883 -1.183 1.00 79.94 349 VAL A O 1
ATOM 2743 N N . GLY A 1 350 ? -4.707 6.102 0.485 1.00 83.38 350 GLY A N 1
ATOM 2744 C CA . GLY A 1 350 ? -3.416 6.291 -0.176 1.00 83.38 350 GLY A CA 1
ATOM 2745 C C . GLY A 1 350 ? -2.665 4.975 -0.381 1.00 83.38 350 GLY A C 1
ATOM 2746 O O . GLY A 1 350 ? -2.124 4.735 -1.456 1.00 83.38 350 GLY A O 1
ATOM 2747 N N . PHE A 1 351 ? -2.707 4.085 0.608 1.00 84.69 351 PHE A N 1
ATOM 2748 C CA . PHE A 1 351 ? -2.118 2.752 0.547 1.00 84.69 351 PHE A CA 1
ATOM 2749 C C . PHE A 1 351 ? -2.778 1.875 -0.524 1.00 84.69 351 PHE A C 1
ATOM 2751 O O . PHE A 1 351 ? -2.085 1.318 -1.370 1.00 84.69 351 PHE A O 1
ATOM 2758 N N . VAL A 1 352 ? -4.113 1.800 -0.552 1.00 83.50 352 VAL A N 1
ATOM 2759 C CA . VAL A 1 352 ? -4.855 1.056 -1.585 1.00 83.50 352 VAL A CA 1
ATOM 2760 C C . VAL A 1 352 ? -4.544 1.608 -2.975 1.00 83.50 352 VAL A C 1
ATOM 2762 O O . VAL A 1 352 ? -4.338 0.837 -3.908 1.00 83.50 352 VAL A O 1
ATOM 2765 N N . SER A 1 353 ? -4.452 2.932 -3.111 1.00 84.31 353 SER A N 1
ATOM 2766 C CA . SER A 1 353 ? -4.095 3.574 -4.381 1.00 84.31 353 SER A CA 1
ATOM 2767 C C . SER A 1 353 ? -2.694 3.169 -4.849 1.00 84.31 353 SER A C 1
ATOM 2769 O O . SER A 1 353 ? -2.520 2.839 -6.017 1.00 84.31 353 SER A O 1
ATOM 2771 N N . LEU A 1 354 ? -1.711 3.132 -3.942 1.00 88.06 354 LEU A N 1
ATOM 2772 C CA . LEU A 1 354 ? -0.347 2.684 -4.242 1.00 88.06 354 LEU A CA 1
ATOM 2773 C C . LEU A 1 354 ? -0.298 1.213 -4.675 1.00 88.06 354 LEU A C 1
ATOM 2775 O O . LEU A 1 354 ? 0.313 0.902 -5.692 1.00 88.06 354 LEU A O 1
ATOM 2779 N N . VAL A 1 355 ? -1.002 0.327 -3.965 1.00 87.25 355 VAL A N 1
ATOM 2780 C CA . VAL A 1 355 ? -1.099 -1.096 -4.335 1.00 87.25 355 VAL A CA 1
ATOM 2781 C C . VAL A 1 355 ? -1.732 -1.265 -5.720 1.00 87.25 355 VAL A C 1
ATOM 2783 O O . VAL A 1 355 ? -1.273 -2.082 -6.515 1.00 87.25 355 VAL A O 1
ATOM 2786 N N . LEU A 1 356 ? -2.771 -0.488 -6.041 1.00 87.69 356 LEU A N 1
ATOM 2787 C CA . LEU A 1 356 ? -3.398 -0.520 -7.365 1.00 87.69 356 LEU A CA 1
ATOM 2788 C C . LEU A 1 356 ? -2.440 -0.061 -8.468 1.00 87.69 356 LEU A C 1
ATOM 2790 O O . LEU A 1 356 ? -2.404 -0.689 -9.525 1.00 87.69 356 LEU A O 1
ATOM 2794 N N . VAL A 1 357 ? -1.656 0.995 -8.228 1.00 88.00 357 VAL A N 1
ATOM 2795 C CA . VAL A 1 357 ? -0.634 1.466 -9.176 1.00 88.00 357 VAL A CA 1
ATOM 2796 C C . VAL A 1 357 ? 0.411 0.378 -9.434 1.00 88.00 357 VAL A C 1
ATOM 2798 O O . VAL A 1 357 ? 0.687 0.087 -10.597 1.00 88.00 357 VAL A O 1
ATOM 2801 N N . ASP A 1 358 ? 0.912 -0.289 -8.391 1.00 89.25 358 ASP A N 1
ATOM 2802 C CA . ASP A 1 358 ? 1.881 -1.384 -8.540 1.00 89.25 358 ASP A CA 1
ATOM 2803 C C . ASP A 1 358 ? 1.300 -2.578 -9.307 1.00 89.25 358 ASP A C 1
ATOM 2805 O O . ASP A 1 358 ? 1.970 -3.157 -10.163 1.00 89.25 358 ASP A O 1
ATOM 2809 N N . ILE A 1 359 ? 0.030 -2.926 -9.067 1.00 90.19 359 ILE A N 1
ATOM 2810 C CA . ILE A 1 359 ? -0.659 -3.981 -9.824 1.00 90.19 359 ILE A CA 1
ATOM 2811 C C . ILE A 1 359 ? -0.778 -3.602 -11.304 1.00 90.19 359 ILE A C 1
ATOM 2813 O O . ILE A 1 359 ? -0.549 -4.451 -12.167 1.00 90.19 359 ILE A O 1
ATOM 2817 N N . ILE A 1 360 ? -1.125 -2.349 -11.615 1.00 91.12 360 ILE A N 1
ATOM 2818 C CA . ILE A 1 360 ? -1.218 -1.869 -13.001 1.00 91.12 360 ILE A CA 1
ATOM 2819 C C . ILE A 1 360 ? 0.155 -1.942 -13.678 1.00 91.12 360 ILE A C 1
ATOM 2821 O O . ILE A 1 360 ? 0.252 -2.511 -14.764 1.00 91.12 360 ILE A O 1
ATOM 2825 N N . MET A 1 361 ? 1.215 -1.453 -13.026 1.00 90.56 361 MET A N 1
ATOM 2826 C CA . MET A 1 361 ? 2.581 -1.512 -13.563 1.00 90.56 361 MET A CA 1
ATOM 2827 C C . MET A 1 361 ? 3.049 -2.954 -13.788 1.00 90.56 361 MET A C 1
ATOM 2829 O O . MET A 1 361 ? 3.607 -3.271 -14.838 1.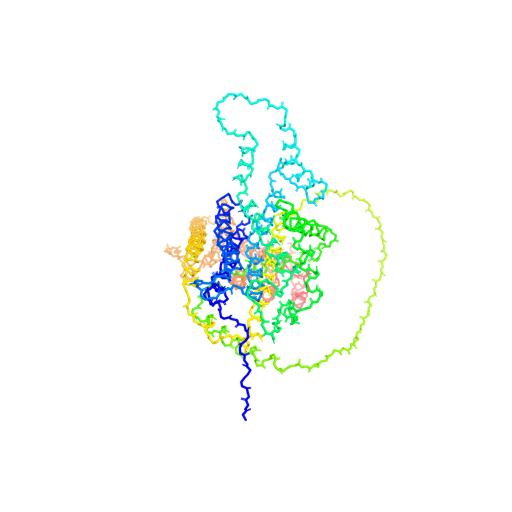00 90.56 361 MET A O 1
ATOM 2833 N N . LEU A 1 362 ? 2.765 -3.862 -12.850 1.00 92.81 362 LEU A N 1
ATOM 2834 C CA . LEU A 1 362 ? 3.053 -5.289 -13.002 1.00 92.81 362 LEU A CA 1
ATOM 2835 C C . LEU A 1 362 ? 2.342 -5.870 -14.229 1.00 92.81 362 LEU A C 1
ATOM 2837 O O . LEU A 1 362 ? 2.963 -6.564 -15.038 1.00 92.81 362 LEU A O 1
ATOM 2841 N N . ILE A 1 363 ? 1.047 -5.576 -14.388 1.00 92.50 363 ILE A N 1
ATOM 2842 C CA . ILE A 1 363 ? 0.259 -6.019 -15.543 1.00 92.50 363 ILE A CA 1
ATOM 2843 C C . ILE A 1 363 ? 0.857 -5.469 -16.843 1.00 92.50 363 ILE A C 1
ATOM 2845 O O . ILE A 1 363 ? 0.976 -6.222 -17.810 1.00 92.50 363 ILE A O 1
ATOM 2849 N N . ASP A 1 364 ? 1.262 -4.201 -16.873 1.00 92.75 364 ASP A N 1
ATOM 2850 C CA . ASP A 1 364 ? 1.849 -3.566 -18.052 1.00 92.75 364 ASP A CA 1
ATOM 2851 C C . ASP A 1 364 ? 3.184 -4.201 -18.458 1.00 92.75 364 ASP A C 1
ATOM 2853 O O . ASP A 1 364 ? 3.374 -4.528 -19.636 1.00 92.75 364 ASP A O 1
ATOM 2857 N N . VAL A 1 365 ? 4.075 -4.484 -17.504 1.00 92.50 365 VAL A N 1
ATOM 2858 C CA . VAL A 1 365 ? 5.339 -5.189 -17.780 1.00 92.50 365 VAL A CA 1
ATOM 2859 C C . VAL A 1 365 ? 5.069 -6.594 -18.336 1.00 92.50 365 VAL A C 1
ATOM 2861 O O . VAL A 1 365 ? 5.640 -6.993 -19.357 1.00 92.50 365 VAL A O 1
ATOM 2864 N N . GLU A 1 366 ? 4.148 -7.344 -17.725 1.00 93.94 366 GLU A N 1
ATOM 2865 C CA . GLU A 1 366 ? 3.801 -8.696 -18.175 1.00 93.94 366 GLU A CA 1
ATOM 2866 C C . GLU A 1 366 ? 3.129 -8.710 -19.552 1.00 93.94 366 GLU A C 1
ATOM 2868 O O . GLU A 1 366 ? 3.427 -9.568 -20.388 1.00 93.94 366 GLU A O 1
ATOM 2873 N N . LEU A 1 367 ? 2.225 -7.766 -19.820 1.00 92.94 367 LEU A N 1
ATOM 2874 C CA . LEU A 1 367 ? 1.589 -7.629 -21.128 1.00 92.94 367 LEU A CA 1
ATOM 2875 C C . LEU A 1 367 ? 2.607 -7.242 -22.199 1.00 92.94 367 LEU A C 1
ATOM 2877 O O . LEU A 1 367 ? 2.558 -7.799 -23.297 1.00 92.94 367 LEU A O 1
ATOM 2881 N N . THR A 1 368 ? 3.552 -6.359 -21.877 1.00 91.88 368 THR A N 1
ATOM 2882 C CA . THR A 1 368 ? 4.649 -5.968 -22.771 1.00 91.88 368 THR A CA 1
ATOM 2883 C C . THR A 1 368 ? 5.479 -7.184 -23.168 1.00 91.88 368 THR A C 1
ATOM 2885 O O . THR A 1 368 ? 5.659 -7.451 -24.355 1.00 91.88 368 THR A O 1
ATOM 2888 N N . LEU A 1 369 ? 5.901 -8.004 -22.208 1.00 90.75 369 LEU A N 1
ATOM 2889 C CA . LEU A 1 369 ? 6.669 -9.216 -22.503 1.00 90.75 369 LEU A CA 1
ATOM 2890 C C . LEU A 1 369 ? 5.851 -10.254 -23.281 1.00 90.75 369 LEU A C 1
ATOM 2892 O O . LEU A 1 369 ? 6.324 -10.810 -24.272 1.00 90.75 369 LEU A O 1
ATOM 2896 N N . ARG A 1 370 ? 4.586 -10.480 -22.908 1.00 90.69 370 ARG A N 1
ATOM 2897 C CA . ARG A 1 370 ? 3.713 -11.447 -23.598 1.00 90.69 370 ARG A CA 1
ATOM 2898 C C . ARG A 1 370 ? 3.440 -11.070 -25.050 1.00 90.69 370 ARG A C 1
ATOM 2900 O O . ARG A 1 370 ? 3.449 -11.952 -25.906 1.00 90.69 370 ARG A O 1
ATOM 2907 N N . ARG A 1 371 ? 3.201 -9.787 -25.331 1.00 89.88 371 ARG A N 1
ATOM 2908 C CA . ARG A 1 371 ? 2.917 -9.283 -26.686 1.00 89.88 371 ARG A CA 1
ATOM 2909 C C . ARG A 1 371 ? 4.122 -9.414 -27.614 1.00 89.88 371 ARG A C 1
ATOM 2911 O O . ARG A 1 371 ? 3.938 -9.693 -28.794 1.00 89.88 371 ARG A O 1
ATOM 2918 N N . ASN A 1 372 ? 5.336 -9.276 -27.080 1.00 89.25 372 ASN A N 1
ATOM 2919 C CA . ASN A 1 372 ? 6.571 -9.349 -27.864 1.00 89.25 372 ASN A CA 1
ATOM 2920 C C . ASN A 1 372 ? 7.242 -10.730 -27.844 1.00 89.25 372 ASN A C 1
ATOM 2922 O O . ASN A 1 372 ? 8.233 -10.918 -28.542 1.00 89.25 372 ASN A O 1
ATOM 2926 N N . LYS A 1 373 ? 6.689 -11.720 -27.129 1.00 86.94 373 LYS A N 1
ATOM 2927 C CA . LYS A 1 373 ? 7.274 -13.067 -26.990 1.00 86.94 373 LYS A CA 1
ATOM 2928 C C . LYS A 1 373 ? 7.593 -13.750 -28.325 1.00 86.94 373 LYS A C 1
ATOM 2930 O O . LYS A 1 373 ? 8.562 -14.489 -28.416 1.00 86.94 373 LYS A O 1
ATOM 2935 N N . ARG A 1 374 ? 6.788 -13.512 -29.367 1.00 84.38 374 ARG A N 1
ATOM 2936 C CA . ARG A 1 374 ? 7.017 -14.076 -30.712 1.00 84.38 374 ARG A CA 1
ATOM 2937 C C . ARG A 1 374 ? 8.240 -13.474 -31.415 1.00 84.38 374 ARG A C 1
ATOM 2939 O O . ARG A 1 374 ? 8.809 -14.124 -32.279 1.00 84.38 374 ARG A O 1
ATOM 2946 N N . ASN A 1 375 ? 8.614 -12.254 -31.041 1.00 84.50 375 ASN A N 1
ATOM 2947 C CA . ASN A 1 375 ? 9.713 -11.500 -31.635 1.00 84.50 375 ASN A CA 1
ATOM 2948 C C . ASN A 1 375 ? 11.014 -11.648 -30.827 1.00 84.50 375 ASN A C 1
ATOM 2950 O O . ASN A 1 375 ? 12.043 -11.137 -31.256 1.00 84.50 375 ASN A O 1
ATOM 2954 N N . GLN A 1 376 ? 10.975 -12.309 -29.665 1.00 84.88 376 GLN A N 1
ATOM 2955 C CA . GLN A 1 376 ? 12.131 -12.553 -28.801 1.00 84.88 376 GLN A CA 1
ATOM 2956 C C . GLN A 1 376 ? 12.897 -13.804 -29.221 1.00 84.88 376 GLN A C 1
ATOM 2958 O O . GLN A 1 376 ? 12.303 -14.797 -29.646 1.00 84.88 376 GLN A O 1
ATOM 2963 N N . MET A 1 377 ? 14.222 -13.757 -29.078 1.00 82.81 377 MET A N 1
ATOM 2964 C CA . MET A 1 377 ? 15.072 -14.922 -29.306 1.00 82.81 377 MET A CA 1
ATOM 2965 C C . MET A 1 377 ? 14.749 -16.059 -28.315 1.00 82.81 377 MET A C 1
ATOM 2967 O O . MET A 1 377 ? 14.409 -15.788 -27.161 1.00 82.81 377 MET A O 1
ATOM 2971 N N . PRO A 1 378 ? 14.867 -17.337 -28.729 1.00 79.56 378 PRO A N 1
ATOM 2972 C CA . PRO A 1 378 ? 14.532 -18.490 -27.886 1.00 79.56 378 PRO A CA 1
ATOM 2973 C C . PRO A 1 378 ? 15.295 -18.550 -26.554 1.00 79.56 378 PRO A C 1
ATOM 2975 O O . PRO A 1 378 ? 14.755 -19.044 -25.564 1.00 79.56 378 PRO A O 1
ATOM 2978 N N . ASP A 1 379 ? 16.515 -18.006 -26.518 1.00 80.94 379 ASP A N 1
ATOM 2979 C CA . ASP A 1 379 ? 17.398 -18.011 -25.345 1.00 80.94 379 ASP A CA 1
ATOM 2980 C C . ASP A 1 379 ? 16.913 -17.114 -24.193 1.00 80.94 379 ASP A C 1
ATOM 2982 O O . ASP A 1 379 ? 17.436 -17.194 -23.083 1.00 80.94 379 ASP A O 1
ATOM 2986 N N . GLU A 1 380 ? 15.870 -16.307 -24.413 1.00 81.38 380 GLU A N 1
ATOM 2987 C CA . GLU A 1 380 ? 15.248 -15.453 -23.392 1.00 81.38 380 GLU A CA 1
ATOM 2988 C C . GLU A 1 380 ? 14.677 -16.258 -22.210 1.00 81.38 380 GLU A C 1
ATOM 2990 O O . GLU A 1 380 ? 14.553 -15.758 -21.094 1.00 81.38 380 GLU A O 1
ATOM 2995 N N . GLY A 1 381 ? 14.327 -17.528 -22.438 1.00 79.88 381 GLY A N 1
ATOM 2996 C CA . GLY A 1 381 ? 13.832 -18.425 -21.392 1.00 79.88 381 GLY A CA 1
ATOM 2997 C C . GLY A 1 381 ? 14.916 -19.022 -20.490 1.00 79.88 381 GLY A C 1
ATOM 2998 O O . GLY A 1 381 ? 14.572 -19.683 -19.507 1.00 79.88 381 GLY A O 1
ATOM 2999 N N . ASN A 1 382 ? 16.198 -18.834 -20.815 1.00 85.75 382 ASN A N 1
ATOM 3000 C CA . ASN A 1 382 ? 17.294 -19.455 -20.081 1.00 85.75 382 ASN A CA 1
ATOM 3001 C C . ASN A 1 382 ? 17.505 -18.793 -18.714 1.00 85.75 382 ASN A C 1
ATOM 3003 O O . ASN A 1 382 ? 17.207 -17.617 -18.502 1.00 85.75 382 ASN A O 1
ATOM 3007 N N . TRP A 1 383 ? 18.027 -19.563 -17.762 1.00 85.50 383 TRP A N 1
ATOM 3008 C CA . TRP A 1 383 ? 18.425 -19.028 -16.464 1.00 85.50 383 TRP A CA 1
ATOM 3009 C C . TRP A 1 383 ? 19.819 -18.424 -16.559 1.00 85.50 383 TRP A C 1
ATOM 3011 O O . TRP A 1 383 ? 20.766 -19.104 -16.949 1.00 85.50 383 TRP A O 1
ATOM 3021 N N . GLY A 1 384 ? 19.927 -17.155 -16.178 1.00 81.88 384 GLY A N 1
ATOM 3022 C CA . GLY A 1 384 ? 21.194 -16.440 -16.085 1.00 81.88 384 GLY A CA 1
ATOM 3023 C C . GLY A 1 384 ? 21.592 -16.137 -14.639 1.00 81.88 384 GLY A C 1
ATOM 3024 O O . GLY A 1 384 ? 20.811 -16.319 -13.696 1.00 81.88 384 GLY A O 1
ATOM 3025 N N . PHE A 1 385 ? 22.833 -15.686 -14.456 1.00 82.38 385 PHE A N 1
ATOM 3026 C CA . PHE A 1 385 ? 23.385 -15.348 -13.142 1.00 82.38 385 PHE A CA 1
ATOM 3027 C C . PHE A 1 385 ? 22.605 -14.213 -12.459 1.00 82.38 385 PHE A C 1
ATOM 3029 O O . PHE A 1 385 ? 22.340 -14.283 -11.256 1.00 82.38 385 PHE A O 1
ATOM 3036 N N . GLY A 1 386 ? 22.173 -13.204 -13.221 1.00 78.50 386 GLY A N 1
ATOM 3037 C CA . GLY A 1 386 ? 21.411 -12.059 -12.721 1.00 78.50 386 GLY A CA 1
ATOM 3038 C C . GLY A 1 386 ? 20.071 -12.464 -12.106 1.00 78.50 386 GLY A C 1
ATOM 3039 O O . GLY A 1 386 ? 19.682 -11.930 -11.068 1.00 78.50 386 GLY A O 1
ATOM 3040 N N . GLN A 1 387 ? 19.407 -13.482 -12.664 1.00 87.25 387 GLN A N 1
ATOM 3041 C CA . GLN A 1 387 ? 18.162 -14.023 -12.104 1.00 87.25 387 GLN A CA 1
ATOM 3042 C C . GLN A 1 387 ? 18.372 -14.705 -10.751 1.00 87.25 387 GLN A C 1
ATOM 3044 O O . GLN A 1 387 ? 17.577 -14.506 -9.830 1.00 87.25 387 GLN A O 1
ATOM 3049 N N . VAL A 1 388 ? 19.437 -15.500 -10.617 1.00 87.50 388 VAL A N 1
ATOM 3050 C CA . VAL A 1 388 ? 19.766 -16.176 -9.353 1.00 87.50 388 VAL A CA 1
ATOM 3051 C C . VAL A 1 388 ? 20.130 -15.145 -8.290 1.00 87.50 388 VAL A C 1
ATOM 3053 O O . VAL A 1 388 ? 19.616 -15.206 -7.174 1.00 87.50 388 VAL A O 1
ATOM 3056 N N . LEU A 1 389 ? 20.957 -14.159 -8.644 1.00 84.12 389 LEU A N 1
ATOM 3057 C CA . LEU A 1 389 ? 21.348 -13.088 -7.733 1.00 84.12 389 LEU A CA 1
ATOM 3058 C C . LEU A 1 389 ? 20.137 -12.270 -7.258 1.00 84.12 389 LEU A C 1
ATOM 3060 O O . LEU A 1 389 ? 20.013 -12.011 -6.063 1.00 84.12 389 LEU A O 1
ATOM 3064 N N . ALA A 1 390 ? 19.210 -11.921 -8.155 1.00 83.44 390 ALA A N 1
ATOM 3065 C CA . ALA A 1 390 ? 17.996 -11.188 -7.795 1.00 83.44 390 ALA A CA 1
ATOM 3066 C C . ALA A 1 390 ? 17.128 -11.957 -6.779 1.00 83.44 390 ALA A C 1
ATOM 3068 O O . ALA A 1 390 ? 16.643 -11.376 -5.806 1.00 83.44 390 ALA A O 1
ATOM 3069 N N . LEU A 1 391 ? 16.980 -13.275 -6.955 1.00 86.94 391 LEU A N 1
ATOM 3070 C CA . LEU A 1 391 ? 16.249 -14.127 -6.012 1.00 86.94 391 LEU A CA 1
ATOM 3071 C C . LEU A 1 391 ? 16.991 -14.322 -4.682 1.00 86.94 391 LEU A C 1
ATOM 3073 O O . LEU A 1 391 ? 16.348 -14.401 -3.638 1.00 86.94 391 LEU A O 1
ATOM 3077 N N . LEU A 1 392 ? 18.325 -14.364 -4.683 1.00 85.50 392 LEU A N 1
ATOM 3078 C CA . LEU A 1 392 ? 19.107 -14.398 -3.443 1.00 85.50 392 LEU A CA 1
ATOM 3079 C C . LEU A 1 392 ? 18.942 -13.100 -2.644 1.00 85.50 392 LEU A C 1
ATOM 3081 O O . LEU A 1 392 ? 18.774 -13.142 -1.427 1.00 85.50 392 LEU A O 1
ATOM 3085 N N . LEU A 1 393 ? 18.917 -11.950 -3.319 1.00 82.38 393 LEU A N 1
ATOM 3086 C CA . LEU A 1 393 ? 18.697 -10.653 -2.674 1.00 82.38 393 LEU A CA 1
ATOM 3087 C C . LEU A 1 393 ? 17.274 -10.508 -2.106 1.00 82.38 393 LEU A C 1
ATOM 3089 O O . LEU A 1 393 ? 17.084 -9.798 -1.120 1.00 82.38 393 LEU A O 1
ATOM 3093 N N . LEU A 1 394 ? 16.286 -11.236 -2.646 1.00 83.31 394 LEU A N 1
ATOM 3094 C CA . LEU A 1 394 ? 14.929 -11.324 -2.085 1.00 83.31 394 LEU A CA 1
ATOM 3095 C C . LEU A 1 394 ? 14.888 -12.006 -0.700 1.00 83.31 394 LEU A C 1
ATOM 3097 O O . LEU A 1 394 ? 13.945 -11.770 0.057 1.00 83.31 394 LEU A O 1
ATOM 3101 N N . ILE A 1 395 ? 15.895 -12.806 -0.325 1.00 83.50 395 ILE A N 1
ATOM 3102 C CA . ILE A 1 395 ? 15.909 -13.529 0.960 1.00 83.50 395 ILE A CA 1
ATOM 3103 C C . ILE A 1 395 ? 15.854 -12.567 2.153 1.00 83.50 395 ILE A C 1
ATOM 3105 O O . ILE A 1 395 ? 15.178 -12.866 3.135 1.00 83.50 395 ILE A O 1
ATOM 3109 N N . ILE A 1 396 ? 16.532 -11.416 2.077 1.00 80.62 396 ILE A N 1
ATOM 3110 C CA . ILE A 1 396 ? 16.582 -10.450 3.186 1.00 80.62 396 ILE A CA 1
ATOM 3111 C C . ILE A 1 396 ? 15.188 -9.845 3.448 1.00 80.62 396 ILE A C 1
ATOM 3113 O O . ILE A 1 396 ? 14.677 -10.051 4.551 1.00 80.62 396 ILE A O 1
ATOM 3117 N N . PRO A 1 397 ? 14.511 -9.214 2.462 1.00 76.62 397 PRO A N 1
ATOM 3118 C CA . PRO A 1 397 ? 13.136 -8.744 2.638 1.00 76.62 397 PRO A CA 1
ATOM 3119 C C . PRO A 1 397 ? 12.167 -9.843 3.084 1.00 76.62 397 PRO A C 1
ATOM 3121 O O . PRO A 1 397 ? 11.275 -9.597 3.893 1.00 76.62 397 PRO A O 1
ATOM 3124 N N . LEU A 1 398 ? 12.341 -11.068 2.577 1.00 80.06 398 LEU A N 1
ATOM 3125 C CA . LEU A 1 398 ? 11.481 -12.193 2.934 1.00 80.06 398 LEU A CA 1
ATOM 3126 C C . LEU A 1 398 ? 11.661 -12.609 4.400 1.00 80.06 398 LEU A C 1
ATOM 3128 O O . LEU A 1 398 ? 10.676 -12.852 5.094 1.00 80.06 398 LEU A O 1
ATOM 3132 N N . ARG A 1 399 ? 12.906 -12.673 4.885 1.00 82.25 399 ARG A N 1
ATOM 3133 C CA . ARG A 1 399 ? 13.218 -12.950 6.293 1.00 82.25 399 ARG A CA 1
ATOM 3134 C C . ARG A 1 399 ? 12.588 -11.898 7.199 1.00 82.25 399 ARG A C 1
ATOM 3136 O O . ARG A 1 399 ? 11.959 -12.254 8.192 1.00 82.25 399 ARG A O 1
ATOM 3143 N N . ASP A 1 400 ? 12.752 -10.626 6.853 1.00 74.19 400 ASP A N 1
ATOM 3144 C CA . ASP A 1 400 ? 12.262 -9.521 7.674 1.00 74.19 400 ASP A CA 1
ATOM 3145 C C . ASP A 1 400 ? 10.725 -9.521 7.718 1.00 74.19 400 ASP A C 1
ATOM 3147 O O . ASP A 1 400 ? 10.142 -9.424 8.797 1.00 74.19 400 ASP A O 1
ATOM 3151 N N . PHE A 1 401 ? 10.065 -9.795 6.588 1.00 75.25 401 PHE A N 1
ATOM 3152 C CA . PHE A 1 401 ? 8.618 -10.014 6.536 1.00 75.25 401 PHE A CA 1
ATOM 3153 C C . PHE A 1 401 ? 8.151 -11.171 7.431 1.00 75.25 401 PHE A C 1
ATOM 3155 O O . PHE A 1 401 ? 7.188 -11.027 8.186 1.00 75.25 401 PHE A O 1
ATOM 3162 N N . VAL A 1 402 ? 8.828 -12.324 7.369 1.00 77.19 402 VAL A N 1
ATOM 3163 C CA . VAL A 1 402 ? 8.492 -13.489 8.203 1.00 77.19 402 VAL A CA 1
ATOM 3164 C C . VAL A 1 402 ? 8.645 -13.154 9.685 1.00 77.19 402 VAL A C 1
ATOM 3166 O O . VAL A 1 402 ? 7.775 -13.518 10.477 1.00 77.19 402 VAL A O 1
ATOM 3169 N N . ASN A 1 403 ? 9.701 -12.431 10.060 1.00 73.69 403 ASN A N 1
ATOM 3170 C CA . ASN A 1 403 ? 9.918 -12.000 11.438 1.00 73.69 403 ASN A CA 1
ATOM 3171 C C . ASN A 1 403 ? 8.789 -11.080 11.924 1.00 73.69 403 ASN A C 1
ATOM 3173 O O . ASN A 1 403 ? 8.215 -11.347 12.979 1.00 73.69 403 ASN A O 1
ATOM 3177 N N . SER A 1 404 ? 8.402 -10.073 11.133 1.00 68.19 404 SER A N 1
ATOM 3178 C CA . SER A 1 404 ? 7.274 -9.191 11.465 1.00 68.19 404 SER A CA 1
ATOM 3179 C C . SER A 1 404 ? 5.956 -9.958 11.587 1.00 68.19 404 SER A C 1
ATOM 3181 O O . SER A 1 404 ? 5.186 -9.732 12.517 1.00 68.19 404 SER A O 1
ATOM 3183 N N . PHE A 1 405 ? 5.697 -10.921 10.699 1.00 68.69 405 PHE A N 1
ATOM 3184 C CA . PHE A 1 405 ? 4.491 -11.747 10.777 1.00 68.69 405 PHE A CA 1
ATOM 3185 C C . PHE A 1 405 ? 4.465 -12.625 12.038 1.00 68.69 405 PHE A C 1
ATOM 3187 O O . PHE A 1 405 ? 3.421 -12.788 12.674 1.00 68.69 405 PHE A O 1
ATOM 3194 N N . VAL A 1 406 ? 5.613 -13.192 12.422 1.00 75.38 406 VAL A N 1
ATOM 3195 C CA . VAL A 1 406 ? 5.748 -13.974 13.657 1.00 75.38 406 VAL A CA 1
ATOM 3196 C C . VAL A 1 406 ? 5.529 -13.098 14.890 1.00 75.38 406 VAL A C 1
ATOM 3198 O O . VAL A 1 406 ? 4.842 -13.544 15.808 1.00 75.38 406 VAL A O 1
ATOM 3201 N N . GLU A 1 407 ? 6.057 -11.874 14.903 1.00 73.19 407 GLU A N 1
ATOM 3202 C CA . GLU A 1 407 ? 5.856 -10.904 15.984 1.00 73.19 407 GLU A CA 1
ATOM 3203 C C . GLU A 1 407 ? 4.373 -10.551 16.144 1.00 73.19 407 GLU A C 1
ATOM 3205 O O . GLU A 1 407 ? 3.818 -10.768 17.218 1.00 73.19 407 GLU A O 1
ATOM 3210 N N . ILE A 1 408 ? 3.692 -10.161 15.060 1.00 67.56 408 ILE A N 1
ATOM 3211 C CA . ILE A 1 408 ? 2.248 -9.865 15.065 1.00 67.56 408 ILE A CA 1
ATOM 3212 C C . ILE A 1 408 ? 1.449 -11.061 15.590 1.00 67.56 408 ILE A C 1
ATOM 3214 O O . ILE A 1 408 ? 0.573 -10.916 16.443 1.00 67.56 408 ILE A O 1
ATOM 3218 N N . ARG A 1 409 ? 1.768 -12.273 15.120 1.00 72.38 409 ARG A N 1
ATOM 3219 C CA . ARG A 1 409 ? 1.106 -13.499 15.578 1.00 72.38 409 ARG A CA 1
ATOM 3220 C C . ARG A 1 409 ? 1.297 -13.724 17.078 1.00 72.38 409 ARG A C 1
ATOM 3222 O O . ARG A 1 409 ? 0.372 -14.195 17.739 1.00 72.38 409 ARG A O 1
ATOM 3229 N N . ASN A 1 410 ? 2.485 -13.440 17.604 1.00 76.81 410 ASN A N 1
ATOM 3230 C CA . ASN A 1 410 ? 2.774 -13.594 19.024 1.00 76.81 410 ASN A CA 1
ATOM 3231 C C . ASN A 1 410 ? 2.032 -12.534 19.850 1.00 76.81 410 ASN A C 1
ATOM 3233 O O . ASN A 1 410 ? 1.386 -12.912 20.821 1.00 76.81 410 ASN A O 1
ATOM 3237 N N . THR A 1 411 ? 2.007 -11.271 19.413 1.00 73.81 411 THR A N 1
ATOM 3238 C CA . THR A 1 411 ? 1.250 -10.187 20.063 1.00 73.81 411 THR A CA 1
ATOM 3239 C C . THR A 1 411 ? -0.240 -10.501 20.124 1.00 73.81 411 THR A C 1
ATOM 3241 O O . THR A 1 411 ? -0.835 -10.454 21.194 1.00 73.81 411 THR A O 1
ATOM 3244 N N . VAL A 1 412 ? -0.843 -10.933 19.012 1.00 70.19 412 VAL A N 1
ATOM 3245 C CA . VAL A 1 412 ? -2.262 -11.331 18.980 1.00 70.19 412 VAL A CA 1
ATOM 3246 C C . VAL A 1 412 ? -2.525 -12.513 19.915 1.00 70.19 412 VAL A C 1
ATOM 3248 O O . VAL A 1 412 ? -3.560 -12.575 20.579 1.00 70.19 412 VAL A O 1
ATOM 3251 N N . LYS A 1 413 ? -1.590 -13.468 19.997 1.00 77.12 413 LYS A N 1
ATOM 3252 C CA . LYS A 1 413 ? -1.702 -14.605 20.918 1.00 77.12 413 LYS A CA 1
ATOM 3253 C C . LYS A 1 413 ? -1.594 -14.166 22.381 1.00 77.12 413 LYS A C 1
ATOM 3255 O O . LYS A 1 413 ? -2.299 -14.722 23.218 1.00 77.12 413 LYS A O 1
ATOM 3260 N N . GLU A 1 414 ? -0.735 -13.202 22.693 1.00 81.75 414 GLU A N 1
ATOM 3261 C CA . GLU A 1 414 ? -0.601 -12.625 24.033 1.00 81.75 414 GLU A CA 1
ATOM 3262 C C . GLU A 1 414 ? -1.818 -11.789 24.425 1.00 81.75 414 GLU A C 1
ATOM 3264 O O . GLU A 1 414 ? -2.329 -11.968 25.524 1.00 81.75 414 GLU A O 1
ATOM 3269 N N . GLU A 1 415 ? -2.338 -10.942 23.536 1.00 77.56 415 GLU A N 1
ATOM 3270 C CA . GLU A 1 415 ? -3.575 -10.191 23.777 1.00 77.56 415 GLU A CA 1
ATOM 3271 C C . GLU A 1 415 ? -4.761 -11.121 24.000 1.00 77.56 415 GLU A C 1
ATOM 3273 O O . GLU A 1 415 ? -5.553 -10.905 24.914 1.00 77.56 415 GLU A O 1
ATOM 3278 N N . LYS A 1 416 ? -4.861 -12.196 23.210 1.00 76.69 416 LYS A N 1
ATOM 3279 C CA . LYS A 1 416 ? -5.904 -13.199 23.412 1.00 76.69 416 LYS A CA 1
ATOM 3280 C C . LYS A 1 416 ? -5.769 -13.879 24.774 1.00 76.69 416 LYS A C 1
ATOM 3282 O O . LYS A 1 416 ? -6.769 -14.020 25.461 1.00 76.69 416 LYS A O 1
ATOM 3287 N N . ARG A 1 417 ? -4.547 -14.241 25.181 1.00 84.56 417 ARG A N 1
ATOM 3288 C CA . ARG A 1 417 ? -4.273 -14.811 26.510 1.00 84.56 417 ARG A CA 1
ATOM 3289 C C . ARG A 1 417 ? -4.608 -13.845 27.640 1.00 84.56 417 ARG A C 1
ATOM 3291 O O . ARG A 1 417 ? -5.166 -14.285 28.631 1.00 84.56 417 ARG A O 1
ATOM 3298 N N . LYS A 1 418 ? -4.301 -12.554 27.487 1.00 86.88 418 LYS A N 1
ATOM 3299 C CA . LYS A 1 418 ? -4.666 -11.520 28.466 1.00 86.88 418 LYS A CA 1
ATOM 3300 C C . LYS A 1 418 ? -6.176 -11.381 28.591 1.00 86.88 418 LYS A C 1
ATOM 3302 O O . LYS A 1 418 ? -6.669 -11.386 29.703 1.00 86.88 418 LYS A O 1
ATOM 3307 N N . ARG A 1 419 ? -6.908 -11.338 27.473 1.00 76.94 419 ARG A N 1
ATOM 3308 C CA . ARG A 1 419 ? -8.380 -11.294 27.492 1.00 76.94 419 ARG A CA 1
ATOM 3309 C C . ARG A 1 419 ? -8.996 -12.565 28.071 1.00 76.94 419 ARG A C 1
ATOM 3311 O O . ARG A 1 419 ? -9.978 -12.475 28.789 1.00 76.94 419 ARG A O 1
ATOM 3318 N N . GLU A 1 420 ? -8.437 -13.735 27.756 1.00 82.81 420 GLU A N 1
ATOM 3319 C CA . GLU A 1 420 ? -8.853 -15.010 28.358 1.00 82.81 420 GLU A CA 1
ATOM 3320 C C . GLU A 1 420 ? -8.606 -14.982 29.879 1.00 82.81 420 GLU A C 1
ATOM 3322 O O . GLU A 1 420 ? -9.530 -15.254 30.632 1.00 82.81 420 GLU A O 1
ATOM 3327 N N . GLN A 1 421 ? -7.432 -14.533 30.335 1.00 88.19 421 GLN A N 1
ATOM 3328 C CA . GLN A 1 421 ? -7.117 -14.394 31.761 1.00 88.19 421 GLN A CA 1
ATOM 3329 C C . GLN A 1 421 ? -8.007 -13.361 32.473 1.00 88.19 421 GLN A C 1
ATOM 3331 O O . GLN A 1 421 ? -8.515 -13.644 33.549 1.00 88.19 421 GLN A O 1
ATOM 3336 N N . GLU A 1 422 ? -8.219 -12.179 31.889 1.00 83.38 422 GLU A N 1
ATOM 3337 C CA . GLU A 1 422 ? -9.106 -11.145 32.444 1.00 83.38 422 GLU A CA 1
ATOM 3338 C C . GLU A 1 422 ? -10.540 -11.658 32.586 1.00 83.38 422 GLU A C 1
ATOM 3340 O O . GLU A 1 422 ? -11.204 -11.359 33.578 1.00 83.38 422 GLU A O 1
ATOM 3345 N N . ARG A 1 423 ? -10.998 -12.459 31.619 1.00 78.50 423 ARG A N 1
ATOM 3346 C CA . ARG A 1 423 ? -12.311 -13.096 31.652 1.00 78.50 423 ARG A CA 1
ATOM 3347 C C . ARG A 1 423 ? -12.392 -14.175 32.731 1.00 78.50 423 ARG A C 1
ATOM 3349 O O . ARG A 1 423 ? -13.380 -14.223 33.452 1.00 78.50 423 ARG A O 1
ATOM 3356 N N . ASP A 1 424 ? -11.367 -15.012 32.859 1.00 85.00 424 ASP A N 1
ATOM 3357 C CA . ASP A 1 424 ? -11.319 -16.070 33.872 1.00 85.00 424 ASP A CA 1
ATOM 3358 C C . ASP A 1 424 ? -11.241 -15.467 35.295 1.00 85.00 424 ASP A C 1
ATOM 3360 O O . ASP A 1 424 ? -11.952 -15.908 36.195 1.00 85.00 424 ASP A O 1
ATOM 3364 N N . GLU A 1 425 ? -10.467 -14.391 35.494 1.00 88.00 425 GLU A N 1
ATOM 3365 C CA . GLU A 1 425 ? -10.427 -13.628 36.753 1.00 88.00 425 GLU A CA 1
ATOM 3366 C C . GLU A 1 425 ? -11.768 -12.941 37.061 1.00 88.00 425 GLU A C 1
ATOM 3368 O O . GLU A 1 425 ? -12.185 -12.868 38.222 1.00 88.00 425 GLU A O 1
ATOM 3373 N N . ALA A 1 426 ? -12.445 -12.411 36.036 1.00 82.31 426 ALA A N 1
ATOM 3374 C CA . ALA A 1 426 ? -13.777 -11.839 36.190 1.00 82.31 426 ALA A CA 1
ATOM 3375 C C . ALA A 1 426 ? -14.797 -12.914 36.588 1.00 82.31 426 ALA A C 1
ATOM 3377 O O . ALA A 1 426 ? -15.597 -12.671 37.490 1.00 82.31 426 ALA A O 1
ATOM 3378 N N . GLN A 1 427 ? -14.717 -14.102 35.983 1.00 80.00 427 GLN A N 1
ATOM 3379 C CA . GLN A 1 427 ? -15.561 -15.249 36.307 1.00 80.00 427 GLN A CA 1
ATOM 3380 C C . GLN A 1 427 ? -15.373 -15.703 37.759 1.00 80.00 427 GLN A C 1
ATOM 3382 O O . GLN A 1 427 ? -16.350 -15.827 38.493 1.00 80.00 427 GLN A O 1
ATOM 3387 N N . GLU A 1 428 ? -14.127 -15.891 38.203 1.00 83.75 428 GLU A N 1
ATOM 3388 C CA . GLU A 1 428 ? -13.820 -16.335 39.569 1.00 83.75 428 GLU A CA 1
ATOM 3389 C C . GLU A 1 428 ? -14.350 -15.346 40.618 1.00 83.75 428 GLU A C 1
ATOM 3391 O O . GLU A 1 428 ? -14.955 -15.738 41.619 1.00 83.75 428 GLU A O 1
ATOM 3396 N N . LYS A 1 429 ? -14.166 -14.040 40.384 1.00 83.00 429 LYS A N 1
ATOM 3397 C CA . LYS A 1 429 ? -14.678 -13.005 41.291 1.00 83.00 429 LYS A CA 1
ATOM 3398 C C . LYS A 1 429 ? -16.195 -12.944 41.293 1.00 83.00 429 LYS A C 1
ATOM 3400 O O . LYS A 1 429 ? -16.784 -12.823 42.366 1.00 83.00 429 LYS A O 1
ATOM 3405 N N . PHE A 1 430 ? -16.815 -13.043 40.122 1.00 77.50 430 PHE A N 1
ATOM 3406 C CA . PHE A 1 430 ? -18.264 -13.085 39.983 1.00 77.50 430 PHE A CA 1
ATOM 3407 C C . PHE A 1 430 ? -18.863 -14.267 40.767 1.00 77.50 430 PHE A C 1
ATOM 3409 O O . PHE A 1 430 ? -19.746 -14.067 41.602 1.00 77.50 430 PHE A O 1
ATOM 3416 N N . GLU A 1 431 ? -18.319 -15.475 40.593 1.00 73.69 431 GLU A N 1
ATOM 3417 C CA . GLU A 1 431 ? -18.737 -16.675 41.330 1.00 73.69 431 GLU A CA 1
ATOM 3418 C C . GLU A 1 431 ? -18.484 -16.553 42.841 1.00 73.69 431 GLU A C 1
ATOM 3420 O O . GLU A 1 431 ? -19.343 -16.913 43.649 1.00 73.69 431 GLU A O 1
ATOM 3425 N N . GLY A 1 432 ? -17.340 -15.995 43.246 1.00 75.81 432 GLY A N 1
ATOM 3426 C CA . GLY A 1 432 ? -17.005 -15.789 44.655 1.00 75.81 432 GLY A CA 1
ATOM 3427 C C . GLY A 1 432 ? -17.925 -14.789 45.365 1.00 75.81 432 GLY A C 1
ATOM 3428 O O . GLY A 1 432 ? -18.275 -14.994 46.530 1.00 75.81 432 GLY A O 1
ATOM 3429 N N . TYR A 1 433 ? -18.341 -13.716 44.686 1.00 74.69 433 TYR A N 1
ATOM 3430 C CA . TYR A 1 433 ? -19.331 -12.777 45.222 1.00 74.69 433 TYR A CA 1
ATOM 3431 C C . TYR A 1 433 ? -20.720 -13.405 45.305 1.00 74.69 433 TYR A C 1
ATOM 3433 O O . TYR A 1 433 ? -21.409 -13.247 46.313 1.00 74.69 433 TYR A O 1
ATOM 3441 N N . LEU A 1 434 ? -21.096 -14.197 44.304 1.00 70.06 434 LEU A N 1
ATOM 3442 C CA . LEU A 1 434 ? -22.361 -14.920 44.294 1.00 70.06 434 LEU A CA 1
ATOM 3443 C C . LEU A 1 434 ? -22.473 -15.915 45.459 1.00 70.06 434 LEU A C 1
ATOM 3445 O O . LEU A 1 434 ? -23.489 -15.940 46.153 1.00 70.06 434 LEU A O 1
ATOM 3449 N N . GLN A 1 435 ? -21.428 -16.710 45.706 1.00 70.75 435 GLN A N 1
ATOM 3450 C CA . GLN A 1 435 ? -21.407 -17.681 46.806 1.00 70.75 435 GLN A CA 1
ATOM 3451 C C . GLN A 1 435 ? -21.587 -17.028 48.183 1.00 70.75 435 GLN A C 1
ATOM 3453 O O . GLN A 1 435 ? -22.123 -17.663 49.089 1.00 70.75 435 GLN A O 1
ATOM 3458 N N . LYS A 1 436 ? -21.160 -15.771 48.349 1.00 71.94 436 LYS A N 1
ATOM 3459 C CA . LYS A 1 436 ? -21.352 -15.005 49.591 1.00 71.94 436 LYS A CA 1
ATOM 3460 C C . LYS A 1 436 ? -22.739 -14.377 49.694 1.00 71.94 436 LYS A C 1
ATOM 3462 O O . LYS A 1 436 ? -23.283 -14.314 50.789 1.00 71.94 436 LYS A O 1
ATOM 3467 N N . ALA A 1 437 ? -23.312 -13.943 48.574 1.00 67.31 437 ALA A N 1
ATOM 3468 C CA . ALA A 1 437 ? -24.621 -13.296 48.544 1.00 67.31 437 ALA A CA 1
ATOM 3469 C C . ALA A 1 437 ? -25.786 -14.284 48.763 1.00 67.31 437 ALA A C 1
ATOM 3471 O O . ALA A 1 437 ? -26.764 -13.946 49.428 1.00 67.31 437 ALA A O 1
ATOM 3472 N N . LEU A 1 438 ? -25.687 -15.519 48.247 1.00 64.88 438 LEU A N 1
ATOM 3473 C CA . LEU A 1 438 ? -26.778 -16.508 48.306 1.00 64.88 438 LEU A CA 1
ATOM 3474 C C . LEU A 1 438 ? -27.212 -16.913 49.736 1.00 64.88 438 LEU A C 1
ATOM 3476 O O . LEU A 1 438 ? -28.419 -16.995 49.965 1.00 64.88 438 LEU A O 1
ATOM 3480 N N . PRO A 1 439 ? -26.309 -17.167 50.708 1.00 62.09 439 PRO A N 1
ATOM 3481 C CA . PRO A 1 439 ? -26.700 -17.503 52.081 1.00 62.09 439 PRO A CA 1
ATOM 3482 C C . PRO A 1 439 ? -27.240 -16.310 52.879 1.00 62.09 439 PRO A C 1
ATOM 3484 O O . PRO A 1 439 ? -28.002 -16.505 53.824 1.00 62.09 439 PRO A O 1
ATOM 3487 N N . GLU A 1 440 ? -26.816 -15.091 52.536 1.00 62.72 440 GLU A N 1
ATOM 3488 C CA . GLU A 1 440 ? -27.142 -13.868 53.280 1.00 62.72 440 GLU A CA 1
ATOM 3489 C C . GLU A 1 440 ? -28.430 -13.186 52.791 1.00 62.72 440 GLU A C 1
ATOM 3491 O O . GLU A 1 440 ? -28.912 -12.268 53.456 1.00 62.72 440 GLU A O 1
ATOM 3496 N N . ASP A 1 441 ? -28.978 -13.633 51.653 1.00 57.88 441 ASP A N 1
ATOM 3497 C CA . ASP A 1 441 ? -30.149 -13.056 50.968 1.00 57.88 441 ASP A CA 1
ATOM 3498 C C . ASP A 1 441 ? -30.028 -11.528 50.764 1.00 57.88 441 ASP A C 1
ATOM 3500 O O . ASP A 1 441 ? -31.018 -10.797 50.742 1.00 57.88 441 ASP A O 1
ATOM 3504 N N . ARG A 1 442 ? -28.784 -11.038 50.645 1.00 57.09 442 ARG A N 1
ATOM 3505 C CA . ARG A 1 442 ? -28.420 -9.630 50.448 1.00 57.09 442 ARG A CA 1
ATOM 3506 C C . ARG A 1 442 ? -27.355 -9.500 49.368 1.00 57.09 442 ARG A C 1
ATOM 3508 O O . ARG A 1 442 ? -26.312 -10.149 49.435 1.00 57.09 442 ARG A O 1
ATOM 3515 N N . ILE A 1 443 ? -27.626 -8.637 48.391 1.00 58.47 443 ILE A N 1
ATOM 3516 C CA . ILE A 1 443 ? -26.754 -8.370 47.239 1.00 58.47 443 ILE A CA 1
ATOM 3517 C C . ILE A 1 443 ? -26.107 -6.975 47.327 1.00 58.47 443 ILE A C 1
ATOM 3519 O O . ILE A 1 443 ? -25.089 -6.725 46.676 1.00 58.47 443 ILE A O 1
ATOM 3523 N N . GLU A 1 444 ? -26.620 -6.091 48.190 1.00 54.78 444 GLU A N 1
ATOM 3524 C CA . GLU A 1 444 ? -26.028 -4.779 48.471 1.00 54.78 444 GLU A CA 1
ATOM 3525 C C . GLU A 1 444 ? -24.527 -4.870 48.819 1.00 54.78 444 GLU A C 1
ATOM 3527 O O . GLU A 1 444 ? -24.122 -5.494 49.800 1.00 54.78 444 GLU A O 1
ATOM 3532 N N . GLY A 1 445 ? -23.691 -4.205 48.012 1.00 61.25 445 GLY A N 1
ATOM 3533 C CA . GLY A 1 445 ? -22.238 -4.108 48.214 1.00 61.25 445 GLY A CA 1
ATOM 3534 C C . GLY A 1 445 ? -21.377 -4.887 47.214 1.00 61.25 445 GLY A C 1
ATOM 3535 O O . GLY A 1 445 ? -20.153 -4.741 47.237 1.00 61.25 445 GLY A O 1
ATOM 3536 N N . TYR A 1 446 ? -21.985 -5.661 46.312 1.00 68.50 446 TYR A N 1
ATOM 3537 C CA . TYR A 1 446 ? -21.274 -6.408 45.273 1.00 68.50 446 TYR A CA 1
ATOM 3538 C C . TYR A 1 446 ? -21.519 -5.816 43.877 1.00 68.50 446 TYR A C 1
ATOM 3540 O O . TYR A 1 446 ? -22.652 -5.717 43.414 1.00 68.50 446 TYR A O 1
ATOM 3548 N N . ASP A 1 447 ? -20.443 -5.432 43.184 1.00 71.62 447 ASP A N 1
ATOM 3549 C CA . ASP A 1 447 ? -20.500 -4.857 41.833 1.00 71.62 447 ASP A CA 1
ATOM 3550 C C . ASP A 1 447 ? -20.480 -5.960 40.765 1.00 71.62 447 ASP A C 1
ATOM 3552 O O . ASP A 1 447 ? -19.468 -6.215 40.109 1.00 71.62 447 ASP A O 1
ATOM 3556 N N . PHE A 1 448 ? -21.596 -6.682 40.646 1.00 70.75 448 PHE A N 1
ATOM 3557 C CA . PHE A 1 448 ? -21.748 -7.748 39.655 1.00 70.75 448 PHE A CA 1
ATOM 3558 C C . PHE A 1 448 ? -21.668 -7.219 38.212 1.00 70.75 448 PHE A C 1
ATOM 3560 O O . PHE A 1 448 ? -21.124 -7.914 37.352 1.00 70.75 448 PHE A O 1
ATOM 3567 N N . MET A 1 449 ? -22.117 -5.981 37.965 1.00 63.03 449 MET A N 1
ATOM 3568 C CA . MET A 1 449 ? -22.082 -5.353 36.636 1.00 63.03 449 MET A CA 1
ATOM 3569 C C . MET A 1 449 ? -20.661 -5.160 36.127 1.00 63.03 449 MET A C 1
ATOM 3571 O O . MET A 1 449 ? -20.356 -5.532 34.999 1.00 63.03 449 MET A O 1
ATOM 3575 N N . HIS A 1 450 ? -19.753 -4.677 36.974 1.00 74.81 450 HIS A N 1
ATOM 3576 C CA . HIS A 1 450 ? -18.352 -4.510 36.588 1.00 74.81 450 HIS A CA 1
ATOM 3577 C C . HIS A 1 450 ? -17.675 -5.821 36.157 1.00 74.81 450 HIS A C 1
ATOM 3579 O O . HIS A 1 450 ? -16.779 -5.802 35.311 1.00 74.81 450 HIS A O 1
ATOM 3585 N N . TRP A 1 451 ? -18.076 -6.970 36.714 1.00 76.56 451 TRP A N 1
ATOM 3586 C CA . TRP A 1 451 ? -17.506 -8.271 36.334 1.00 76.56 451 TRP A CA 1
ATOM 3587 C C . TRP A 1 451 ? -18.146 -8.858 35.076 1.00 76.56 451 TRP A C 1
ATOM 3589 O O . TRP A 1 451 ? -17.424 -9.428 34.256 1.00 76.56 451 TRP A O 1
ATOM 3599 N N . ILE A 1 452 ? -19.451 -8.659 34.874 1.00 69.19 452 ILE A N 1
ATOM 3600 C CA . ILE A 1 452 ? -20.135 -9.025 33.624 1.00 69.19 452 ILE A CA 1
ATOM 3601 C C . ILE A 1 452 ? -19.598 -8.185 32.456 1.00 69.19 452 ILE A C 1
ATOM 3603 O O . ILE A 1 452 ? -19.235 -8.748 31.424 1.00 69.19 452 ILE A O 1
ATOM 3607 N N . ASP A 1 453 ? -19.409 -6.874 32.643 1.00 66.44 453 ASP A N 1
ATOM 3608 C CA . ASP A 1 453 ? -18.801 -5.980 31.643 1.00 66.44 453 ASP A CA 1
ATOM 3609 C C . ASP A 1 453 ? -17.363 -6.389 31.284 1.00 66.44 453 ASP A C 1
ATOM 3611 O O . ASP A 1 453 ? -16.893 -6.185 30.161 1.00 66.44 453 ASP A O 1
ATOM 3615 N N . LYS A 1 454 ? -16.650 -7.014 32.228 1.00 71.62 454 LYS A N 1
ATOM 3616 C CA . LYS A 1 454 ? -15.326 -7.614 31.998 1.00 71.62 454 LYS A CA 1
ATOM 3617 C C . LYS A 1 454 ? -15.366 -8.994 31.335 1.00 71.62 454 LYS A C 1
ATOM 3619 O O . LYS A 1 454 ? -14.308 -9.548 31.038 1.00 71.62 454 LYS A O 1
ATOM 3624 N N . GLY A 1 455 ? -16.553 -9.525 31.051 1.00 66.00 455 GLY A N 1
ATOM 3625 C CA . GLY A 1 455 ? -16.769 -10.764 30.310 1.00 66.00 455 GLY A CA 1
ATOM 3626 C C . GLY A 1 455 ? -17.078 -11.993 31.166 1.00 66.00 455 GLY A C 1
ATOM 3627 O O . GLY A 1 455 ? -17.008 -13.099 30.627 1.00 66.00 455 GLY A O 1
ATOM 3628 N N . ALA A 1 456 ? -17.395 -11.834 32.456 1.00 72.19 456 ALA A N 1
ATOM 3629 C CA . ALA A 1 456 ? -17.910 -12.938 33.265 1.00 72.19 456 ALA A CA 1
ATOM 3630 C C . ALA A 1 456 ? -19.245 -13.440 32.689 1.00 72.19 456 ALA A C 1
ATOM 3632 O O . ALA A 1 456 ? -20.130 -12.651 32.357 1.00 72.19 456 ALA A O 1
ATOM 3633 N N . ASP A 1 457 ? -19.382 -14.756 32.569 1.00 66.88 457 ASP A N 1
ATOM 3634 C CA . ASP A 1 457 ? -20.585 -15.426 32.099 1.00 66.88 457 ASP A CA 1
ATOM 3635 C C . ASP A 1 457 ? -21.452 -15.856 33.304 1.00 66.88 457 ASP A C 1
ATOM 3637 O O . ASP A 1 457 ? -21.069 -16.754 34.069 1.00 66.88 457 ASP A O 1
ATOM 3641 N N . PRO A 1 458 ? -22.648 -15.259 33.475 1.00 61.97 458 PRO A N 1
ATOM 3642 C CA . PRO A 1 458 ? -23.570 -15.587 34.557 1.00 61.97 458 PRO A CA 1
ATOM 3643 C C . PRO A 1 458 ? -24.273 -16.944 34.380 1.00 61.97 458 PRO A C 1
ATOM 3645 O O . PRO A 1 458 ? -25.201 -17.249 35.126 1.00 61.97 458 PRO A O 1
ATOM 3648 N N . ASN A 1 459 ? -23.889 -17.762 33.397 1.00 55.75 459 ASN A N 1
ATOM 3649 C CA . ASN A 1 459 ? -24.506 -19.056 33.111 1.00 55.75 459 ASN A CA 1
ATOM 3650 C C . ASN A 1 459 ? -23.543 -20.254 33.222 1.00 55.75 459 ASN A C 1
ATOM 3652 O O . ASN A 1 459 ? -23.918 -21.383 32.895 1.00 55.75 459 ASN A O 1
ATOM 3656 N N . VAL A 1 460 ? -22.314 -20.048 33.703 1.00 58.22 460 VAL A N 1
ATOM 3657 C CA . VAL A 1 460 ? -21.374 -21.153 33.948 1.00 58.22 460 VAL A CA 1
ATOM 3658 C C . VAL A 1 460 ? -21.953 -22.108 34.999 1.00 58.22 460 VAL A C 1
ATOM 3660 O O . VAL A 1 460 ? -22.525 -21.687 36.010 1.00 58.22 460 VAL A O 1
ATOM 3663 N N . LYS A 1 461 ? -21.839 -23.420 34.739 1.00 53.16 461 LYS A N 1
ATOM 3664 C CA . LYS A 1 461 ? -22.224 -24.461 35.700 1.00 53.16 461 LYS A CA 1
ATOM 3665 C C . LYS A 1 461 ? -21.376 -24.290 36.952 1.00 53.16 461 LYS A C 1
ATOM 3667 O O . LYS A 1 461 ? -20.158 -24.416 36.867 1.00 53.16 461 LYS A O 1
ATOM 3672 N N . LEU A 1 462 ? -22.014 -24.046 38.096 1.00 53.38 462 LEU A N 1
ATOM 3673 C CA . LEU A 1 462 ? -21.336 -23.961 39.388 1.00 53.38 462 LEU A CA 1
ATOM 3674 C C . LEU A 1 462 ? -20.624 -25.294 39.662 1.00 53.38 462 LEU A C 1
ATOM 3676 O O . LEU A 1 462 ? -21.239 -26.288 40.051 1.00 53.38 462 LEU A O 1
ATOM 3680 N N . THR A 1 463 ? -19.318 -25.346 39.413 1.00 41.78 463 THR A N 1
ATOM 3681 C CA . THR A 1 463 ? -18.495 -26.516 39.717 1.00 41.78 463 THR A CA 1
ATOM 3682 C C . THR A 1 463 ? -18.166 -26.529 41.203 1.00 41.78 463 THR A C 1
ATOM 3684 O O . THR A 1 463 ? -17.158 -25.975 41.627 1.00 41.78 463 THR A O 1
ATOM 3687 N N . GLY A 1 464 ? -19.009 -27.181 42.005 1.00 44.44 464 GLY A N 1
ATOM 3688 C CA . GLY A 1 464 ? -18.711 -27.459 43.412 1.00 44.44 464 GLY A CA 1
ATOM 3689 C C . GLY A 1 464 ? -19.949 -27.522 44.301 1.00 44.44 464 GLY A C 1
ATOM 3690 O O . GLY A 1 464 ? -20.870 -26.729 44.154 1.00 44.44 464 GLY A O 1
ATOM 3691 N N . GLN A 1 465 ? -19.960 -28.495 45.217 1.00 47.06 465 GLN A N 1
ATOM 3692 C CA . GLN A 1 465 ? -21.005 -28.739 46.219 1.00 47.06 465 GLN A CA 1
ATOM 3693 C C . GLN A 1 465 ? -21.402 -27.445 46.948 1.00 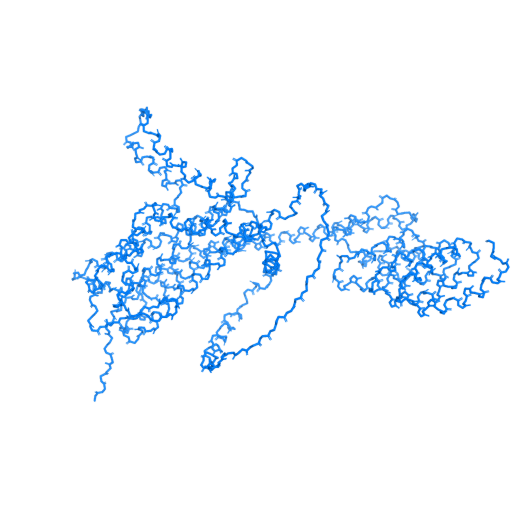47.06 465 GLN A C 1
ATOM 3695 O O . GLN A 1 465 ? -20.538 -26.874 47.601 1.00 47.06 465 GLN A O 1
ATOM 3700 N N . PHE A 1 466 ? -22.676 -27.033 46.884 1.00 42.91 466 PHE A N 1
ATOM 3701 C CA . PHE A 1 466 ? -23.523 -26.640 48.031 1.00 42.91 466 PHE A CA 1
ATOM 3702 C C . PHE A 1 466 ? -24.764 -25.831 47.592 1.00 42.91 466 PHE A C 1
ATOM 3704 O O . PHE A 1 466 ? -24.684 -24.631 47.365 1.00 42.91 466 PHE A O 1
ATOM 3711 N N . ILE A 1 467 ? -25.936 -26.477 47.617 1.00 37.44 467 ILE A N 1
ATOM 3712 C CA . ILE A 1 467 ? -27.140 -25.971 48.301 1.00 37.44 467 ILE A CA 1
ATOM 3713 C C . ILE A 1 467 ? -27.745 -27.198 49.007 1.00 37.44 467 ILE A C 1
ATOM 3715 O O . ILE A 1 467 ? -28.152 -28.140 48.322 1.00 37.44 467 ILE A O 1
ATOM 3719 N N . PRO A 1 468 ? -27.806 -27.267 50.350 1.00 32.97 468 PRO A N 1
ATOM 3720 C CA . PRO A 1 468 ? -28.550 -28.328 51.015 1.00 32.97 468 PRO A CA 1
ATOM 3721 C C . PRO A 1 468 ? -30.044 -28.078 50.768 1.00 32.97 468 PRO A C 1
ATOM 3723 O O . PRO A 1 468 ? -30.631 -27.195 51.387 1.00 32.97 468 PRO A O 1
ATOM 3726 N N . GLY A 1 469 ? -30.649 -28.828 49.841 1.00 40.50 469 GLY A N 1
ATOM 3727 C CA . GLY A 1 469 ? -32.108 -28.864 49.661 1.00 40.50 469 GLY A CA 1
ATOM 3728 C C . GLY A 1 469 ? -32.665 -28.662 48.248 1.00 40.50 469 GLY A C 1
ATOM 3729 O O . GLY A 1 469 ? -33.877 -28.768 48.099 1.00 40.50 469 GLY A O 1
ATOM 3730 N N . SER A 1 470 ? -31.851 -28.419 47.214 1.00 39.72 470 SER A N 1
ATOM 3731 C CA . SER A 1 470 ? -32.344 -28.364 45.824 1.00 39.72 470 SER A CA 1
ATOM 3732 C C . SER A 1 470 ? -31.351 -29.013 44.850 1.00 39.72 470 SER A C 1
ATOM 3734 O O . SER A 1 470 ? -30.305 -28.423 44.578 1.00 39.72 470 SER A O 1
ATOM 3736 N N . PRO A 1 471 ? -31.631 -30.229 44.339 1.00 40.81 471 PRO A N 1
ATOM 3737 C CA . PRO A 1 471 ? -30.748 -30.945 43.412 1.00 40.81 471 PRO A CA 1
ATOM 3738 C C . PRO A 1 471 ? -30.653 -30.343 41.998 1.00 40.81 471 PRO A C 1
ATOM 3740 O O . PRO A 1 471 ? -29.810 -30.789 41.226 1.00 40.81 471 PRO A O 1
ATOM 3743 N N . ASP A 1 472 ? -31.478 -29.348 41.652 1.00 42.69 472 ASP A N 1
ATOM 3744 C CA . ASP A 1 472 ? -31.754 -28.992 40.248 1.00 42.69 472 ASP A CA 1
ATOM 3745 C C . ASP A 1 472 ? -31.157 -27.648 39.781 1.00 42.69 472 ASP A C 1
ATOM 3747 O O . ASP A 1 472 ? -31.482 -27.162 38.696 1.00 42.69 472 ASP A O 1
ATOM 3751 N N . CYS A 1 473 ? -30.288 -27.009 40.569 1.00 43.62 473 CYS A N 1
ATOM 3752 C CA . CYS A 1 473 ? -29.618 -25.773 40.146 1.00 43.62 473 CYS A CA 1
ATOM 3753 C C . CYS A 1 473 ? -28.354 -26.060 39.323 1.00 43.62 473 CYS A C 1
ATOM 3755 O O . CYS A 1 473 ? -27.250 -26.077 39.864 1.00 43.62 473 CYS A O 1
ATOM 3757 N N . GLU A 1 474 ? -28.492 -26.280 38.012 1.00 47.09 474 GLU A N 1
ATOM 3758 C CA . GLU A 1 474 ? -27.332 -26.492 37.131 1.00 47.09 474 GLU A CA 1
ATOM 3759 C C . GLU A 1 474 ? -26.561 -25.204 36.785 1.00 47.09 474 GLU A C 1
ATOM 3761 O O . GLU A 1 474 ? -25.404 -25.294 36.379 1.00 47.09 474 GLU A O 1
ATOM 3766 N N . THR A 1 475 ? -27.157 -24.015 36.930 1.00 52.88 475 THR A N 1
ATOM 3767 C CA . THR A 1 475 ? -26.544 -22.729 36.529 1.00 52.88 475 THR A CA 1
ATOM 3768 C C . THR A 1 475 ? -26.741 -21.630 37.575 1.00 52.88 475 THR A C 1
ATOM 3770 O O . THR A 1 475 ? -27.695 -21.664 38.356 1.00 52.88 475 THR A O 1
ATOM 3773 N N . VAL A 1 476 ? -25.872 -20.614 37.577 1.00 53.69 476 VAL A N 1
ATOM 3774 C CA . VAL A 1 476 ? -25.983 -19.435 38.462 1.00 53.69 476 VAL A CA 1
ATOM 3775 C C . VAL A 1 476 ? -27.352 -18.755 38.342 1.00 53.69 476 VAL A C 1
ATOM 3777 O O . VAL A 1 476 ? -27.971 -18.436 39.355 1.00 53.69 476 VAL A O 1
ATOM 3780 N N . LEU A 1 477 ? -27.869 -18.618 37.118 1.00 52.03 477 LEU A N 1
ATOM 3781 C CA . LEU A 1 477 ? -29.202 -18.076 36.852 1.00 52.03 477 LEU A CA 1
ATOM 3782 C C . LEU A 1 477 ? -30.314 -18.913 37.512 1.00 52.03 477 LEU A C 1
ATOM 3784 O O . LEU A 1 477 ? -31.259 -18.366 38.073 1.00 52.03 477 LEU A O 1
ATOM 3788 N N . SER A 1 478 ? -30.188 -20.244 37.500 1.00 53.97 478 SER A N 1
ATOM 3789 C CA . SER A 1 478 ? -31.156 -21.131 38.158 1.00 53.97 478 SER A CA 1
ATOM 3790 C C . SER A 1 478 ? -31.102 -21.032 39.688 1.00 53.97 478 SER A C 1
ATOM 3792 O O . SER A 1 478 ? -32.153 -20.995 40.324 1.00 53.97 478 SER A O 1
ATOM 3794 N N . ALA A 1 479 ? -29.907 -20.890 40.275 1.00 54.00 479 ALA A N 1
ATOM 3795 C CA . ALA A 1 479 ? -29.722 -20.706 41.717 1.00 54.00 479 ALA A CA 1
ATOM 3796 C C . ALA A 1 479 ? -30.274 -19.360 42.201 1.00 54.00 479 ALA A C 1
ATOM 3798 O O . ALA A 1 479 ? -30.968 -19.302 43.213 1.00 54.00 479 ALA A O 1
ATOM 3799 N N . ALA A 1 480 ? -30.035 -18.306 41.424 1.00 54.31 480 ALA A N 1
ATOM 3800 C CA . ALA A 1 480 ? -30.573 -16.966 41.615 1.00 54.31 480 ALA A CA 1
ATOM 3801 C C . ALA A 1 480 ? -32.109 -16.898 41.541 1.00 54.31 480 ALA A C 1
ATOM 3803 O O . ALA A 1 480 ? -32.733 -16.175 42.308 1.00 54.31 480 ALA A O 1
ATOM 3804 N N . CYS A 1 481 ? -32.729 -17.645 40.622 1.00 52.34 481 CYS A N 1
ATOM 3805 C CA . CYS A 1 481 ? -34.188 -17.710 40.508 1.00 52.34 481 CYS A CA 1
ATOM 3806 C C . CYS A 1 481 ? -34.841 -18.638 41.550 1.00 52.34 481 CYS A C 1
ATOM 3808 O O . CYS A 1 481 ? -36.049 -18.544 41.779 1.00 52.34 481 CYS A O 1
ATOM 3810 N N . GLN A 1 482 ? -34.078 -19.561 42.149 1.00 53.44 482 GLN A N 1
ATOM 3811 C CA . GLN A 1 482 ? -34.555 -20.459 43.206 1.00 53.44 482 GLN A CA 1
ATOM 3812 C C . GLN A 1 482 ? -34.375 -19.886 44.614 1.00 53.44 482 GLN A C 1
ATOM 3814 O O . GLN A 1 482 ? -35.209 -20.164 45.482 1.00 53.44 482 GLN A O 1
ATOM 3819 N N . SER A 1 483 ? -33.336 -19.081 44.859 1.00 53.62 483 SER A N 1
ATOM 3820 C CA . SER A 1 483 ? -33.287 -18.252 46.058 1.00 53.62 483 SER A CA 1
ATOM 3821 C C . SER A 1 483 ? -34.447 -17.261 45.966 1.00 53.62 483 SER A C 1
ATOM 3823 O O . SER A 1 483 ? -34.699 -16.661 44.927 1.00 53.62 483 SER A O 1
ATOM 3825 N N . ASN A 1 484 ? -35.225 -17.097 47.033 1.00 54.66 484 ASN A N 1
ATOM 3826 C CA . ASN A 1 484 ? -36.326 -16.123 47.070 1.00 54.66 484 ASN A CA 1
ATOM 3827 C C . ASN A 1 484 ? -35.797 -14.666 47.110 1.00 54.66 484 ASN A C 1
ATOM 3829 O O . ASN A 1 484 ? -36.427 -13.801 47.716 1.00 54.66 484 ASN A O 1
ATOM 3833 N N . CYS A 1 485 ? -34.636 -14.415 46.500 1.00 56.12 485 CYS A N 1
ATOM 3834 C CA . CYS A 1 485 ? -33.869 -13.191 46.575 1.00 56.12 485 CYS A CA 1
ATOM 3835 C C . CYS A 1 485 ? -34.431 -12.180 45.574 1.00 56.12 485 CYS A C 1
ATOM 3837 O O . CYS A 1 485 ? -34.180 -12.229 44.368 1.00 56.12 485 CYS A O 1
ATOM 3839 N N . ILE A 1 486 ? -35.234 -11.265 46.106 1.00 56.06 486 ILE A N 1
ATOM 3840 C CA . ILE A 1 486 ? -35.957 -10.216 45.379 1.00 56.06 486 ILE A CA 1
ATOM 3841 C C . ILE A 1 486 ? -35.001 -9.346 44.550 1.00 56.06 486 ILE A C 1
ATOM 3843 O O . ILE A 1 486 ? -35.295 -9.031 43.397 1.00 56.06 486 ILE A O 1
ATOM 3847 N N . GLU A 1 487 ? -33.834 -9.012 45.107 1.00 55.34 487 GLU A N 1
ATOM 3848 C CA . GLU A 1 487 ? -32.822 -8.197 44.427 1.00 55.34 487 GLU A CA 1
ATOM 3849 C C . GLU A 1 487 ? -32.194 -8.911 43.228 1.00 55.34 487 GLU A C 1
ATOM 3851 O O . GLU A 1 487 ? -31.903 -8.279 42.216 1.00 55.34 487 GLU A O 1
ATOM 3856 N N . MET A 1 488 ? -32.065 -10.238 43.287 1.00 58.34 488 MET A N 1
ATOM 3857 C CA . MET A 1 488 ? -31.503 -11.035 42.199 1.00 58.34 488 MET A CA 1
ATOM 3858 C C . MET A 1 488 ? -32.449 -11.105 40.995 1.00 58.34 488 MET A C 1
ATOM 3860 O O . MET A 1 488 ? -32.015 -11.039 39.845 1.00 58.34 488 MET A O 1
ATOM 3864 N N . MET A 1 489 ? -33.759 -11.182 41.250 1.00 59.28 489 MET A N 1
ATOM 3865 C CA . MET A 1 489 ? -34.783 -11.110 40.202 1.00 59.28 489 MET A CA 1
ATOM 3866 C C . MET A 1 489 ? -34.803 -9.729 39.534 1.00 59.28 489 MET A C 1
ATOM 3868 O O . MET A 1 489 ? -34.944 -9.639 38.314 1.00 59.28 489 MET A O 1
ATOM 3872 N N . TYR A 1 490 ? -34.596 -8.661 40.311 1.00 58.22 490 TYR A N 1
ATOM 3873 C CA . TYR A 1 490 ? -34.473 -7.294 39.798 1.00 58.22 490 TYR A CA 1
ATOM 3874 C C . TYR A 1 490 ? -33.187 -7.088 38.981 1.00 58.22 490 TYR A C 1
ATOM 3876 O O . TYR A 1 490 ? -33.226 -6.481 37.911 1.00 58.22 490 TYR A O 1
ATOM 3884 N N . PHE A 1 491 ? -32.065 -7.644 39.446 1.00 58.59 491 PHE A N 1
ATOM 3885 C CA . PHE A 1 491 ? -30.774 -7.640 38.757 1.00 58.59 491 PHE A CA 1
ATOM 3886 C C . PHE A 1 491 ? -30.854 -8.344 37.392 1.00 58.59 491 PHE A C 1
ATOM 3888 O O . PHE A 1 491 ? -30.487 -7.767 36.369 1.00 58.59 491 PHE A O 1
ATOM 3895 N N . ILE A 1 492 ? -31.440 -9.548 37.350 1.00 59.41 492 ILE A N 1
ATOM 3896 C CA . ILE A 1 492 ? -31.677 -10.296 36.105 1.00 59.41 492 ILE A CA 1
ATOM 3897 C C . ILE A 1 492 ? -32.606 -9.512 35.164 1.00 59.41 492 ILE A C 1
ATOM 3899 O O . ILE A 1 492 ? -32.366 -9.467 33.958 1.00 59.41 492 ILE A O 1
ATOM 3903 N N . ALA A 1 493 ? -33.647 -8.859 35.690 1.00 57.00 493 ALA A N 1
ATOM 3904 C CA . ALA A 1 493 ? -34.545 -8.033 34.887 1.00 57.00 493 ALA A CA 1
ATOM 3905 C C . ALA A 1 493 ? -33.832 -6.829 34.247 1.00 57.00 493 ALA A C 1
ATOM 3907 O O . ALA A 1 493 ? -34.083 -6.538 33.079 1.00 57.00 493 ALA A O 1
ATOM 3908 N N . GLN A 1 494 ? -32.913 -6.165 34.959 1.00 57.84 494 GLN A N 1
ATOM 3909 C CA . GLN A 1 494 ? -32.130 -5.050 34.407 1.00 57.84 494 GLN A CA 1
ATOM 3910 C C . GLN A 1 494 ? -31.160 -5.491 33.297 1.00 57.84 494 GLN A C 1
ATOM 3912 O O . GLN A 1 494 ? -31.052 -4.807 32.279 1.00 57.84 494 GLN A O 1
ATOM 3917 N N . GLU A 1 495 ? -30.545 -6.666 33.424 1.00 56.62 495 GLU A N 1
ATOM 3918 C CA . GLU A 1 495 ? -29.685 -7.263 32.386 1.00 56.62 495 GLU A CA 1
ATOM 3919 C C . GLU A 1 495 ? -30.453 -7.663 31.109 1.00 56.62 495 GLU A C 1
ATOM 3921 O O . GLU A 1 495 ? -29.970 -7.532 29.976 1.00 56.62 495 GLU A O 1
ATOM 3926 N N . ILE A 1 496 ? -31.703 -8.119 31.250 1.00 54.97 496 ILE A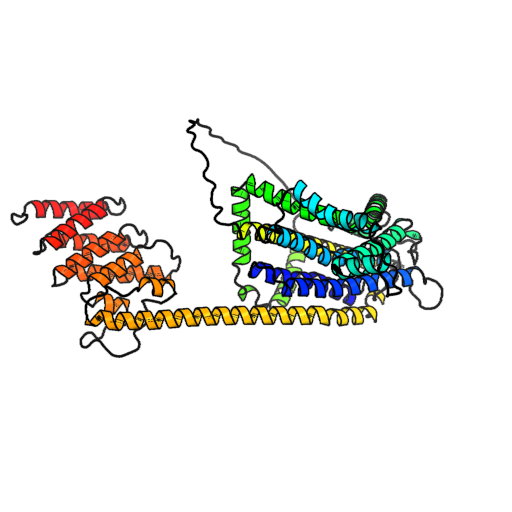 N 1
ATOM 3927 C CA . ILE A 1 496 ? -32.573 -8.418 30.099 1.00 54.97 496 ILE A CA 1
ATOM 3928 C C . ILE A 1 496 ? -32.931 -7.133 29.322 1.00 54.97 496 ILE A C 1
ATOM 3930 O O . ILE A 1 496 ? -33.169 -7.187 28.109 1.00 54.97 496 ILE A O 1
ATOM 3934 N N . VAL A 1 497 ? -32.959 -5.985 30.006 1.00 51.44 497 VAL A N 1
ATOM 3935 C CA . VAL A 1 497 ? -33.374 -4.684 29.459 1.00 51.44 497 VAL A CA 1
ATOM 3936 C C . VAL A 1 497 ? -32.261 -3.972 28.683 1.00 51.44 497 VAL A C 1
ATOM 3938 O O . VAL A 1 497 ? -32.587 -3.199 27.785 1.00 51.44 497 VAL A O 1
ATOM 3941 N N . GLN A 1 498 ? -30.972 -4.239 28.935 1.00 52.88 498 GLN A N 1
ATOM 3942 C CA . GLN A 1 498 ? -29.894 -3.592 28.171 1.00 52.88 498 GLN A CA 1
ATOM 3943 C C . GLN A 1 498 ? -29.964 -3.948 26.668 1.00 52.88 498 GLN A C 1
ATOM 3945 O O . GLN A 1 498 ? -29.898 -5.111 26.264 1.00 52.88 498 GLN A O 1
ATOM 3950 N N . GLU A 1 499 ? -30.123 -2.934 25.816 1.00 46.56 499 GLU A N 1
ATOM 3951 C CA . GLU A 1 499 ? -30.484 -3.082 24.396 1.00 46.56 499 GLU A CA 1
ATOM 3952 C C . GLU A 1 499 ? -29.337 -3.519 23.464 1.00 46.56 499 GLU A C 1
ATOM 3954 O O . GLU A 1 499 ? -29.575 -3.771 22.284 1.00 46.56 499 GLU A O 1
ATOM 3959 N N . GLU A 1 500 ? -28.104 -3.681 23.949 1.00 43.41 500 GLU A N 1
ATOM 3960 C CA . GLU A 1 500 ? -26.929 -3.613 23.066 1.00 43.41 500 GLU A CA 1
ATOM 3961 C C . GLU A 1 500 ? -26.045 -4.876 23.027 1.00 43.41 500 GLU A C 1
ATOM 3963 O O . GLU A 1 500 ? -24.822 -4.782 22.991 1.00 43.41 500 GLU A O 1
ATOM 3968 N N . ILE A 1 501 ? -26.628 -6.086 22.982 1.00 46.38 501 ILE A N 1
ATOM 3969 C CA . ILE A 1 501 ? -25.842 -7.319 22.751 1.00 46.38 501 ILE A CA 1
ATOM 3970 C C . ILE A 1 501 ? -26.479 -8.202 21.665 1.00 46.38 501 ILE A C 1
ATOM 3972 O O . ILE A 1 501 ? -27.578 -8.733 21.806 1.00 46.38 501 ILE A O 1
ATOM 3976 N N . VAL A 1 502 ? -25.755 -8.364 20.549 1.00 44.50 502 VAL A N 1
ATOM 3977 C CA . VAL A 1 502 ? -26.207 -9.000 19.289 1.00 44.50 502 VAL A CA 1
ATOM 3978 C C . VAL A 1 502 ? -26.016 -10.534 19.276 1.00 44.50 502 VAL A C 1
ATOM 3980 O O . VAL A 1 502 ? -26.349 -11.196 18.295 1.00 44.50 502 VAL A O 1
ATOM 3983 N N . GLN A 1 503 ? -25.500 -11.143 20.347 1.00 51.75 503 GLN A N 1
ATOM 3984 C CA . GLN A 1 503 ? -25.219 -12.586 20.382 1.00 51.75 503 GLN A CA 1
ATOM 3985 C C . GLN A 1 503 ? -26.491 -13.435 20.567 1.00 51.75 503 GLN A C 1
ATOM 3987 O O . GLN A 1 503 ? -27.330 -13.150 21.422 1.00 51.75 503 GLN A O 1
ATOM 3992 N N . GLU A 1 504 ? -26.633 -14.499 19.764 1.00 47.75 504 GLU A N 1
ATOM 3993 C CA . GLU A 1 504 ? -27.774 -15.431 19.827 1.00 47.75 504 GLU A CA 1
ATOM 3994 C C . GLU A 1 504 ? -27.923 -16.105 21.196 1.00 47.75 504 GLU A C 1
ATOM 3996 O O . GLU A 1 504 ? -29.052 -16.300 21.653 1.00 47.75 504 GLU A O 1
ATOM 4001 N N . ASP A 1 505 ? -26.808 -16.380 21.873 1.00 49.12 505 ASP A N 1
ATOM 4002 C CA . ASP A 1 505 ? -26.799 -17.032 23.183 1.00 49.12 505 ASP A CA 1
ATOM 4003 C C . ASP A 1 505 ? -27.555 -16.186 24.226 1.00 49.12 505 ASP A C 1
ATOM 4005 O O . ASP A 1 505 ? -28.420 -16.691 24.939 1.00 49.12 505 ASP A O 1
ATOM 4009 N N . VAL A 1 506 ? -27.374 -14.860 24.219 1.00 52.62 506 VAL A N 1
ATOM 4010 C CA . VAL A 1 506 ? -28.062 -13.926 25.133 1.00 52.62 506 VAL A CA 1
ATOM 4011 C C . VAL A 1 506 ? -29.582 -13.929 24.923 1.00 52.62 506 VAL A C 1
ATOM 4013 O O . VAL A 1 506 ? -30.352 -13.884 25.885 1.00 52.62 506 VAL A O 1
ATOM 4016 N N . LYS A 1 507 ? -30.058 -14.054 23.675 1.00 56.66 507 LYS A N 1
ATOM 4017 C CA . LYS A 1 507 ? -31.502 -14.148 23.372 1.00 56.66 507 LYS A CA 1
ATOM 4018 C C . LYS A 1 507 ? -32.130 -15.446 23.878 1.00 56.66 507 LYS A C 1
ATOM 4020 O O . LYS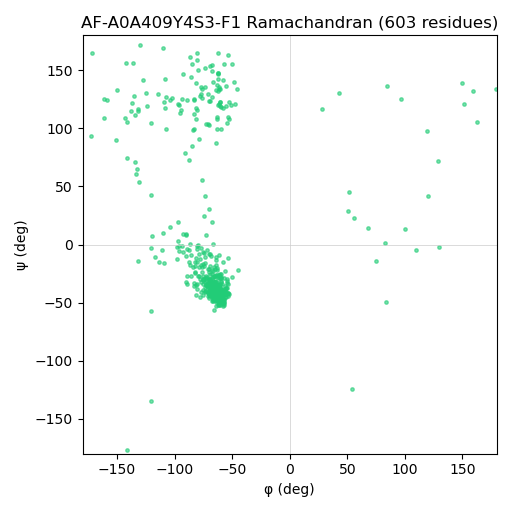 A 1 507 ? -33.339 -15.481 24.129 1.00 56.66 507 LYS A O 1
ATOM 4025 N N . PHE A 1 508 ? -31.360 -16.527 23.965 1.00 55.66 508 PHE A N 1
ATOM 4026 C CA . PHE A 1 508 ? -31.822 -17.782 24.551 1.00 55.66 508 PHE A CA 1
ATOM 4027 C C . PHE A 1 508 ? -31.985 -17.636 26.074 1.00 55.66 508 PHE A C 1
ATOM 4029 O O . PHE A 1 508 ? -33.061 -17.930 26.598 1.00 55.66 508 PHE A O 1
ATOM 4036 N N . TRP A 1 509 ? -31.003 -17.042 26.763 1.00 55.69 509 TRP A N 1
ATOM 4037 C CA . TRP A 1 509 ? -31.032 -16.847 28.222 1.00 55.69 509 TRP A CA 1
ATOM 4038 C C . TRP A 1 509 ? -32.131 -15.895 28.691 1.00 55.69 509 TRP A C 1
ATOM 4040 O O . TRP A 1 509 ? -32.858 -16.211 29.633 1.00 55.69 509 TRP A O 1
ATOM 4050 N N . ARG A 1 510 ? -32.345 -14.781 27.977 1.00 59.66 510 ARG A N 1
ATOM 4051 C CA . ARG A 1 510 ? -33.450 -13.846 28.262 1.00 59.66 510 ARG A CA 1
ATOM 4052 C C . ARG A 1 510 ? -34.810 -14.546 28.262 1.00 59.66 510 ARG A C 1
ATOM 4054 O O . ARG A 1 510 ? -35.659 -14.261 29.098 1.00 59.66 510 ARG A O 1
ATOM 4061 N N . ARG A 1 511 ? -35.013 -15.518 27.365 1.00 62.03 511 ARG A N 1
ATOM 4062 C CA . ARG A 1 511 ? -36.253 -16.309 27.308 1.00 62.03 511 ARG A CA 1
ATOM 4063 C C . ARG A 1 511 ? -36.378 -17.301 28.464 1.00 62.03 511 ARG A C 1
ATOM 4065 O O . ARG A 1 511 ? -37.503 -17.606 28.865 1.00 62.03 511 ARG A O 1
ATOM 4072 N N . GLN A 1 512 ? -35.272 -17.825 28.981 1.00 61.72 512 GLN A N 1
ATOM 4073 C CA . GLN A 1 512 ? -35.281 -18.770 30.097 1.00 61.72 512 GLN A CA 1
ATOM 4074 C C . GLN A 1 512 ? -35.507 -18.061 31.438 1.00 61.72 512 GLN A C 1
ATOM 4076 O O . GLN A 1 512 ? -36.380 -18.481 32.196 1.00 61.72 512 GLN A O 1
ATOM 4081 N N . ALA A 1 513 ? -34.821 -16.938 31.675 1.00 64.12 513 ALA A N 1
ATOM 4082 C CA . ALA A 1 513 ? -34.992 -16.105 32.866 1.00 64.12 513 ALA A CA 1
ATOM 4083 C C . ALA A 1 513 ? -36.458 -15.701 33.088 1.00 64.12 513 ALA A C 1
ATOM 4085 O O . ALA A 1 513 ? -36.988 -15.827 34.183 1.00 64.12 513 ALA A O 1
ATOM 4086 N N . ILE A 1 514 ? -37.150 -15.298 32.023 1.00 68.88 514 ILE A N 1
ATOM 4087 C CA . ILE A 1 514 ? -38.547 -14.847 32.101 1.00 68.88 514 ILE A CA 1
ATOM 4088 C C . ILE A 1 514 ? -39.507 -15.985 32.407 1.00 68.88 514 ILE A C 1
ATOM 4090 O O . ILE A 1 514 ? -40.465 -15.775 33.137 1.00 68.88 514 ILE A O 1
ATOM 4094 N N . SER A 1 515 ? -39.228 -17.191 31.902 1.00 69.81 515 SER A N 1
ATOM 4095 C CA . SER A 1 515 ? -39.977 -18.386 32.308 1.00 69.81 515 SER A CA 1
ATOM 4096 C C . SER A 1 515 ? -39.889 -18.570 33.817 1.00 69.81 515 SER A C 1
ATOM 4098 O O . SER A 1 515 ? -40.906 -18.669 34.489 1.00 69.81 515 SER A O 1
ATOM 4100 N N . HIS A 1 516 ? -38.665 -18.533 34.346 1.00 68.06 516 HIS A N 1
ATOM 4101 C CA . HIS A 1 516 ? -38.437 -18.732 35.767 1.00 68.06 516 HIS A CA 1
ATOM 4102 C C . HIS A 1 516 ? -39.009 -17.608 36.628 1.00 68.06 516 HIS A C 1
ATOM 4104 O O . HIS A 1 516 ? -39.434 -17.893 37.740 1.00 68.06 516 HIS A O 1
ATOM 4110 N N . ILE A 1 517 ? -39.048 -16.363 36.143 1.00 71.00 517 ILE A N 1
ATOM 4111 C CA . ILE A 1 517 ? -39.702 -15.250 36.846 1.00 71.00 517 ILE A CA 1
ATOM 4112 C C . ILE A 1 517 ? -41.234 -15.413 36.815 1.00 71.00 517 ILE A C 1
ATOM 4114 O O . ILE A 1 517 ? -41.867 -15.217 37.849 1.00 71.00 517 ILE A O 1
ATOM 4118 N N . SER A 1 518 ? -41.829 -15.827 35.686 1.00 73.75 518 SER A N 1
ATOM 4119 C CA . SER A 1 518 ? -43.279 -16.093 35.574 1.00 73.75 518 SER A CA 1
ATOM 4120 C C . SER A 1 518 ? -43.727 -17.174 36.558 1.00 73.75 518 SER A C 1
ATOM 4122 O O . SER A 1 518 ? -44.656 -16.956 37.330 1.00 73.75 518 SER A O 1
ATOM 4124 N N . ASP A 1 519 ? -42.974 -18.276 36.658 1.00 74.00 519 ASP A N 1
ATOM 4125 C CA . ASP A 1 519 ? -43.260 -19.371 37.599 1.00 74.00 519 ASP A CA 1
ATOM 4126 C C . ASP A 1 519 ? -43.336 -18.894 39.069 1.00 74.00 519 ASP A C 1
ATOM 4128 O O . ASP A 1 519 ? -43.946 -19.546 39.921 1.00 74.00 519 ASP A O 1
ATOM 4132 N N . ARG A 1 520 ? -42.712 -17.752 39.403 1.00 72.00 520 ARG A N 1
ATOM 4133 C CA . ARG A 1 520 ? -42.677 -17.193 40.768 1.00 72.00 520 ARG A CA 1
ATOM 4134 C C . ARG A 1 520 ? -43.888 -16.333 41.109 1.00 72.00 520 ARG A C 1
ATOM 4136 O O . ARG A 1 520 ? -44.080 -16.044 42.292 1.00 72.00 520 ARG A O 1
ATOM 4143 N N . LEU A 1 521 ? -44.745 -16.015 40.138 1.00 72.31 521 LEU A N 1
ATOM 4144 C CA . LEU A 1 521 ? -46.048 -15.388 40.381 1.00 72.31 521 LEU A CA 1
ATOM 4145 C C . LEU A 1 521 ? -46.958 -16.276 41.250 1.00 72.31 521 LEU A C 1
ATOM 4147 O O . LEU A 1 521 ? -47.762 -15.756 42.016 1.00 72.31 521 LEU A O 1
ATOM 4151 N N . GLY A 1 522 ? -46.764 -17.601 41.226 1.00 69.06 522 GLY A N 1
ATOM 4152 C CA . GLY A 1 522 ? -47.460 -18.567 42.089 1.00 69.06 522 GLY A CA 1
ATOM 4153 C C . GLY A 1 522 ? -46.775 -18.873 43.431 1.00 69.06 522 GLY A C 1
ATOM 4154 O O . GLY A 1 522 ? -47.160 -19.822 44.112 1.00 69.06 522 GLY A O 1
ATOM 4155 N N . SER A 1 523 ? -45.727 -18.133 43.819 1.00 73.12 523 SER A N 1
ATOM 4156 C CA . SER A 1 523 ? -44.976 -18.401 45.057 1.00 73.12 523 SER A CA 1
ATOM 4157 C C . SER A 1 523 ? -45.849 -18.262 46.308 1.00 73.12 523 SER A C 1
ATOM 4159 O O . SER A 1 523 ? -46.712 -17.393 46.374 1.00 73.12 523 SER A O 1
ATOM 4161 N N . SER A 1 524 ? -45.591 -19.049 47.358 1.00 69.12 524 SER A N 1
ATOM 4162 C CA . SER A 1 524 ? -46.311 -18.932 48.638 1.00 69.12 524 SER A CA 1
ATOM 4163 C C . SER A 1 524 ? -46.016 -17.624 49.387 1.00 69.12 524 SER A C 1
ATOM 4165 O O . SER A 1 524 ? -46.833 -17.177 50.191 1.00 69.12 524 SER A O 1
ATOM 4167 N N . LYS A 1 525 ? -44.881 -16.973 49.101 1.00 69.69 525 LYS A N 1
ATOM 4168 C CA . LYS A 1 525 ? -44.451 -15.718 49.737 1.00 69.69 525 LYS A CA 1
ATOM 4169 C C . LYS A 1 525 ? -44.901 -14.502 48.926 1.00 69.69 525 LYS A C 1
ATOM 4171 O O . LYS A 1 525 ? -44.515 -14.374 47.766 1.00 69.69 525 LYS A O 1
ATOM 4176 N N . SER A 1 526 ? -45.620 -13.569 49.552 1.00 65.94 526 SER A N 1
ATOM 4177 C CA . SER A 1 526 ? -46.123 -12.362 48.876 1.00 65.94 526 SER A CA 1
ATOM 4178 C C . SER A 1 526 ? -45.013 -11.465 48.329 1.00 65.94 526 SER A C 1
ATOM 4180 O O . SER A 1 526 ? -45.083 -11.027 47.185 1.00 65.94 526 SER A O 1
ATOM 4182 N N . LEU A 1 527 ? -43.923 -11.293 49.078 1.00 59.59 527 LEU A N 1
ATOM 4183 C CA . LEU A 1 527 ? -42.755 -10.523 48.636 1.00 59.59 527 LEU A CA 1
ATOM 4184 C C . LEU A 1 527 ? -42.097 -11.074 47.355 1.00 59.59 527 LEU A C 1
ATOM 4186 O O . LEU A 1 527 ? -41.588 -10.310 46.540 1.00 59.59 527 LEU A O 1
ATOM 4190 N N . VAL A 1 528 ? -42.133 -12.393 47.147 1.00 65.19 528 VAL A N 1
ATOM 4191 C CA . VAL A 1 528 ? -41.571 -13.036 45.945 1.00 65.19 528 VAL A CA 1
ATOM 4192 C C . VAL A 1 528 ? -42.479 -12.809 44.741 1.00 65.19 528 VAL A C 1
ATOM 4194 O O . VAL A 1 528 ? -41.990 -12.521 43.651 1.00 65.19 528 VAL A O 1
ATOM 4197 N N . ARG A 1 529 ? -43.801 -12.869 44.947 1.00 73.44 529 ARG A N 1
ATOM 4198 C CA . ARG A 1 529 ? -44.784 -12.529 43.911 1.00 73.44 529 ARG A CA 1
ATOM 4199 C C . ARG A 1 529 ? -44.652 -11.061 43.494 1.00 73.44 529 ARG A C 1
ATOM 4201 O O . ARG A 1 529 ? -44.588 -10.768 42.306 1.00 73.44 529 ARG A O 1
ATOM 4208 N N . LEU A 1 530 ? -44.500 -10.151 44.459 1.00 64.25 530 LEU A N 1
ATOM 4209 C CA . LEU A 1 530 ? -44.261 -8.721 44.226 1.00 64.25 530 LEU A CA 1
ATOM 4210 C C . LEU A 1 530 ? -43.004 -8.459 43.375 1.00 64.25 530 LEU A C 1
ATOM 4212 O O . LEU A 1 530 ? -43.039 -7.682 42.415 1.00 64.25 530 LEU A O 1
ATOM 4216 N N . ALA A 1 531 ? -41.898 -9.123 43.713 1.00 64.31 531 ALA A N 1
ATOM 4217 C CA . ALA A 1 531 ? -40.639 -9.016 42.984 1.00 64.31 531 ALA A CA 1
ATOM 4218 C C . ALA A 1 531 ? -40.760 -9.525 41.544 1.00 64.31 531 ALA A C 1
ATOM 4220 O O . ALA A 1 531 ? -40.311 -8.855 40.614 1.00 64.31 531 ALA A O 1
ATOM 4221 N N . ALA A 1 532 ? -41.421 -10.670 41.357 1.00 72.38 532 ALA A N 1
ATOM 4222 C CA . ALA A 1 532 ? -41.660 -11.253 40.043 1.00 72.38 532 ALA A CA 1
ATOM 4223 C C . ALA A 1 532 ? -42.493 -10.324 39.144 1.00 72.38 532 ALA A C 1
ATOM 4225 O O . ALA A 1 532 ? -42.120 -10.086 37.995 1.00 72.38 532 ALA A O 1
ATOM 4226 N N . ILE A 1 533 ? -43.563 -9.721 39.678 1.00 73.25 533 ILE A N 1
ATOM 4227 C CA . ILE A 1 533 ? -44.394 -8.751 38.946 1.00 73.25 533 ILE A CA 1
ATOM 4228 C C . ILE A 1 533 ? -43.571 -7.523 38.530 1.00 73.25 533 ILE A C 1
ATOM 4230 O O . ILE A 1 533 ? -43.642 -7.076 37.383 1.00 73.25 533 ILE A O 1
ATOM 4234 N N . SER A 1 534 ? -42.757 -6.996 39.445 1.00 70.56 534 SER A N 1
ATOM 4235 C CA . SER A 1 534 ? -41.933 -5.807 39.196 1.00 70.56 534 SER A CA 1
ATOM 4236 C C . SER A 1 534 ? -40.849 -6.071 38.143 1.00 70.56 534 SER A C 1
ATOM 4238 O O . SER A 1 534 ? -40.647 -5.259 37.237 1.00 70.56 534 SER A O 1
ATOM 4240 N N . ALA A 1 535 ? -40.207 -7.241 38.207 1.00 71.62 535 ALA A N 1
ATOM 4241 C CA . ALA A 1 535 ? -39.220 -7.698 37.235 1.00 71.62 535 ALA A CA 1
ATOM 4242 C C . ALA A 1 535 ? -39.826 -7.864 35.830 1.00 71.62 535 ALA A C 1
ATOM 4244 O O . ALA A 1 535 ? -39.260 -7.371 34.856 1.00 71.62 535 ALA A O 1
ATOM 4245 N N . LEU A 1 536 ? -41.002 -8.495 35.713 1.00 75.31 536 LEU A N 1
ATOM 4246 C CA . LEU A 1 536 ? -41.694 -8.671 34.427 1.00 75.31 536 LEU A CA 1
ATOM 4247 C C . LEU A 1 536 ? -42.127 -7.334 33.811 1.00 75.31 536 LEU A C 1
ATOM 4249 O O . LEU A 1 536 ? -41.997 -7.147 32.601 1.00 75.31 536 LEU A O 1
ATOM 4253 N N . SER A 1 537 ? -42.577 -6.387 34.638 1.00 72.06 537 SER A N 1
ATOM 4254 C CA . SER A 1 537 ? -42.940 -5.033 34.200 1.00 72.06 537 SER A CA 1
ATOM 4255 C C . SER A 1 537 ? -41.742 -4.271 33.611 1.00 72.06 537 SER A C 1
ATOM 4257 O O . SER A 1 537 ? -41.853 -3.631 32.565 1.00 72.06 537 SER A O 1
ATOM 4259 N N . GLY A 1 538 ? -40.551 -4.404 34.208 1.00 68.25 538 GLY A N 1
ATOM 4260 C CA . GLY A 1 538 ? -39.333 -3.743 33.722 1.00 68.25 538 GLY A CA 1
ATOM 4261 C C . GLY A 1 538 ? -38.886 -4.180 32.319 1.00 68.25 538 GLY A C 1
ATOM 4262 O O . GLY A 1 538 ? -38.270 -3.398 31.595 1.00 68.25 538 GLY A O 1
ATOM 4263 N N . VAL A 1 539 ? -39.235 -5.399 31.901 1.00 69.12 539 VAL A N 1
ATOM 4264 C CA . VAL A 1 539 ? -38.756 -6.027 30.656 1.00 69.12 539 VAL A CA 1
ATOM 4265 C C . VAL A 1 539 ? -39.648 -5.715 29.432 1.00 69.12 539 VAL A C 1
ATOM 4267 O O . VAL A 1 539 ? -39.302 -6.039 28.293 1.00 69.12 539 VAL A O 1
ATOM 4270 N N . LEU A 1 540 ? -40.763 -4.998 29.621 1.00 65.56 540 LEU A N 1
ATOM 4271 C CA . LEU A 1 540 ? -41.792 -4.721 28.601 1.00 65.56 540 LEU A CA 1
ATOM 4272 C C . LEU A 1 540 ? -41.324 -3.996 27.326 1.00 65.56 540 LEU A C 1
ATOM 4274 O O . LEU A 1 540 ? -42.037 -3.998 26.320 1.00 65.56 540 LEU A O 1
ATOM 4278 N N . LYS A 1 541 ? -40.133 -3.392 27.342 1.00 62.25 541 LYS A N 1
ATOM 4279 C CA . LYS A 1 541 ? -39.556 -2.676 26.193 1.00 62.25 541 LYS A CA 1
ATOM 4280 C C . LYS A 1 541 ? -38.879 -3.594 25.166 1.00 62.25 541 LYS A C 1
ATOM 4282 O O . LYS A 1 541 ? -38.569 -3.139 24.073 1.00 62.25 541 LYS A O 1
ATOM 4287 N N . ASN A 1 542 ? -38.661 -4.876 25.477 1.00 62.19 542 ASN A N 1
ATOM 4288 C CA . ASN A 1 542 ? -37.862 -5.772 24.637 1.00 62.19 542 ASN A CA 1
ATOM 4289 C C . ASN A 1 542 ? -38.716 -6.605 23.654 1.00 62.19 542 ASN A C 1
ATOM 4291 O O . ASN A 1 542 ? -39.477 -7.483 24.067 1.00 62.19 542 ASN A O 1
ATOM 4295 N N . GLU A 1 543 ? -38.548 -6.393 22.341 1.00 61.75 543 GLU A N 1
ATOM 4296 C CA . GLU A 1 543 ? -39.273 -7.133 21.287 1.00 61.75 543 GLU A CA 1
ATOM 4297 C C . GLU A 1 543 ? -39.017 -8.649 21.312 1.00 61.75 543 GLU A C 1
ATOM 4299 O O . GLU A 1 543 ? -39.928 -9.441 21.069 1.00 61.75 543 GLU A O 1
ATOM 4304 N N . ALA A 1 544 ? -37.806 -9.085 21.681 1.00 59.25 544 ALA A N 1
ATOM 4305 C CA . ALA A 1 544 ? -37.430 -10.505 21.684 1.00 59.25 544 ALA A CA 1
ATOM 4306 C C . ALA A 1 544 ? -38.164 -11.337 22.755 1.00 59.25 544 ALA A C 1
ATOM 4308 O O . ALA A 1 544 ? -38.073 -12.568 22.770 1.00 59.25 544 ALA A O 1
ATOM 4309 N N . VAL A 1 545 ? -38.876 -10.664 23.657 1.00 64.56 545 VAL A N 1
ATOM 4310 C CA . VAL A 1 545 ? -39.484 -11.223 24.864 1.00 64.56 545 VAL A CA 1
ATOM 4311 C C . VAL A 1 545 ? -41.021 -11.202 24.824 1.00 64.56 545 VAL A C 1
ATOM 4313 O O . VAL A 1 545 ? -41.676 -11.928 25.577 1.00 64.56 545 VAL A O 1
ATOM 4316 N N . GLN A 1 546 ? -41.616 -10.440 23.904 1.00 71.12 546 GLN A N 1
ATOM 4317 C CA . GLN A 1 546 ? -43.062 -10.192 23.846 1.00 71.12 546 GLN A CA 1
ATOM 4318 C C . GLN A 1 546 ? -43.904 -11.479 23.809 1.00 71.12 546 GLN A C 1
ATOM 4320 O O . GLN A 1 546 ? -44.932 -11.559 24.474 1.00 71.12 546 GLN A O 1
ATOM 4325 N N . ALA A 1 547 ? -43.449 -12.525 23.110 1.00 70.44 547 ALA A N 1
ATOM 4326 C CA . ALA A 1 547 ? -44.172 -13.797 23.012 1.00 70.44 547 ALA A CA 1
ATOM 4327 C C . ALA A 1 547 ? -44.349 -14.517 24.362 1.00 70.44 547 ALA A C 1
ATOM 4329 O O . ALA A 1 547 ? -45.382 -15.141 24.588 1.00 70.44 547 ALA A O 1
ATOM 4330 N N . LYS A 1 548 ? -43.362 -14.425 25.264 1.00 68.88 548 LYS A N 1
ATOM 4331 C CA . LYS A 1 548 ? -43.473 -14.995 26.615 1.00 68.88 548 LYS A CA 1
ATOM 4332 C C . LYS A 1 548 ? -44.210 -14.063 27.569 1.00 68.88 548 LYS A C 1
ATOM 4334 O O . LYS A 1 548 ? -44.966 -14.546 28.399 1.00 68.88 548 LYS A O 1
ATOM 4339 N N . MET A 1 549 ? -44.081 -12.746 27.404 1.00 73.62 549 MET A N 1
ATOM 4340 C CA . MET A 1 549 ? -44.867 -11.797 28.200 1.00 73.62 549 MET A CA 1
ATOM 4341 C C . MET A 1 549 ? -46.376 -11.969 27.970 1.00 73.62 549 MET A C 1
ATOM 4343 O O . MET A 1 549 ? -47.146 -11.926 28.922 1.00 73.62 549 MET A O 1
ATOM 4347 N N . LYS A 1 550 ? -46.801 -12.286 26.737 1.00 76.44 550 LYS A N 1
ATOM 4348 C CA . LYS A 1 550 ? -48.195 -12.667 26.435 1.00 76.44 550 LYS A CA 1
ATOM 4349 C C . LYS A 1 550 ? -48.703 -13.829 27.301 1.00 76.44 550 LYS A C 1
ATOM 4351 O O . LYS A 1 550 ? -49.877 -13.847 27.652 1.00 76.44 550 LYS A O 1
ATOM 4356 N N . GLN A 1 551 ? -47.828 -14.769 27.671 1.00 77.00 551 GLN A N 1
ATOM 4357 C CA . GLN A 1 551 ? -48.169 -15.905 28.538 1.00 77.00 551 GLN A CA 1
ATOM 4358 C C . GLN A 1 551 ? -48.228 -15.522 30.025 1.00 77.00 551 GLN A C 1
ATOM 4360 O O . GLN A 1 551 ? -49.000 -16.127 30.757 1.00 77.00 551 GLN A O 1
ATOM 4365 N N . ALA A 1 552 ? -47.485 -14.495 30.449 1.00 76.88 552 ALA A N 1
ATOM 4366 C CA . ALA A 1 552 ? -47.460 -14.017 31.833 1.00 76.88 552 ALA A CA 1
ATOM 4367 C C . ALA A 1 552 ? -48.623 -13.061 32.180 1.00 76.88 552 ALA A C 1
ATOM 4369 O O . ALA A 1 552 ? -48.999 -12.943 33.342 1.00 76.88 552 ALA A O 1
ATOM 4370 N N . ILE A 1 553 ? -49.230 -12.376 31.198 1.00 82.00 553 ILE A N 1
ATOM 4371 C CA . ILE A 1 553 ? -50.344 -11.426 31.428 1.00 82.00 553 ILE A CA 1
ATOM 4372 C C . ILE A 1 553 ? -51.535 -12.059 32.183 1.00 82.00 553 ILE A C 1
ATOM 4374 O O . ILE A 1 553 ? -52.035 -11.429 33.121 1.00 82.00 553 ILE A O 1
ATOM 4378 N N . PRO A 1 554 ? -52.005 -13.278 31.847 1.00 83.19 554 PRO A N 1
ATOM 4379 C CA . PRO A 1 554 ? -53.052 -13.951 32.614 1.00 83.19 554 PRO A CA 1
ATOM 4380 C C . PRO A 1 554 ? -52.671 -14.212 34.076 1.00 83.19 554 PRO A C 1
ATOM 4382 O O . PRO A 1 554 ? -53.520 -14.040 34.948 1.00 83.19 554 PRO A O 1
ATOM 4385 N N . GLU A 1 555 ? -51.412 -14.572 34.337 1.00 81.69 555 GLU A N 1
ATOM 4386 C CA . GLU A 1 555 ? -50.883 -14.838 35.682 1.00 81.69 555 GLU A CA 1
ATOM 4387 C C . GLU A 1 555 ? -50.793 -13.538 36.499 1.00 81.69 555 GLU A C 1
ATOM 4389 O O . GLU A 1 555 ? -51.267 -13.480 37.630 1.00 81.69 555 GLU A O 1
ATOM 4394 N N . ILE A 1 556 ? -50.310 -12.444 35.895 1.00 82.75 556 ILE A N 1
ATOM 4395 C CA . ILE A 1 556 ? -50.315 -11.106 36.517 1.00 82.75 556 ILE A CA 1
ATOM 4396 C C . ILE A 1 556 ? -51.754 -10.642 36.798 1.00 82.75 556 ILE A C 1
ATOM 4398 O O . ILE A 1 556 ? -52.025 -10.029 37.828 1.00 82.75 556 ILE A O 1
ATOM 4402 N N . THR A 1 557 ? -52.700 -10.960 35.907 1.00 84.69 557 THR A N 1
ATOM 4403 C CA . THR A 1 557 ? -54.125 -10.663 36.119 1.00 84.69 557 THR A CA 1
ATOM 4404 C C . THR A 1 557 ? -54.684 -11.449 37.305 1.00 84.69 557 THR A C 1
ATOM 4406 O O . THR A 1 557 ? -55.528 -10.935 38.031 1.00 84.69 557 THR A O 1
ATOM 4409 N N . GLU A 1 558 ? -54.226 -12.677 37.546 1.00 84.00 558 GLU A N 1
ATOM 4410 C CA . GLU A 1 558 ? -54.635 -13.475 38.707 1.00 84.00 558 GLU A CA 1
ATOM 4411 C C . GLU A 1 558 ? -54.100 -12.901 40.029 1.00 84.00 558 GLU A C 1
ATOM 4413 O O . GLU A 1 558 ? -54.830 -12.881 41.021 1.00 84.00 558 GLU A O 1
ATOM 4418 N N . CYS A 1 559 ? -52.903 -12.301 40.018 1.00 82.75 559 CYS A N 1
ATOM 4419 C CA . CYS A 1 559 ? -52.335 -11.580 41.166 1.00 82.75 559 CYS A CA 1
ATOM 4420 C C . CYS A 1 559 ? -53.164 -10.359 41.621 1.00 82.75 559 CYS A C 1
ATOM 4422 O O . CYS A 1 559 ? -52.916 -9.812 42.692 1.00 82.75 559 CYS A O 1
ATOM 4424 N N . LEU A 1 560 ? -54.189 -9.939 40.871 1.00 80.69 560 LEU A N 1
ATOM 4425 C CA . LEU A 1 560 ? -55.152 -8.930 41.331 1.00 80.69 560 LEU A CA 1
ATOM 4426 C C . LEU A 1 560 ? -56.074 -9.434 42.456 1.00 80.69 560 LEU A C 1
ATOM 4428 O O . LEU A 1 560 ? -56.666 -8.618 43.160 1.00 80.69 560 LEU A O 1
ATOM 4432 N N . LYS A 1 561 ? -56.196 -10.757 42.640 1.00 80.94 561 LYS A N 1
ATOM 4433 C CA . LYS A 1 561 ? -56.908 -11.380 43.773 1.00 80.94 561 LYS A CA 1
ATOM 4434 C C . LYS A 1 561 ? -55.993 -11.710 44.951 1.00 80.94 561 LYS A C 1
ATOM 4436 O O . LYS A 1 561 ? -56.401 -12.425 45.864 1.00 80.94 561 LYS A O 1
ATOM 4441 N N . ASP A 1 562 ? -54.744 -11.256 44.914 1.00 81.38 562 ASP A N 1
ATOM 4442 C CA . ASP A 1 562 ? -53.790 -11.604 45.953 1.00 81.38 562 ASP A CA 1
ATOM 4443 C C . ASP A 1 562 ? -54.235 -11.077 47.321 1.00 81.38 562 ASP A C 1
ATOM 4445 O O . ASP A 1 562 ? -54.766 -9.971 47.439 1.00 81.38 562 ASP A O 1
ATOM 4449 N N . SER A 1 563 ? -53.996 -11.861 48.372 1.00 78.81 563 SER A N 1
ATOM 4450 C CA . SER A 1 563 ? -54.263 -11.446 49.750 1.00 78.81 563 SER A CA 1
ATOM 4451 C C . SER A 1 563 ? -53.426 -10.230 50.174 1.00 78.81 563 SER A C 1
ATOM 4453 O O . SER A 1 563 ? -53.861 -9.465 51.031 1.00 78.81 563 SER A O 1
ATOM 4455 N N . ASP A 1 564 ? -52.243 -10.041 49.583 1.00 76.31 564 ASP A N 1
ATOM 4456 C CA . ASP A 1 564 ? -51.321 -8.946 49.889 1.00 76.31 564 ASP A CA 1
ATOM 4457 C C . ASP A 1 564 ? -51.602 -7.713 49.014 1.00 76.31 564 ASP A C 1
ATOM 4459 O O . ASP A 1 564 ? -51.587 -7.777 47.783 1.00 76.31 564 ASP A O 1
ATOM 4463 N N . GLU A 1 565 ? -51.839 -6.573 49.660 1.00 76.56 565 GLU A N 1
ATOM 4464 C CA . GLU A 1 565 ? -52.146 -5.296 49.006 1.00 76.56 565 GLU A CA 1
ATOM 4465 C C . GLU A 1 565 ? -51.023 -4.813 48.080 1.00 76.56 565 GLU A C 1
ATOM 4467 O O . GLU A 1 565 ? -51.297 -4.320 46.985 1.00 76.56 565 GLU A O 1
ATOM 4472 N N . ASN A 1 566 ? -49.756 -5.025 48.453 1.00 74.81 566 ASN A N 1
ATOM 4473 C CA . ASN A 1 566 ? -48.622 -4.603 47.631 1.00 74.81 566 ASN A CA 1
ATOM 4474 C C . ASN A 1 566 ? -48.544 -5.424 46.342 1.00 74.81 566 ASN A C 1
ATOM 4476 O O . ASN A 1 566 ? -48.227 -4.887 45.281 1.00 74.81 566 ASN A O 1
ATOM 4480 N N . VAL A 1 567 ? -48.862 -6.722 46.419 1.00 76.81 567 VAL A N 1
ATOM 4481 C CA . VAL A 1 567 ? -48.907 -7.610 45.248 1.00 76.81 567 VAL A CA 1
ATOM 4482 C C . VAL A 1 567 ? -50.033 -7.184 44.304 1.00 76.81 567 VAL A C 1
ATOM 4484 O O . VAL A 1 567 ? -49.795 -7.072 43.100 1.00 76.81 567 VAL A O 1
ATOM 4487 N N . ARG A 1 568 ? -51.219 -6.853 44.839 1.00 82.38 568 ARG A N 1
ATOM 4488 C CA . ARG A 1 568 ? -52.327 -6.297 44.041 1.00 82.38 568 ARG A CA 1
ATOM 4489 C C . ARG A 1 568 ? -51.931 -4.978 43.375 1.00 82.38 568 ARG A C 1
ATOM 4491 O O . ARG A 1 568 ? -52.109 -4.825 42.168 1.00 82.38 568 ARG A O 1
ATOM 4498 N N . GLY A 1 569 ? -51.342 -4.050 44.131 1.00 76.31 569 GLY A N 1
ATOM 4499 C CA . GLY A 1 569 ? -50.882 -2.756 43.623 1.00 76.31 569 GLY A CA 1
ATOM 4500 C C . GLY A 1 569 ? -49.843 -2.890 42.506 1.00 76.31 569 GLY A C 1
ATOM 4501 O O . GLY A 1 569 ? -49.959 -2.246 41.462 1.00 76.31 569 GLY A O 1
ATOM 4502 N N . ALA A 1 570 ? -48.866 -3.785 42.669 1.00 78.00 570 ALA A N 1
ATOM 4503 C CA . ALA A 1 570 ? -47.872 -4.060 41.637 1.00 78.00 570 ALA A CA 1
ATOM 4504 C C . ALA A 1 570 ? -48.479 -4.713 40.390 1.00 78.00 570 ALA A C 1
ATOM 4506 O O . ALA A 1 570 ? -48.097 -4.353 39.276 1.00 78.00 570 ALA A O 1
ATOM 4507 N N . ALA A 1 571 ? -49.442 -5.627 40.550 1.00 82.69 571 ALA A N 1
ATOM 4508 C CA . ALA A 1 571 ? -50.147 -6.243 39.427 1.00 82.69 571 ALA A CA 1
ATOM 4509 C C . ALA A 1 571 ? -50.900 -5.193 38.593 1.00 82.69 571 ALA A C 1
ATOM 4511 O O . ALA A 1 571 ? -50.814 -5.202 37.365 1.00 82.69 571 ALA A O 1
ATOM 4512 N N . ILE A 1 572 ? -51.561 -4.229 39.246 1.00 82.69 572 ILE A N 1
ATOM 4513 C CA . ILE A 1 572 ? -52.227 -3.101 38.573 1.00 82.69 572 ILE A CA 1
ATOM 4514 C C . ILE A 1 572 ? -51.213 -2.240 37.812 1.00 82.69 572 ILE A C 1
ATOM 4516 O O . ILE A 1 572 ? -51.441 -1.906 36.647 1.00 82.69 572 ILE A O 1
ATOM 4520 N N . LEU A 1 573 ? -50.089 -1.886 38.443 1.00 80.06 573 LEU A N 1
ATOM 4521 C CA . LEU A 1 573 ? -49.041 -1.082 37.807 1.00 80.06 573 LEU A CA 1
ATOM 4522 C C . LEU A 1 573 ? -48.436 -1.793 36.591 1.00 80.06 573 LEU A C 1
ATOM 4524 O O . LEU A 1 573 ? -48.270 -1.172 35.542 1.00 80.06 573 LEU A O 1
ATOM 4528 N N . ALA A 1 574 ? -48.159 -3.093 36.703 1.00 81.25 574 ALA A N 1
ATOM 4529 C CA . ALA A 1 574 ? -47.646 -3.897 35.601 1.00 81.25 574 ALA A CA 1
ATOM 4530 C C . ALA A 1 574 ? -48.647 -3.969 34.437 1.00 81.25 574 ALA A C 1
ATOM 4532 O O . ALA A 1 574 ? -48.268 -3.714 33.298 1.00 81.25 574 ALA A O 1
ATOM 4533 N N . LEU A 1 575 ? -49.932 -4.233 34.704 1.00 83.50 575 LEU A N 1
ATOM 4534 C CA . LEU A 1 575 ? -50.978 -4.263 33.670 1.00 83.50 575 LEU A CA 1
ATOM 4535 C C . LEU A 1 575 ? -51.202 -2.890 33.018 1.00 83.50 575 LEU A C 1
ATOM 4537 O O . LEU A 1 575 ? -51.436 -2.808 31.812 1.00 83.50 575 LEU A O 1
ATOM 4541 N N . SER A 1 576 ? -51.081 -1.807 33.788 1.00 81.94 576 SER A N 1
ATOM 4542 C CA . SER A 1 576 ? -51.105 -0.438 33.264 1.00 81.94 576 SER A CA 1
ATOM 4543 C C . SER A 1 576 ? -49.944 -0.190 32.298 1.00 81.94 576 SER A C 1
ATOM 4545 O O . SER A 1 576 ? -50.154 0.346 31.210 1.00 81.94 576 SER A O 1
ATOM 4547 N N . GLU A 1 577 ? -48.734 -0.642 32.629 1.00 79.62 577 GLU A N 1
ATOM 4548 C CA . GLU A 1 577 ? -47.573 -0.502 31.745 1.00 79.62 577 GLU A CA 1
ATOM 4549 C C . GLU A 1 577 ? -47.693 -1.379 30.487 1.00 79.62 577 GLU A C 1
ATOM 4551 O O . GLU A 1 577 ? -47.434 -0.903 29.382 1.00 79.62 577 GLU A O 1
ATOM 4556 N N . VAL A 1 578 ? -48.187 -2.618 30.623 1.00 80.06 578 VAL A N 1
ATOM 4557 C CA . VAL A 1 578 ? -48.509 -3.511 29.492 1.00 80.06 578 VAL A CA 1
ATOM 4558 C C . VAL A 1 578 ? -49.502 -2.840 28.539 1.00 80.06 578 VAL A C 1
ATOM 4560 O O . VAL A 1 578 ? -49.315 -2.895 27.324 1.00 80.06 578 VAL A O 1
ATOM 4563 N N . SER A 1 579 ? -50.525 -2.161 29.071 1.00 79.06 579 SER A N 1
ATOM 4564 C CA . SER A 1 579 ? -51.579 -1.514 28.275 1.00 79.06 579 SER A CA 1
ATOM 4565 C C . SER A 1 579 ? -51.083 -0.385 27.365 1.00 79.06 579 SER A C 1
ATOM 4567 O O . SER A 1 579 ? -51.724 -0.075 26.359 1.00 79.06 579 SER A O 1
ATOM 4569 N N . LYS A 1 580 ? -49.924 0.213 27.676 1.00 81.38 580 LYS A N 1
ATOM 4570 C CA . LYS A 1 580 ? -49.305 1.266 26.857 1.00 81.38 580 LYS A CA 1
ATOM 4571 C C . LYS A 1 580 ? -48.660 0.717 25.584 1.00 81.38 580 LYS A C 1
ATOM 4573 O O . LYS A 1 580 ? -48.401 1.486 24.660 1.00 81.38 580 LYS A O 1
ATOM 4578 N N . ASN A 1 581 ? -48.383 -0.586 25.525 1.00 75.12 581 ASN A N 1
ATOM 4579 C CA . ASN A 1 581 ? -47.752 -1.226 24.379 1.00 75.12 581 ASN A CA 1
ATOM 4580 C C . ASN A 1 581 ? -48.815 -1.876 23.474 1.00 75.12 581 ASN A C 1
ATOM 4582 O O . ASN A 1 581 ? -49.559 -2.767 23.884 1.00 75.12 581 ASN A O 1
ATOM 4586 N N . THR A 1 582 ? -48.869 -1.442 22.211 1.00 76.44 582 THR A N 1
ATOM 4587 C CA . THR A 1 582 ? -49.879 -1.870 21.229 1.00 76.44 582 THR A CA 1
ATOM 4588 C C . THR A 1 582 ? -49.815 -3.362 20.886 1.00 76.44 582 THR A C 1
ATOM 4590 O O . THR A 1 582 ? -50.794 -3.911 20.389 1.00 76.44 582 THR A O 1
ATOM 4593 N N . VAL A 1 583 ? -48.702 -4.043 21.181 1.00 80.06 583 VAL A N 1
ATOM 4594 C CA . VAL A 1 583 ? -48.510 -5.478 20.903 1.00 80.06 583 VAL A CA 1
ATOM 4595 C C . VAL A 1 583 ? -49.369 -6.389 21.795 1.00 80.06 583 VAL A C 1
ATOM 4597 O O . VAL A 1 583 ? -49.664 -7.525 21.407 1.00 80.06 583 VAL A O 1
ATOM 4600 N N . PHE A 1 584 ? -49.780 -5.914 22.975 1.00 79.38 584 PHE A N 1
ATOM 4601 C CA . PHE A 1 584 ? -50.510 -6.707 23.975 1.00 79.38 584 PHE A CA 1
ATOM 4602 C C . PHE A 1 584 ? -52.013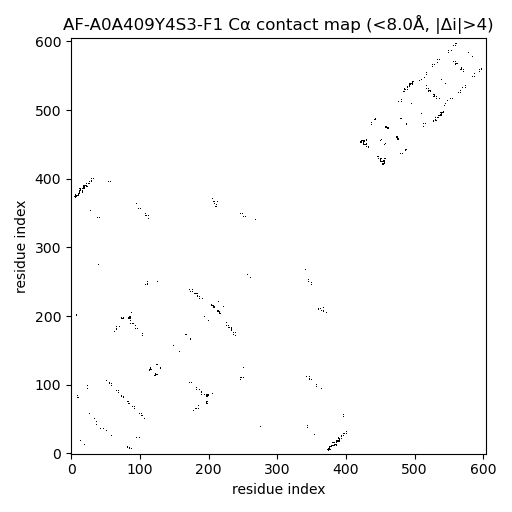 -6.393 24.037 1.00 79.38 584 PHE A C 1
ATOM 4604 O O . PHE A 1 584 ? -52.671 -6.739 25.017 1.00 79.38 584 PHE A O 1
ATOM 4611 N N . GLN A 1 585 ? -52.575 -5.705 23.033 1.00 78.81 585 GLN A N 1
ATOM 4612 C CA . GLN A 1 585 ? -53.975 -5.261 23.085 1.00 78.81 585 GLN A CA 1
ATOM 4613 C C . GLN A 1 585 ? -54.983 -6.408 23.202 1.00 78.81 585 GLN A C 1
ATOM 4615 O O . GLN A 1 585 ? -55.931 -6.292 23.976 1.00 78.81 585 GLN A O 1
ATOM 4620 N N . ASP A 1 586 ? -54.766 -7.519 22.498 1.00 80.88 586 ASP A N 1
ATOM 4621 C CA . ASP A 1 586 ? -55.679 -8.668 22.536 1.00 80.88 586 ASP A CA 1
ATOM 4622 C C . ASP A 1 586 ? -55.682 -9.339 23.917 1.00 80.88 586 ASP A C 1
ATOM 4624 O O . ASP A 1 586 ? -56.737 -9.679 24.459 1.00 80.88 586 ASP A O 1
ATOM 4628 N N . GLU A 1 587 ? -54.503 -9.493 24.522 1.00 82.81 587 GLU A N 1
ATOM 4629 C CA . GLU A 1 587 ? -54.355 -10.046 25.867 1.00 82.81 587 GLU A CA 1
ATOM 4630 C C . GLU A 1 587 ? -54.917 -9.094 26.936 1.00 82.81 587 GLU A C 1
ATOM 4632 O O . GLU A 1 587 ? -55.596 -9.532 27.868 1.00 82.81 587 GLU A O 1
ATOM 4637 N N . MET A 1 588 ? -54.721 -7.783 26.770 1.00 82.31 588 MET A N 1
ATOM 4638 C CA . MET A 1 588 ? -55.301 -6.772 27.656 1.00 82.31 588 MET A CA 1
ATOM 4639 C C . MET A 1 588 ? -56.826 -6.712 27.554 1.00 82.31 588 MET A C 1
ATOM 4641 O O . MET A 1 588 ? -57.490 -6.544 28.574 1.00 82.31 588 MET A O 1
ATOM 4645 N N . GLN A 1 589 ? -57.406 -6.923 26.371 1.00 81.69 589 GLN A N 1
ATOM 4646 C CA . GLN A 1 589 ? -58.859 -6.989 26.198 1.00 81.69 589 GLN A CA 1
ATOM 4647 C C . GLN A 1 589 ? -59.478 -8.139 27.012 1.00 81.69 589 GLN A C 1
ATOM 4649 O O . GLN A 1 589 ? -60.554 -7.994 27.603 1.00 81.69 589 GLN A O 1
ATOM 4654 N N . GLN A 1 590 ? -58.779 -9.274 27.100 1.00 80.81 590 GLN A N 1
ATOM 4655 C CA . GLN A 1 590 ? -59.184 -10.401 27.944 1.00 80.81 590 GLN A CA 1
ATOM 4656 C C . GLN A 1 590 ? -59.002 -10.088 29.436 1.00 80.81 590 GLN A C 1
ATOM 4658 O O . GLN A 1 590 ? -59.885 -10.398 30.240 1.00 80.81 590 GLN A O 1
ATOM 4663 N N . ALA A 1 591 ? -57.903 -9.424 29.807 1.00 80.81 591 ALA A N 1
ATOM 4664 C CA . ALA A 1 591 ? -57.644 -9.007 31.183 1.00 80.81 591 ALA A CA 1
ATOM 4665 C C . ALA A 1 591 ? -58.682 -7.990 31.693 1.00 80.81 591 ALA A C 1
ATOM 4667 O O . ALA A 1 591 ? -59.151 -8.126 32.819 1.00 80.81 591 ALA A O 1
ATOM 4668 N N . ILE A 1 592 ? -59.126 -7.036 30.861 1.00 82.25 592 ILE A N 1
ATOM 4669 C CA . ILE A 1 592 ? -60.154 -6.030 31.206 1.00 82.25 592 ILE A CA 1
ATOM 4670 C C . ILE A 1 592 ? -61.447 -6.687 31.699 1.00 82.25 592 ILE A C 1
ATOM 4672 O O . ILE A 1 592 ? -62.042 -6.224 32.672 1.00 82.25 592 ILE A O 1
ATOM 4676 N N . SER A 1 593 ? -61.864 -7.788 31.069 1.00 79.50 593 SER A N 1
ATOM 4677 C CA . SER A 1 593 ? -63.076 -8.513 31.473 1.00 79.50 593 SER A CA 1
ATOM 4678 C C . SER A 1 593 ? -62.959 -9.064 32.900 1.00 79.50 593 SER A C 1
ATOM 4680 O O . SER A 1 593 ? -63.900 -8.941 33.681 1.00 79.50 593 SER A O 1
ATOM 4682 N N . LYS A 1 594 ? -61.783 -9.596 33.264 1.00 76.12 594 LYS A N 1
ATOM 4683 C CA . LYS A 1 594 ? -61.477 -10.067 34.625 1.00 76.12 594 LYS A CA 1
ATOM 4684 C C . LYS A 1 594 ? -61.291 -8.912 35.612 1.00 76.12 594 LYS A C 1
ATOM 4686 O O . LYS A 1 594 ? -61.799 -8.980 36.722 1.00 76.12 594 LYS A O 1
ATOM 4691 N N . ILE A 1 595 ? -60.635 -7.824 35.209 1.00 79.44 595 ILE A N 1
ATOM 4692 C CA . ILE A 1 595 ? -60.467 -6.626 36.048 1.00 79.44 595 ILE A CA 1
ATOM 4693 C C . ILE A 1 595 ? -61.838 -6.054 36.438 1.00 79.44 595 ILE A C 1
ATOM 4695 O O . ILE A 1 595 ? -62.064 -5.755 37.606 1.00 79.44 595 ILE A O 1
ATOM 4699 N N . MET A 1 596 ? -62.788 -5.962 35.500 1.00 75.94 596 MET A N 1
ATOM 4700 C CA . MET A 1 596 ? -64.153 -5.499 35.794 1.00 75.94 596 MET A CA 1
ATOM 4701 C C . MET A 1 596 ? -64.935 -6.425 36.732 1.00 75.94 596 MET A C 1
ATOM 4703 O O . MET A 1 596 ? -65.850 -5.967 37.417 1.00 75.94 596 MET A O 1
ATOM 4707 N N . GLU A 1 597 ? -64.615 -7.718 36.751 1.00 75.88 597 GLU A N 1
ATOM 4708 C CA . GLU A 1 597 ? -65.156 -8.658 37.733 1.00 75.88 597 GLU A CA 1
ATOM 4709 C C . GLU A 1 597 ? -64.576 -8.376 39.124 1.00 75.88 597 GLU A C 1
ATOM 4711 O O . GLU A 1 597 ? -65.318 -8.349 40.102 1.00 75.88 597 GLU A O 1
ATOM 4716 N N . TYR A 1 598 ? -63.275 -8.091 39.208 1.00 73.75 598 TYR A N 1
ATOM 4717 C CA . TYR A 1 598 ? -62.570 -7.889 40.478 1.00 73.75 598 TYR A CA 1
ATOM 4718 C C . TYR A 1 598 ? -62.871 -6.535 41.119 1.00 73.75 598 TYR A C 1
ATOM 4720 O O . TYR A 1 598 ? -62.938 -6.443 42.336 1.00 73.75 598 TYR A O 1
ATOM 4728 N N . LEU A 1 599 ? -63.169 -5.511 40.315 1.00 67.25 599 LEU A N 1
ATOM 4729 C CA . LEU A 1 599 ? -63.635 -4.204 40.795 1.00 67.25 599 LEU A CA 1
ATOM 4730 C C . LEU A 1 599 ? -65.003 -4.253 41.504 1.00 67.25 599 LEU A C 1
ATOM 4732 O O . LEU A 1 599 ? -65.421 -3.259 42.092 1.00 67.25 599 LEU A O 1
ATOM 4736 N N . LYS A 1 600 ? -65.730 -5.377 41.429 1.00 69.56 600 LYS A N 1
ATOM 4737 C CA . LYS A 1 600 ? -66.990 -5.595 42.161 1.00 69.56 600 LYS A CA 1
ATOM 4738 C C . LYS A 1 600 ? -66.783 -6.284 43.512 1.00 69.56 600 LYS A C 1
ATOM 4740 O O . LYS A 1 600 ? -67.757 -6.455 44.243 1.00 69.56 600 LYS A O 1
ATOM 4745 N N . ASP A 1 601 ? -65.561 -6.717 43.813 1.00 65.50 601 ASP A N 1
ATOM 4746 C CA . ASP A 1 601 ? -65.218 -7.385 45.062 1.00 65.50 601 ASP A CA 1
ATOM 4747 C C . ASP A 1 601 ? -65.085 -6.348 46.188 1.00 65.50 601 ASP A C 1
ATOM 4749 O O . ASP A 1 601 ? -64.376 -5.352 46.066 1.00 65.50 601 ASP A O 1
ATOM 4753 N N . SER A 1 602 ? -65.792 -6.571 47.293 1.00 59.12 602 SER A N 1
ATOM 4754 C CA . SER A 1 602 ? -65.858 -5.659 48.440 1.00 59.12 602 SER A CA 1
ATOM 4755 C C . SER A 1 602 ? -64.569 -5.596 49.273 1.00 59.12 602 SER A C 1
ATOM 4757 O O . SER A 1 602 ? -64.509 -4.809 50.209 1.00 59.12 602 SER A O 1
ATOM 4759 N N . ASN A 1 603 ? -63.560 -6.417 48.956 1.00 58.22 603 ASN A N 1
ATOM 4760 C CA . ASN A 1 603 ? -62.246 -6.431 49.618 1.00 58.22 603 ASN A CA 1
ATOM 4761 C C . ASN A 1 603 ? -61.199 -5.499 48.969 1.00 58.22 603 ASN A C 1
ATOM 4763 O O . ASN A 1 603 ? -60.019 -5.569 49.315 1.00 58.22 603 ASN A O 1
ATOM 4767 N N . TRP A 1 604 ? -61.601 -4.665 48.007 1.00 55.09 604 TRP A N 1
ATOM 4768 C CA . TRP A 1 604 ? -60.756 -3.630 47.406 1.00 55.09 604 TRP A CA 1
ATOM 4769 C C . TRP A 1 604 ? -60.903 -2.304 48.170 1.00 55.09 604 TRP A C 1
ATOM 4771 O O . TRP A 1 604 ? -61.625 -1.408 47.730 1.00 55.09 604 TRP A O 1
ATOM 4781 N N . GLU A 1 605 ? -60.236 -2.201 49.322 1.00 47.03 605 GLU A N 1
ATOM 4782 C CA . GLU A 1 605 ? -59.856 -0.913 49.931 1.00 47.03 605 GLU A CA 1
ATOM 4783 C C . GLU A 1 605 ? -58.423 -0.542 49.546 1.00 47.03 605 GLU A C 1
ATOM 4785 O O . GLU A 1 605 ? -57.578 -1.472 49.477 1.00 47.03 605 GLU A O 1
#

Foldseek 3Di:
DDDQPAQQAEFDCLQLNPLLLVLLLLLLVLLCLLVVVCLQVLDDDPVSLVVLVVSLLLLLVVLVVLLVVLVCLQPVLDDDDPDRDALLSLVLSLLSLVSSLLSVLLNLLVVLLDQCPDDPVRHFPLDPVRVVCVVCVVVVVVVVVPPDDDDDDDPDDPVVVVVVVVCVVRVSLQSSLVSLLSSLVSLLVCLVDVQSGRDHRPPDFAWFADLNDTDTPPDPVVSVVSNVLSVQRNDGPSNVVVSSVVLSCLSSVLVVCCVVPVPVVVVLLVVVCVVSPPPCVVVPPDPCVVVVVVVVVVVVVVVVVDDDDDDDDDDDDDDDDDDDDDDDDDDDPPPPPPPSSSSSSSSVVSSVVSVVVSVSSSSRSVSSCVRCVSSYDPCNNPDDPSSVVSNVSSVVSVVSSVVVVVVVVVVVVVVVVVLVVLLVVLQVLLVVLLVVCLVVLDNPPDPNVVSVVSPHDQFQQPPDDDDPPDPPCRTNLSSLLPRLRLVSLQVLLVVLQPPDDPDPVSLVVNQVSLVSLLVQCPPPDLSSVLSSLQSLLSNLVDPSHLVVNLVSLVSLLVLCPPPDPSSVVSSVVSLVSNCVDPSCVVSNVVSVVSVVVSVPDPPPD

Organism: NCBI:txid231916

Mean predicted aligned error: 18.36 Å

Sequence (605 aa):
MNQLPEACIPANPDISGIGVRIAIYAQNLLCFAPVVAHLWDGVVTSKEMKGIMDQSVGMLSIAFAILISTIIQATGSSNTTGGGLSSFHAAIILDLSWMNNTSTWIWFLLHIHSRSKGDEGRRVRPNWKDWIKVLHSPLQDFTRGYKTQPSFGENVNPFLQRLWNLASRNLVLTLGSLHLSLMAAIGLWLWSNPSSFGTTLNHCVPSLSVVGGPLPFSAPGLRIFSLIMYSLLVIPGINLVPPFIFFLFLHISYNDLRKNHPHFCSRISLIISSILSIPMTLWRLPRNFFAKLRSAITQIRDKVFARRRSVPPSDLETGYHSNLPSHGTDPQPLKDPFPKAAHTAFVIVGFVSLVLVDIIMLIDVELTLRRNKRNQMPDEGNWGFGQVLALLLLIIPLRDFVNSFVEIRNTVKEEKRKREQERDEAQEKFEGYLQKALPEDRIEGYDFMHWIDKGADPNVKLTGQFIPGSPDCETVLSAACQSNCIEMMYFIAQEIVQEEIVQEDVKFWRRQAISHISDRLGSSKSLVRLAAISALSGVLKNEAVQAKMKQAIPEITECLKDSDENVRGAAILALSEVSKNTVFQDEMQQAISKIMEYLKDSNWE

Solvent-accessible surface area (backbone atoms only — not comparable to full-atom values): 34700 Å² total; per-residue (Å²): 134,84,80,73,77,72,52,42,41,80,52,53,18,55,65,79,10,69,42,30,49,51,25,54,54,50,51,57,57,55,65,48,51,63,56,56,54,39,66,71,75,71,57,90,47,74,68,58,55,47,50,54,43,57,52,38,42,54,48,46,54,54,48,44,52,52,54,52,50,49,52,51,34,34,68,59,70,72,92,82,70,97,70,44,37,32,44,67,59,52,50,52,50,52,56,53,48,55,51,55,48,48,52,55,49,52,50,48,53,50,49,54,48,51,35,53,66,38,59,90,91,63,41,44,62,82,43,71,76,53,48,51,52,65,66,45,45,63,59,49,52,65,64,61,60,77,77,67,83,84,81,84,90,70,101,59,58,69,65,57,53,49,50,48,52,56,38,66,73,41,46,52,59,44,51,48,20,50,45,44,14,53,51,15,50,52,47,39,55,38,50,73,41,52,71,73,25,44,37,66,56,68,99,52,81,55,45,42,35,57,92,75,40,82,40,56,69,82,39,64,68,59,37,54,51,50,40,56,56,21,64,63,24,37,48,63,64,60,39,48,46,64,64,49,51,51,54,49,46,53,51,31,52,50,54,50,46,42,73,77,35,54,70,62,46,50,54,51,50,52,54,49,48,59,60,70,63,55,60,70,76,78,68,59,78,49,87,58,52,66,56,50,50,58,49,48,58,55,51,48,64,61,54,72,78,68,77,83,86,87,86,91,92,86,92,86,88,88,89,90,86,84,87,86,84,91,78,92,74,84,82,70,83,74,78,71,90,55,72,69,62,61,62,51,50,55,52,50,54,55,49,53,51,50,54,51,50,47,52,48,53,52,50,14,54,51,48,20,51,61,72,37,51,74,36,36,32,82,64,32,78,45,91,38,69,46,14,55,51,34,45,58,62,39,48,58,65,50,51,52,51,52,50,51,51,52,49,53,54,49,52,55,52,49,53,48,50,50,54,51,48,49,20,52,54,20,33,54,51,46,51,55,51,48,67,58,25,66,85,66,69,48,64,88,90,63,71,59,64,67,23,41,77,48,55,23,65,69,64,53,60,72,87,68,96,83,65,97,88,60,96,79,58,64,24,48,56,48,45,44,65,66,43,84,33,47,67,50,45,44,51,53,27,54,62,61,50,59,88,84,73,92,54,70,66,59,61,54,50,51,58,50,54,50,53,55,38,50,66,29,58,74,45,93,47,62,69,40,23,34,33,27,40,54,22,57,46,65,38,72,84,42,79,95,46,48,79,58,50,65,67,39,49,62,57,43,54,54,34,57,72,44,91,44,67,66,32,22,53,42,26,52,53,31,53,56,57,48,67,75,39,82,88,43,49,72,61,46,58,57,43,49,60,54,51,62,57,55,75,71,45,91,83,76,123

Nearest PDB structures (foldseek):
  6iur-assembly1_B  TM=7.565E-01  e=2.066E-01  Homo sapiens
  8twe-assembly1_A  TM=7.575E-01  e=2.898E-01  Homo sapiens
  5w0w-assembly4_J  TM=6.517E-01  e=2.663E-01  Homo sapiens
  6oxl-assembly1_A  TM=4.314E-01  e=7.174E-02  Mus musculus
  1b3u-assembly1_A  TM=1.426E-01  e=3.897E-01  Homo sapiens

Radius of gyration: 37.09 Å; Cα contacts (8 Å, |Δi|>4): 534; chains: 1; bounding box: 107×64×101 Å